Protein AF-0000000084539167 (afdb_homodimer)

Nearest PDB structures (foldseek):
  8fee-assembly1_I  TM=9.634E-01  e=6.773E-12  Mycolicibacterium smegmatis MC2 155
  7ch9-assembly1_H  TM=9.116E-01  e=1.340E-11  Pseudomonas aeruginosa PAO1
  8fef-assembly1_J  TM=8.649E-01  e=2.234E-11  Mycolicibacterium smegmatis MC2 155
  7d0a-assembly1_D  TM=8.977E-01  e=6.482E-10  Acinetobacter baumannii
  6zy9-assembly1_H  TM=8.582E-01  e=9.116E-10  Escherichia coli 2.3916

Sequence (522 aa):
MNPTKTRSSLGIWTQRFIASLFLGGQVLLHILQGKIHRRNTLEQMAIVGPESLFIALLTASFVGMVFTIQVAQEFITLGAGHLVGGILALSLSRELTPVLTSVIIAGRVCSAFAAELGTMRVTEQIDALYMMKTDPVDYLVIPRVLACSLMLPLLTIICLITGLAGGLLIATSFYNIPSVLFLDSIRDLMGLWDLISAEIKSVVFGWAIAVIGTSWGLTTTGGAKGVGQSTTTAVVTSLLAIFILDFFLSWLLFKVAFSPVMNPTKTRSSLGIWTQRFIASLFLGGQVLLHILQGKIHRRNTLEQMAIVGPESLFIALLTASFVGMVFTIQVAQEFITLGAGHLVGGILALSLSRELTPVLTSVIIAGRVCSAFAAELGTMRVTEQIDALYMMKTDPVDYLVIPRVLACSLMLPLLTIICLITGLAGGLLIATSFYNIPSVLFLDSIRDLMGLWDLISAEIKSVVFGWAIAVIGTSWGLTTTGGAKGVGQSTTTAVVTSLLAIFILDFFLSWLLFKVAFSPV

Foldseek 3Di:
DDPDPPPPPVNVLVVLVVLLVVLLVVLVVCVVVVLADPVLLVVLLCCQAVVLQVVLLVVLLVVLQVVLVVLCVVCVVVVNNLLSLQVSLLCLLQANLLLVLLLSSLLRVLLVLQLVLQQCQAVCVCVVCVVVVHDCSSNRQNSQLSSLLPRQLVSSVVSSVSSSVSSLCNCCVPVVDDSVSSVVSNVVRDDPLSNVLSSVLSNVLSNLSSSLSNSLNNPFDDPPVRSVVSSVSSSVVSSVVSVVSSVVSSCVSPVVVPPDD/DPPPDPCPPVNVLVVLVVLLVVLLVVLVVCVVVVLADPVLLVVLLCCQAVVLQVVLLVVLLVVLQVVLVVLCVVCVVVVNNLLSLQVSLLCLLQANLLLVLLLSSLLRVLLVLLLVLQQCQAVCVCVVCVVVVHDCSSNRQNSQLSSLLPRQLVSSVVSSVSSSVSSLVNCCPPVVDDSVSSVVSNVVRPDPLSNVLSSVLSNVLSNLSSSLSNSLNNPFDDPPVRSVVSSVSSSVVSSVVSVVSSVVSSCVSPVVVPPDD

Organism: NCBI:txid376219

Secondary structure (DSSP, 8-state):
--------HHHHHHHHHHHHHHHHHHHHHHHHTT---HHHHHHHHHHHTHHHHHHHHHHHHHHHHHHHHHHHHHHHHTT-GGGHHHHHHHHIIIIIHHHHHHHHHIIIIIHHHHHHHHHHHHTTHHHHHHHTT--HIIIIIHHHHHHHHHHHHHHHHHHHHHHHHHHHHHHHHHH---HHHHHHHHHHH--HHHHHHHHHHHHHHHHHHHHHHHHHHHT--SHHHHHHHHHHHHHHHHHHHHHHHHHHHHIIIIITTT---/--------HHHHHHHHHHHHHHHHHHHHHHHHTT---HHHHHHHHHHHTHHHHHHHHHHHHHHHHHHHHHHHHHHHHTT-GGGHHHHHHHHIIIIIHHHHHHHHHIIIIIHHHHHHHHHHHHTTHHHHHHHTT--HIIIIIHHHHHHHHHHHHHHHHHHHHHHHHHHHHHHHHHH---HHHHHHHHHHH--HHHHHHHHHHHHHHHHHHHHHHHHHHHT--SHHHHHHHHHHHHHHHHHHHHHHHHHHHHIIIIITTT---

pLDDT: mean 90.64, std 12.87, range [26.23, 98.62]

Structure (mmCIF, N/CA/C/O backbone):
data_AF-0000000084539167-model_v1
#
loop_
_entity.id
_entity.type
_entity.pdbx_description
1 polymer 'ABC-type toluene transport system, permease component, YrbE-like'
#
loop_
_atom_site.group_PDB
_atom_site.id
_atom_site.type_symbol
_atom_site.label_atom_id
_atom_site.label_alt_id
_atom_site.label_comp_id
_atom_site.label_asym_id
_atom_site.label_entity_id
_atom_site.label_seq_id
_atom_site.pdbx_PDB_ins_code
_atom_site.Cartn_x
_atom_site.Cartn_y
_atom_site.Cartn_z
_atom_site.occupancy
_atom_site.B_iso_or_equiv
_atom_site.auth_seq_id
_atom_site.auth_comp_id
_atom_site.auth_asym_id
_atom_site.auth_atom_id
_atom_site.pdbx_PDB_model_num
ATOM 1 N N . MET A 1 1 ? -9.266 40.469 -17.297 1 26.23 1 MET A N 1
ATOM 2 C CA . MET A 1 1 ? -9.5 39.125 -16.719 1 26.23 1 MET A CA 1
ATOM 3 C C . MET A 1 1 ? -8.227 38.281 -16.75 1 26.23 1 MET A C 1
ATOM 5 O O . MET A 1 1 ? -7.707 37.969 -17.812 1 26.23 1 MET A O 1
ATOM 9 N N . ASN A 1 2 ? -7.195 38.375 -15.812 1 28.12 2 ASN A N 1
ATOM 10 C CA . ASN A 1 2 ? -5.762 38.094 -15.828 1 28.12 2 ASN A CA 1
ATOM 11 C C . ASN A 1 2 ? -5.484 36.594 -16.016 1 28.12 2 ASN A C 1
ATOM 13 O O . ASN A 1 2 ? -6.047 35.75 -15.32 1 28.12 2 ASN A O 1
ATOM 17 N N . PRO A 1 3 ? -5.246 36.094 -17.125 1 37.44 3 PRO A N 1
ATOM 18 C CA . PRO A 1 3 ? -4.961 34.75 -17.641 1 37.44 3 PRO A CA 1
ATOM 19 C C . PRO A 1 3 ? -3.994 33.969 -16.734 1 37.44 3 PRO A C 1
ATOM 21 O O . PRO A 1 3 ? -3.346 33.031 -17.188 1 37.44 3 PRO A O 1
ATOM 24 N N . THR A 1 4 ? -3.564 34.406 -15.57 1 35.91 4 THR A N 1
ATOM 25 C CA . THR A 1 4 ? -2.639 33.844 -14.602 1 35.91 4 THR A CA 1
ATOM 26 C C . THR A 1 4 ? -2.844 32.344 -14.5 1 35.91 4 THR A C 1
ATOM 28 O O . THR A 1 4 ? -3.932 31.828 -14.773 1 35.91 4 THR A O 1
ATOM 31 N N . LYS A 1 5 ? -1.732 31.453 -14.055 1 38.09 5 LYS A N 1
ATOM 32 C CA . LYS A 1 5 ? -1.15 30.125 -14.055 1 38.09 5 LYS A CA 1
ATOM 33 C C . LYS A 1 5 ? -2.012 29.141 -13.258 1 38.09 5 LYS A C 1
ATOM 35 O O . LYS A 1 5 ? -1.995 29.156 -12.023 1 38.09 5 LYS A O 1
ATOM 40 N N . THR A 1 6 ? -3.057 28.969 -13.375 1 41.19 6 THR A N 1
ATOM 41 C CA . THR A 1 6 ? -3.633 27.766 -12.805 1 41.19 6 THR A CA 1
ATOM 42 C C . THR A 1 6 ? -2.664 26.594 -12.938 1 41.19 6 THR A C 1
ATOM 44 O O . THR A 1 6 ? -2.566 25.969 -14 1 41.19 6 THR A O 1
ATOM 47 N N . ARG A 1 7 ? -1.348 26.828 -12.648 1 47.16 7 ARG A N 1
ATOM 48 C CA . ARG A 1 7 ? -0.382 25.734 -12.641 1 47.16 7 ARG A CA 1
ATOM 49 C C . ARG A 1 7 ? -1.049 24.422 -12.258 1 47.16 7 ARG A C 1
ATOM 51 O O . ARG A 1 7 ? -1.624 24.297 -11.18 1 47.16 7 ARG A O 1
ATOM 58 N N . SER A 1 8 ? -1.462 23.516 -13.273 1 63.78 8 SER A N 1
ATOM 59 C CA . SER A 1 8 ? -2.111 22.219 -13.211 1 63.78 8 SER A CA 1
ATOM 60 C C . SER A 1 8 ? -1.525 21.359 -12.094 1 63.78 8 SER A C 1
ATOM 62 O O . SER A 1 8 ? -0.362 21.531 -11.719 1 63.78 8 SER A O 1
ATOM 64 N N . SER A 1 9 ? -2.393 20.953 -11.18 1 77.94 9 SER A N 1
ATOM 65 C CA . SER A 1 9 ? -2.047 20 -10.133 1 77.94 9 SER A CA 1
ATOM 66 C C . SER A 1 9 ? -0.941 19.047 -10.586 1 77.94 9 SER A C 1
ATOM 68 O O . SER A 1 9 ? -0.022 18.75 -9.82 1 77.94 9 SER A O 1
ATOM 70 N N . LEU A 1 10 ? -0.861 18.906 -11.867 1 78.56 10 LEU A N 1
ATOM 71 C CA . LEU A 1 10 ? 0.137 18 -12.43 1 78.56 10 LEU A CA 1
ATOM 72 C C . LEU A 1 10 ? 1.486 18.703 -12.562 1 78.56 10 LEU A C 1
ATOM 74 O O . LEU A 1 10 ? 2.533 18.078 -12.375 1 78.56 10 LEU A O 1
ATOM 78 N N . GLY A 1 11 ? 1.384 19.922 -12.867 1 79.94 11 GLY A N 1
ATOM 79 C CA . GLY A 1 11 ? 2.615 20.688 -12.984 1 79.94 11 GLY A CA 1
ATOM 80 C C . GLY A 1 11 ? 3.354 20.844 -11.672 1 79.94 11 GLY A C 1
ATOM 81 O O . GLY A 1 11 ? 4.57 20.641 -11.609 1 79.94 11 GLY A O 1
ATOM 82 N N . ILE A 1 12 ? 2.625 21.141 -10.664 1 86 12 ILE A N 1
ATOM 83 C CA . ILE A 1 12 ? 3.219 21.297 -9.344 1 86 12 ILE A CA 1
ATOM 84 C C . ILE A 1 12 ? 3.789 19.969 -8.867 1 86 12 ILE A C 1
ATOM 86 O O . ILE A 1 12 ? 4.898 19.906 -8.328 1 86 12 ILE A O 1
ATOM 90 N N . TRP A 1 13 ? 3.076 18.953 -9.133 1 87.38 13 TRP A N 1
ATOM 91 C CA . TRP A 1 13 ? 3.531 17.609 -8.742 1 87.38 13 TRP A CA 1
ATOM 92 C C . TRP A 1 13 ? 4.816 17.25 -9.469 1 87.38 13 TRP A C 1
ATOM 94 O O . TRP A 1 13 ? 5.746 16.703 -8.867 1 87.38 13 TRP A O 1
ATOM 104 N N . THR A 1 14 ? 4.879 17.562 -10.75 1 87.88 14 THR A N 1
ATOM 105 C CA . THR A 1 14 ? 6.059 17.25 -11.547 1 87.88 14 THR A CA 1
ATOM 106 C C . THR A 1 14 ? 7.277 18 -11.031 1 87.88 14 THR A C 1
ATOM 108 O O . THR A 1 14 ? 8.383 17.453 -10.984 1 87.88 14 THR A O 1
ATOM 111 N N . GLN A 1 15 ? 7.059 19.172 -10.656 1 87.06 15 GLN A N 1
ATOM 112 C CA . GLN A 1 15 ? 8.148 20 -10.125 1 87.06 15 GLN A CA 1
ATOM 113 C C . GLN A 1 15 ? 8.664 19.422 -8.805 1 87.06 15 GLN A C 1
ATOM 115 O O . GLN A 1 15 ? 9.875 19.359 -8.586 1 87.06 15 GLN A O 1
ATOM 120 N N . ARG A 1 16 ? 7.77 19.047 -8.023 1 87.81 16 ARG A N 1
ATOM 121 C CA . ARG A 1 16 ? 8.164 18.484 -6.734 1 87.81 16 ARG A CA 1
ATOM 122 C C . ARG A 1 16 ? 8.844 17.125 -6.91 1 87.81 16 ARG A C 1
ATOM 124 O O . ARG A 1 16 ? 9.75 16.781 -6.148 1 87.81 16 ARG A O 1
ATOM 131 N N . PHE A 1 17 ? 8.391 16.516 -7.895 1 90.19 17 PHE A N 1
ATOM 132 C CA . PHE A 1 17 ? 8.992 15.211 -8.188 1 90.19 17 PHE A CA 1
ATOM 133 C C . PHE A 1 17 ? 10.422 15.383 -8.68 1 90.19 17 PHE A C 1
ATOM 135 O O . PHE A 1 17 ? 11.32 14.648 -8.266 1 90.19 17 PHE A O 1
ATOM 142 N N . ILE A 1 18 ? 10.625 16.344 -9.523 1 87.25 18 ILE A N 1
ATOM 143 C CA . ILE A 1 18 ? 11.961 16.641 -10.023 1 87.25 18 ILE A CA 1
ATOM 144 C C . ILE A 1 18 ? 12.859 17.078 -8.867 1 87.25 18 ILE A C 1
ATOM 146 O O . ILE A 1 18 ? 14.023 16.672 -8.797 1 87.25 18 ILE A O 1
ATOM 150 N N . ALA A 1 19 ? 12.281 17.812 -7.969 1 88.44 19 ALA A N 1
ATOM 151 C CA . ALA A 1 19 ? 13.023 18.234 -6.781 1 88.44 19 ALA A CA 1
ATOM 152 C C . ALA A 1 19 ? 13.445 17.031 -5.941 1 88.44 19 ALA A C 1
ATOM 154 O O . ALA A 1 19 ? 14.539 17.031 -5.371 1 88.44 19 ALA A O 1
ATOM 155 N N . SER A 1 20 ? 12.617 16.109 -5.926 1 91.12 20 SER A N 1
ATOM 156 C CA . SER A 1 20 ? 12.945 14.906 -5.164 1 91.12 20 SER A CA 1
ATOM 157 C C . SER A 1 20 ? 14.086 14.133 -5.812 1 91.12 20 SER A C 1
ATOM 159 O O . SER A 1 20 ? 14.922 13.547 -5.121 1 91.12 20 SER A O 1
ATOM 161 N N . LEU A 1 21 ? 14.086 14.109 -7.082 1 90.94 21 LEU A N 1
ATOM 162 C CA . LEU A 1 21 ? 15.172 13.453 -7.801 1 90.94 21 LEU A CA 1
ATOM 163 C C . LEU A 1 21 ? 16.5 14.164 -7.555 1 90.94 21 LEU A C 1
ATOM 165 O O . LEU A 1 21 ? 17.531 13.516 -7.344 1 90.94 21 LEU A O 1
ATOM 169 N N . PHE A 1 22 ? 16.453 15.461 -7.559 1 90.69 22 PHE A N 1
ATOM 170 C CA . PHE A 1 22 ? 17.641 16.25 -7.285 1 90.69 22 PHE A CA 1
ATOM 171 C C . PHE A 1 22 ? 18.125 16.016 -5.859 1 90.69 22 PHE A C 1
ATOM 173 O O . PHE A 1 22 ? 19.328 15.898 -5.617 1 90.69 22 PHE A O 1
ATOM 180 N N . LEU A 1 23 ? 17.234 16.016 -4.984 1 90.81 23 LEU A N 1
ATOM 181 C CA . LEU A 1 23 ? 17.578 15.758 -3.592 1 90.81 23 LEU A CA 1
ATOM 182 C C . LEU A 1 23 ? 18.219 14.383 -3.43 1 90.81 23 LEU A C 1
ATOM 184 O O . LEU A 1 23 ? 19.188 14.234 -2.695 1 90.81 23 LEU A O 1
ATOM 188 N N . GLY A 1 24 ? 17.656 13.445 -4.086 1 92.38 24 GLY A N 1
ATOM 189 C CA . GLY A 1 24 ? 18.234 12.117 -4.059 1 92.38 24 GLY A CA 1
ATOM 190 C C . GLY A 1 24 ? 19.656 12.07 -4.559 1 92.38 24 GLY A C 1
ATOM 191 O O . GLY A 1 24 ? 20.516 11.398 -3.975 1 92.38 24 GLY A O 1
ATOM 192 N N . GLY A 1 25 ? 19.891 12.797 -5.594 1 90.69 25 GLY A N 1
ATOM 193 C CA . GLY A 1 25 ? 21.25 12.898 -6.113 1 90.69 25 GLY A CA 1
ATOM 194 C C . GLY A 1 25 ? 22.203 13.594 -5.152 1 90.69 25 GLY A C 1
ATOM 195 O O . GLY A 1 25 ? 23.344 13.156 -4.977 1 90.69 25 GLY A O 1
ATOM 196 N N . GLN A 1 26 ? 21.734 14.578 -4.574 1 89.56 26 GLN A N 1
ATOM 197 C CA . GLN A 1 26 ? 22.547 15.312 -3.604 1 89.56 26 GLN A CA 1
ATOM 198 C C . GLN A 1 26 ? 22.891 14.43 -2.4 1 89.56 26 GLN A C 1
ATOM 200 O O . GLN A 1 26 ? 24 14.484 -1.887 1 89.56 26 GLN A O 1
ATOM 205 N N . VAL A 1 27 ? 21.906 13.758 -1.999 1 91.38 27 VAL A N 1
ATOM 206 C CA . VAL A 1 27 ? 22.109 12.883 -0.848 1 91.38 27 VAL A CA 1
ATOM 207 C C . VAL A 1 27 ? 23.172 11.844 -1.162 1 91.38 27 VAL A C 1
ATOM 209 O O . VAL A 1 27 ? 24.047 11.57 -0.333 1 91.38 27 VAL A O 1
ATOM 212 N N . LEU A 1 28 ? 23.078 11.359 -2.344 1 90.38 28 LEU A N 1
ATOM 213 C CA . LEU A 1 28 ? 24.062 10.375 -2.764 1 90.38 28 LEU A CA 1
ATOM 214 C C . LEU A 1 28 ? 25.469 10.969 -2.752 1 90.38 28 LEU A C 1
ATOM 216 O O . LEU A 1 28 ? 26.422 10.328 -2.279 1 90.38 28 LEU A O 1
ATOM 220 N N . LEU A 1 29 ? 25.625 12.125 -3.15 1 89 29 LEU A N 1
ATOM 221 C CA . LEU A 1 29 ? 26.922 12.797 -3.201 1 89 29 LEU A CA 1
ATOM 222 C C . LEU A 1 29 ? 27.438 13.086 -1.795 1 89 29 LEU A C 1
ATOM 224 O O . LEU A 1 29 ? 28.609 12.891 -1.509 1 89 29 LEU A O 1
ATOM 228 N N . HIS A 1 30 ? 26.562 13.5 -0.978 1 89.81 30 HIS A N 1
ATOM 229 C CA . HIS A 1 30 ? 26.953 13.836 0.385 1 89.81 30 HIS A CA 1
ATOM 230 C C . HIS A 1 30 ? 27.344 12.586 1.166 1 89.81 30 HIS A C 1
ATOM 232 O O . HIS A 1 30 ? 28.266 12.625 1.981 1 89.81 30 HIS A O 1
ATOM 238 N N . ILE A 1 31 ? 26.688 11.547 0.91 1 88.56 31 ILE A N 1
ATOM 239 C CA . ILE A 1 31 ? 27.016 10.281 1.572 1 88.56 31 ILE A CA 1
ATOM 240 C C . ILE A 1 31 ? 28.406 9.812 1.139 1 88.56 31 ILE A C 1
ATOM 242 O O . ILE A 1 31 ? 29.188 9.359 1.965 1 88.56 31 ILE A O 1
ATOM 246 N N . LEU A 1 32 ? 28.641 9.984 -0.113 1 87 32 LEU A N 1
ATOM 247 C CA . LEU A 1 32 ? 29.938 9.586 -0.649 1 87 32 LEU A CA 1
ATOM 248 C C . LEU A 1 32 ? 31.062 10.461 -0.077 1 87 32 LEU A C 1
ATOM 250 O O . LEU A 1 32 ? 32.219 10.023 -0.001 1 87 32 LEU A O 1
ATOM 254 N N . GLN A 1 33 ? 30.719 11.602 0.422 1 87.56 33 GLN A N 1
ATOM 255 C CA . GLN A 1 33 ? 31.688 12.516 1.011 1 87.56 33 GLN A CA 1
ATOM 256 C C . GLN A 1 33 ? 31.844 12.266 2.508 1 87.56 33 GLN A C 1
ATOM 258 O O . GLN A 1 33 ? 32.656 12.898 3.168 1 87.56 33 GLN A O 1
ATOM 263 N N . GLY A 1 34 ? 31.047 11.406 3.029 1 82.56 34 GLY A N 1
ATOM 264 C CA . GLY A 1 34 ? 31.203 10.984 4.41 1 82.56 34 GLY A CA 1
ATOM 265 C C . GLY A 1 34 ? 30.453 11.859 5.391 1 82.56 34 GLY A C 1
ATOM 266 O O . GLY A 1 34 ? 30.703 11.82 6.594 1 82.56 34 GLY A O 1
ATOM 267 N N . LYS A 1 35 ? 29.625 12.641 4.93 1 81.94 35 LYS A N 1
ATOM 268 C CA . LYS A 1 35 ? 28.859 13.523 5.809 1 81.94 35 LYS A CA 1
ATOM 269 C C . LYS A 1 35 ? 27.672 12.781 6.422 1 81.94 35 LYS A C 1
ATOM 271 O O . LYS A 1 35 ? 26.547 12.898 5.941 1 81.94 35 LYS A O 1
ATOM 276 N N . ILE A 1 36 ? 28.016 11.992 7.387 1 83.31 36 ILE A N 1
ATOM 277 C CA . ILE A 1 36 ? 26.969 11.188 8.008 1 83.31 36 ILE A CA 1
ATOM 278 C C . ILE A 1 36 ? 26.938 11.461 9.508 1 83.31 36 ILE A C 1
ATOM 280 O O . ILE A 1 36 ? 27.969 11.406 10.18 1 83.31 36 ILE A O 1
ATOM 284 N N . HIS A 1 37 ? 25.781 11.859 9.891 1 87.62 37 HIS A N 1
ATOM 285 C CA . HIS A 1 37 ? 25.562 12.016 11.328 1 87.62 37 HIS A CA 1
ATOM 286 C C . HIS A 1 37 ? 25.109 10.703 11.961 1 87.62 37 HIS A C 1
ATOM 288 O O . HIS A 1 37 ? 23.922 10.375 11.922 1 87.62 37 HIS A O 1
ATOM 294 N N . ARG A 1 38 ? 25.938 10.07 12.625 1 87.56 38 ARG A N 1
ATOM 295 C CA . ARG A 1 38 ? 25.719 8.711 13.109 1 87.56 38 ARG A CA 1
ATOM 296 C C . ARG A 1 38 ? 24.609 8.672 14.156 1 87.56 38 ARG A C 1
ATOM 298 O O . ARG A 1 38 ? 23.766 7.777 14.133 1 87.56 38 ARG A O 1
ATOM 305 N N . ARG A 1 39 ? 24.641 9.625 14.984 1 89.12 39 ARG A N 1
ATOM 306 C CA . ARG A 1 39 ? 23.641 9.641 16.062 1 89.12 39 ARG A CA 1
ATOM 307 C C . ARG A 1 39 ? 22.234 9.797 15.5 1 89.12 39 ARG A C 1
ATOM 309 O O . ARG A 1 39 ? 21.328 9.047 15.867 1 89.12 39 ARG A O 1
ATOM 316 N N . ASN A 1 40 ? 22.109 10.695 14.602 1 91.06 40 ASN A N 1
ATOM 317 C CA . ASN A 1 40 ? 20.812 10.93 13.977 1 91.06 40 ASN A CA 1
ATOM 318 C C . ASN A 1 40 ? 20.375 9.727 13.141 1 91.06 40 ASN A C 1
ATOM 320 O O . ASN A 1 40 ? 19.188 9.398 13.094 1 91.06 40 ASN A O 1
ATOM 324 N N . THR A 1 41 ? 21.328 9.125 12.586 1 92.69 41 THR A N 1
ATOM 325 C CA . THR A 1 41 ? 21.031 7.961 11.766 1 92.69 41 THR A CA 1
ATOM 326 C C . THR A 1 41 ? 20.516 6.809 12.625 1 92.69 41 THR A C 1
ATOM 328 O O . THR A 1 41 ? 19.547 6.145 12.266 1 92.69 41 THR A O 1
ATOM 331 N N . LEU A 1 42 ? 21.047 6.629 13.734 1 91.88 42 LEU A N 1
ATOM 332 C CA . LEU A 1 42 ? 20.641 5.562 14.633 1 91.88 42 LEU A CA 1
ATOM 333 C C . LEU A 1 42 ? 19.234 5.816 15.18 1 91.88 42 LEU A C 1
ATOM 335 O O . LEU A 1 42 ? 18.438 4.883 15.344 1 91.88 42 LEU A O 1
ATOM 339 N N . GLU A 1 43 ? 18.984 7.031 15.422 1 92.12 43 GLU A N 1
ATOM 340 C CA . GLU A 1 43 ? 17.641 7.395 15.898 1 92.12 43 GLU A CA 1
ATOM 341 C C . GLU A 1 43 ? 16.594 7.133 14.836 1 92.12 43 GLU A C 1
ATOM 343 O O . GLU A 1 43 ? 15.516 6.613 15.133 1 92.12 43 GLU A O 1
ATOM 348 N N . GLN A 1 44 ? 16.953 7.457 13.664 1 93.06 44 GLN A N 1
ATOM 349 C CA . GLN A 1 44 ? 16.016 7.23 12.562 1 93.06 44 GLN A CA 1
ATOM 350 C C . GLN A 1 44 ? 15.859 5.742 12.266 1 93.06 44 GLN A C 1
ATOM 352 O O . GLN A 1 44 ? 14.773 5.289 11.883 1 93.06 44 GLN A O 1
ATOM 357 N N . MET A 1 45 ? 16.922 5.027 12.469 1 94.12 45 MET A N 1
ATOM 358 C CA . MET A 1 45 ? 16.844 3.582 12.266 1 94.12 45 MET A CA 1
ATOM 359 C C . MET A 1 45 ? 15.875 2.949 13.258 1 94.12 45 MET A C 1
ATOM 361 O O . MET A 1 45 ? 15.156 2.01 12.914 1 94.12 45 MET A O 1
ATOM 365 N N . ALA A 1 46 ? 15.828 3.469 14.391 1 91.25 46 ALA A N 1
ATOM 366 C CA . ALA A 1 46 ? 14.914 2.963 15.406 1 91.25 46 ALA A CA 1
ATOM 367 C C . ALA A 1 46 ? 13.461 3.258 15.031 1 91.25 46 ALA A C 1
ATOM 369 O O . ALA A 1 46 ? 12.562 2.465 15.328 1 91.25 46 ALA A O 1
ATOM 370 N N . ILE A 1 47 ? 13.289 4.316 14.422 1 88.81 47 ILE A N 1
ATOM 371 C CA . ILE A 1 47 ? 11.953 4.727 14 1 88.81 47 ILE A CA 1
ATOM 372 C C . ILE A 1 47 ? 11.5 3.887 12.805 1 88.81 47 ILE A C 1
ATOM 374 O O . ILE A 1 47 ? 10.367 3.398 12.773 1 88.81 47 ILE A O 1
ATOM 378 N N . VAL A 1 48 ? 12.367 3.613 11.961 1 92.62 48 VAL A N 1
ATOM 379 C CA . VAL A 1 48 ? 12.031 2.914 10.727 1 92.62 48 VAL A CA 1
ATOM 380 C C . VAL A 1 48 ? 11.945 1.412 10.984 1 92.62 48 VAL A C 1
ATOM 382 O O . VAL A 1 48 ? 11.055 0.736 10.477 1 92.62 48 VAL A O 1
ATOM 385 N N . GLY A 1 49 ? 12.82 0.933 11.766 1 93.81 49 GLY A N 1
ATOM 386 C CA . GLY A 1 49 ? 12.938 -0.506 11.945 1 93.81 49 GLY A CA 1
ATOM 387 C C . GLY A 1 49 ? 12.078 -1.033 13.078 1 93.81 49 GLY A C 1
ATOM 388 O O . GLY A 1 49 ? 10.961 -1.511 12.852 1 93.81 49 GLY A O 1
ATOM 389 N N . PRO A 1 50 ? 12.469 -0.804 14.281 1 92.31 50 PRO A N 1
ATOM 390 C CA . PRO A 1 50 ? 11.781 -1.394 15.438 1 92.31 50 PRO A CA 1
ATOM 391 C C . PRO A 1 50 ? 10.352 -0.888 15.586 1 92.31 50 PRO A C 1
ATOM 393 O O . PRO A 1 50 ? 9.453 -1.663 15.922 1 92.31 50 PRO A O 1
ATOM 396 N N . GLU A 1 51 ? 10.188 0.315 15.352 1 92 51 GLU A N 1
ATOM 397 C CA . GLU A 1 51 ? 8.859 0.885 15.555 1 92 51 GLU A CA 1
ATOM 398 C C . GLU A 1 51 ? 7.891 0.421 14.469 1 92 51 GLU A C 1
ATOM 400 O O . GLU A 1 51 ? 6.672 0.52 14.633 1 92 51 GLU A O 1
ATOM 405 N N . SER A 1 52 ? 8.414 -0.037 13.383 1 94.56 52 SER A N 1
ATOM 406 C CA . SER A 1 52 ? 7.562 -0.509 12.297 1 94.56 52 SER A CA 1
ATOM 407 C C . SER A 1 52 ? 7.445 -2.029 12.305 1 94.56 52 SER A C 1
ATOM 409 O O . SER A 1 52 ? 6.715 -2.607 11.492 1 94.56 52 SER A O 1
ATOM 411 N N . LEU A 1 53 ? 8.109 -2.648 13.188 1 95.62 53 LEU A N 1
ATOM 412 C CA . LEU A 1 53 ? 8.242 -4.102 13.172 1 95.62 53 LEU A CA 1
ATOM 413 C C . LEU A 1 53 ? 6.895 -4.773 13.406 1 95.62 53 LEU A C 1
ATOM 415 O O . LEU A 1 53 ? 6.531 -5.711 12.695 1 95.62 53 LEU A O 1
ATOM 419 N N . PHE A 1 54 ? 6.23 -4.32 14.352 1 93.69 54 PHE A N 1
ATOM 420 C CA . PHE A 1 54 ? 4.977 -4.965 14.719 1 93.69 54 PHE A CA 1
ATOM 421 C C . PHE A 1 54 ? 3.992 -4.945 13.555 1 93.69 54 PHE A C 1
ATOM 423 O O . PHE A 1 54 ? 3.434 -5.98 13.188 1 93.69 54 PHE A O 1
ATOM 430 N N . ILE A 1 55 ? 3.791 -3.789 12.93 1 92.94 55 ILE A N 1
ATOM 431 C CA . ILE A 1 55 ? 2.822 -3.652 11.852 1 92.94 55 ILE A CA 1
ATOM 432 C C . ILE A 1 55 ? 3.295 -4.441 10.633 1 92.94 55 ILE A C 1
ATOM 434 O O . ILE A 1 55 ? 2.486 -5.035 9.914 1 92.94 55 ILE A O 1
ATOM 438 N N . ALA A 1 56 ? 4.57 -4.457 10.445 1 95.94 56 ALA A N 1
ATOM 439 C CA . ALA A 1 56 ? 5.145 -5.195 9.32 1 95.94 56 ALA A CA 1
ATOM 440 C C . ALA A 1 56 ? 4.934 -6.699 9.492 1 95.94 56 ALA A C 1
ATOM 442 O O . ALA A 1 56 ? 4.57 -7.395 8.547 1 95.94 56 ALA A O 1
ATOM 443 N N . LEU A 1 57 ? 5.113 -7.188 10.688 1 97.25 57 LEU A N 1
ATOM 444 C CA . LEU A 1 57 ? 4.969 -8.609 10.961 1 97.25 57 LEU A CA 1
ATOM 445 C C . LEU A 1 57 ? 3.512 -9.047 10.844 1 97.25 57 LEU A C 1
ATOM 447 O O . LEU A 1 57 ? 3.215 -10.109 10.305 1 97.25 57 LEU A O 1
ATOM 451 N N . LEU A 1 58 ? 2.713 -8.25 11.359 1 95.94 58 LEU A N 1
ATOM 452 C CA . LEU A 1 58 ? 1.29 -8.562 11.305 1 95.94 58 LEU A CA 1
ATOM 453 C C . LEU A 1 58 ? 0.808 -8.617 9.859 1 95.94 58 LEU A C 1
ATOM 455 O O . LEU A 1 58 ? 0.1 -9.547 9.469 1 95.94 58 LEU A O 1
ATOM 459 N N . THR A 1 59 ? 1.202 -7.672 9.109 1 96.31 59 THR A N 1
ATOM 460 C CA . THR A 1 59 ? 0.821 -7.617 7.703 1 96.31 59 THR A CA 1
ATOM 461 C C . THR A 1 59 ? 1.398 -8.805 6.938 1 96.31 59 THR A C 1
ATOM 463 O O . THR A 1 59 ? 0.697 -9.438 6.148 1 96.31 59 THR A O 1
ATOM 466 N N . ALA A 1 60 ? 2.646 -9.062 7.215 1 97.81 60 ALA A N 1
ATOM 467 C CA . ALA A 1 60 ? 3.318 -10.156 6.52 1 97.81 60 ALA A CA 1
ATOM 468 C C . ALA A 1 60 ? 2.65 -11.492 6.828 1 97.81 60 ALA A C 1
ATOM 470 O O . ALA A 1 60 ? 2.533 -12.352 5.953 1 97.81 60 ALA A O 1
ATOM 471 N N . SER A 1 61 ? 2.26 -11.695 8.031 1 97.81 61 SER A N 1
ATOM 472 C CA . SER A 1 61 ? 1.605 -12.938 8.422 1 97.81 61 SER A CA 1
ATOM 473 C C . SER A 1 61 ? 0.291 -13.125 7.672 1 97.81 61 SER A C 1
ATOM 475 O O . SER A 1 61 ? 0.036 -14.203 7.121 1 97.81 61 SER A O 1
ATOM 477 N N . PHE A 1 62 ? -0.477 -12.125 7.578 1 96.88 62 PHE A N 1
ATOM 478 C CA . PHE A 1 62 ? -1.777 -12.234 6.926 1 96.88 62 PHE A CA 1
ATOM 479 C C . PHE A 1 62 ? -1.618 -12.344 5.414 1 96.88 62 PHE A C 1
ATOM 481 O O . PHE A 1 62 ? -2.4 -13.031 4.75 1 96.88 62 PHE A O 1
ATOM 488 N N . VAL A 1 63 ? -0.642 -11.656 4.906 1 96.06 63 VAL A N 1
ATOM 489 C CA . VAL A 1 63 ? -0.38 -11.734 3.473 1 96.06 63 VAL A CA 1
ATOM 490 C C . VAL A 1 63 ? 0.066 -13.148 3.109 1 96.06 63 VAL A C 1
ATOM 492 O O . VAL A 1 63 ? -0.392 -13.719 2.111 1 96.06 63 VAL A O 1
ATOM 495 N N . GLY A 1 64 ? 0.965 -13.703 3.959 1 96.81 64 GLY A N 1
ATOM 496 C CA . GLY A 1 64 ? 1.381 -15.078 3.742 1 96.81 64 GLY A CA 1
ATOM 497 C C . GLY A 1 64 ? 0.233 -16.062 3.811 1 96.81 64 GLY A C 1
ATOM 498 O O . GLY A 1 64 ? 0.132 -16.969 2.975 1 96.81 64 GLY A O 1
ATOM 499 N N . MET A 1 65 ? -0.608 -15.883 4.746 1 96.56 65 MET A N 1
ATOM 500 C CA . MET A 1 65 ? -1.745 -16.781 4.926 1 96.56 65 MET A CA 1
ATOM 501 C C . MET A 1 65 ? -2.709 -16.688 3.746 1 96.56 65 MET A C 1
ATOM 503 O O . MET A 1 65 ? -3.133 -17.703 3.201 1 96.56 65 MET A O 1
ATOM 507 N N . VAL A 1 66 ? -2.98 -15.477 3.389 1 94.88 66 VAL A N 1
ATOM 508 C CA . VAL A 1 66 ? -3.977 -15.273 2.34 1 94.88 66 VAL A CA 1
ATOM 509 C C . VAL A 1 66 ? -3.438 -15.789 1.008 1 94.88 66 VAL A C 1
ATOM 511 O O . VAL A 1 66 ? -4.176 -16.406 0.23 1 94.88 66 VAL A O 1
ATOM 514 N N . PHE A 1 67 ? -2.191 -15.594 0.698 1 95.06 67 PHE A N 1
ATOM 515 C CA . PHE A 1 67 ? -1.635 -16.062 -0.569 1 95.06 67 PHE A CA 1
ATOM 516 C C . PHE A 1 67 ? -1.487 -17.578 -0.578 1 95.06 67 PHE A C 1
ATOM 518 O O . PHE A 1 67 ? -1.486 -18.203 -1.642 1 95.06 67 PHE A O 1
ATOM 525 N N . THR A 1 68 ? -1.335 -18.109 0.615 1 95.75 68 THR A N 1
ATOM 526 C CA . THR A 1 68 ? -1.299 -19.562 0.679 1 95.75 68 THR A CA 1
ATOM 527 C C . THR A 1 68 ? -2.66 -20.156 0.323 1 95.75 68 THR A C 1
ATOM 529 O O . THR A 1 68 ? -2.74 -21.172 -0.356 1 95.75 68 THR A O 1
ATOM 532 N N . ILE A 1 69 ? -3.68 -19.562 0.751 1 92.31 69 ILE A N 1
ATOM 533 C CA . ILE A 1 69 ? -5.023 -20.016 0.401 1 92.31 69 ILE A CA 1
ATOM 534 C C . ILE A 1 69 ? -5.18 -20.031 -1.117 1 92.31 69 ILE A C 1
ATOM 536 O O . ILE A 1 69 ? -5.664 -21.016 -1.685 1 92.31 69 ILE A O 1
ATOM 540 N N . GLN A 1 70 ? -4.656 -19.031 -1.746 1 90.19 70 GLN A N 1
ATOM 541 C CA . GLN A 1 70 ? -4.773 -18.906 -3.195 1 90.19 70 GLN A CA 1
ATOM 542 C C . GLN A 1 70 ? -3.887 -19.922 -3.906 1 90.19 70 GLN A C 1
ATOM 544 O O . GLN A 1 70 ? -4.336 -20.625 -4.816 1 90.19 70 GLN A O 1
ATOM 549 N N . VAL A 1 71 ? -2.703 -20.031 -3.502 1 91.12 71 VAL A N 1
ATOM 550 C CA . VAL A 1 71 ? -1.737 -20.906 -4.156 1 91.12 71 VAL A CA 1
ATOM 551 C C . VAL A 1 71 ? -2.133 -22.375 -3.945 1 91.12 71 VAL A C 1
ATOM 553 O O . VAL A 1 71 ? -2.064 -23.188 -4.871 1 91.12 71 VAL A O 1
ATOM 556 N N . ALA A 1 72 ? -2.584 -22.672 -2.738 1 92.12 72 ALA A N 1
ATOM 557 C CA . ALA A 1 72 ? -2.971 -24.047 -2.43 1 92.12 72 ALA A CA 1
ATOM 558 C C . ALA A 1 72 ? -4.176 -24.484 -3.262 1 92.12 72 ALA A C 1
ATOM 560 O O . ALA A 1 72 ? -4.176 -25.562 -3.846 1 92.12 72 ALA A O 1
ATOM 561 N N . GLN A 1 73 ? -5.129 -23.656 -3.352 1 87.75 73 GLN A N 1
ATOM 562 C CA . GLN A 1 73 ? -6.324 -24 -4.113 1 87.75 73 GLN A CA 1
ATOM 563 C C . GLN A 1 73 ? -5.996 -24.203 -5.59 1 87.75 73 GLN A C 1
ATOM 565 O O . GLN A 1 73 ? -6.48 -25.156 -6.207 1 87.75 73 GLN A O 1
ATOM 570 N N . GLU A 1 74 ? -5.156 -23.438 -6.102 1 83.44 74 GLU A N 1
ATOM 571 C CA . GLU A 1 74 ? -4.809 -23.516 -7.52 1 83.44 74 GLU A CA 1
ATOM 572 C C . GLU A 1 74 ? -3.934 -24.734 -7.805 1 83.44 74 GLU A C 1
ATOM 574 O O . GLU A 1 74 ? -4.176 -25.469 -8.766 1 83.44 74 GLU A O 1
ATOM 579 N N . PHE A 1 75 ? -3.045 -25.031 -6.988 1 89.94 75 PHE A N 1
ATOM 580 C CA . PHE A 1 75 ? -2.057 -26.062 -7.285 1 89.94 75 PHE A CA 1
ATOM 581 C C . PHE A 1 75 ? -2.568 -27.438 -6.875 1 89.94 75 PHE A C 1
ATOM 583 O O . PHE A 1 75 ? -2.182 -28.453 -7.465 1 89.94 75 PHE A O 1
ATOM 590 N N . ILE A 1 76 ? -3.453 -27.469 -5.922 1 89.06 76 ILE A N 1
ATOM 591 C CA . ILE A 1 76 ? -4.09 -28.734 -5.602 1 89.06 76 ILE A CA 1
ATOM 592 C C . ILE A 1 76 ? -5.016 -29.156 -6.746 1 89.06 76 ILE A C 1
ATOM 594 O O . ILE A 1 76 ? -5.031 -30.312 -7.148 1 89.06 76 ILE A O 1
ATOM 598 N N . THR A 1 77 ? -5.711 -28.203 -7.23 1 85.5 77 THR A N 1
ATOM 599 C CA . THR A 1 77 ? -6.605 -28.469 -8.352 1 85.5 77 THR A CA 1
ATOM 600 C C . THR A 1 77 ? -5.816 -28.938 -9.57 1 85.5 77 THR A C 1
ATOM 602 O O . THR A 1 77 ? -6.316 -29.734 -10.375 1 85.5 77 THR A O 1
ATOM 605 N N . LEU A 1 78 ? -4.57 -28.531 -9.695 1 86 78 LEU A N 1
ATOM 606 C CA . LEU A 1 78 ? -3.715 -28.906 -10.812 1 86 78 LEU A CA 1
ATOM 607 C C . LEU A 1 78 ? -2.953 -30.188 -10.508 1 86 78 LEU A C 1
ATOM 609 O O . LEU A 1 78 ? -2.164 -30.656 -11.336 1 86 78 LEU A O 1
ATOM 613 N N . GLY A 1 79 ? -3.154 -30.75 -9.32 1 89 79 GLY A N 1
ATOM 614 C CA . GLY A 1 79 ? -2.463 -31.953 -8.914 1 89 79 GLY A CA 1
ATOM 615 C C . GLY A 1 79 ? -1.02 -31.719 -8.516 1 89 79 GLY A C 1
ATOM 616 O O . GLY A 1 79 ? -0.203 -32.656 -8.523 1 89 79 GLY A O 1
ATOM 617 N N . ALA A 1 80 ? -0.715 -30.484 -8.211 1 91.44 80 ALA A N 1
ATOM 618 C CA . ALA A 1 80 ? 0.655 -3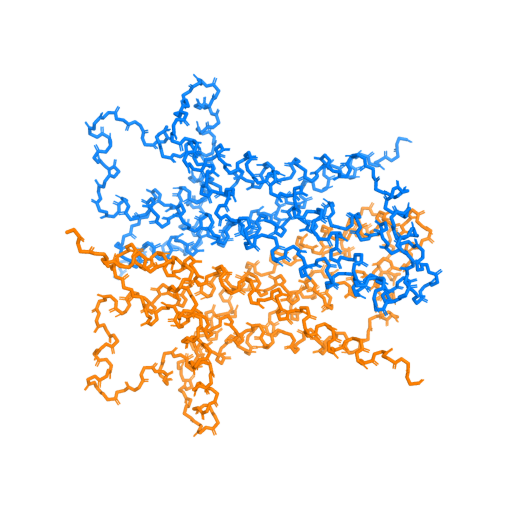0.094 -7.879 1 91.44 80 ALA A CA 1
ATOM 619 C C . ALA A 1 80 ? 0.744 -29.562 -6.457 1 91.44 80 ALA A C 1
ATOM 621 O O . ALA A 1 80 ? 1.432 -28.562 -6.203 1 91.44 80 ALA A O 1
ATOM 622 N N . GLY A 1 81 ? 0.031 -30.125 -5.543 1 92.06 81 GLY A N 1
ATOM 623 C CA . GLY A 1 81 ? 0.005 -29.703 -4.156 1 92.06 81 GLY A CA 1
ATOM 624 C C . GLY A 1 81 ? 1.373 -29.703 -3.5 1 92.06 81 GLY A C 1
ATOM 625 O O . GLY A 1 81 ? 1.632 -28.938 -2.576 1 92.06 81 GLY A O 1
ATOM 626 N N . HIS A 1 82 ? 2.248 -30.531 -4.117 1 93.06 82 HIS A N 1
ATOM 627 C CA . HIS A 1 82 ? 3.58 -30.672 -3.543 1 93.06 82 HIS A CA 1
ATOM 628 C C . HIS A 1 82 ? 4.441 -29.453 -3.826 1 93.06 82 HIS A C 1
ATOM 630 O O . HIS A 1 82 ? 5.5 -29.281 -3.217 1 93.06 82 HIS A O 1
ATOM 636 N N . LEU A 1 83 ? 4.023 -28.562 -4.664 1 94.44 83 LEU A N 1
ATOM 637 C CA . LEU A 1 83 ? 4.805 -27.391 -5.055 1 94.44 83 LEU A CA 1
ATOM 638 C C . LEU A 1 83 ? 4.324 -26.141 -4.32 1 94.44 83 LEU A C 1
ATOM 640 O O . LEU A 1 83 ? 4.906 -25.062 -4.473 1 94.44 83 LEU A O 1
ATOM 644 N N . VAL A 1 84 ? 3.334 -26.266 -3.484 1 95.25 84 VAL A N 1
ATOM 645 C CA . VAL A 1 84 ? 2.645 -25.141 -2.877 1 95.25 84 VAL A CA 1
ATOM 646 C C . VAL A 1 84 ? 3.639 -24.297 -2.082 1 95.25 84 VAL A C 1
ATOM 648 O O . VAL A 1 84 ? 3.695 -23.078 -2.242 1 95.25 84 VAL A O 1
ATOM 651 N N . GLY A 1 85 ? 4.465 -24.938 -1.265 1 96.62 85 GLY A N 1
ATOM 652 C CA . GLY A 1 85 ? 5.43 -24.219 -0.456 1 96.62 85 GLY A CA 1
ATOM 653 C C . GLY A 1 85 ? 6.449 -23.453 -1.282 1 96.62 85 GLY A C 1
ATOM 654 O O . GLY A 1 85 ? 6.738 -22.297 -1.007 1 96.62 85 GLY A O 1
ATOM 655 N N . GLY A 1 86 ? 6.957 -24.109 -2.305 1 95.88 86 GLY A N 1
ATOM 656 C CA . GLY A 1 86 ? 7.957 -23.5 -3.166 1 95.88 86 GLY A CA 1
ATOM 657 C C . GLY A 1 86 ? 7.426 -22.312 -3.963 1 95.88 86 GLY A C 1
ATOM 658 O O . GLY A 1 86 ? 8.086 -21.281 -4.066 1 95.88 86 GLY A O 1
ATOM 659 N N . ILE A 1 87 ? 6.258 -22.516 -4.473 1 93.81 87 ILE A N 1
ATOM 660 C CA . ILE A 1 87 ? 5.66 -21.453 -5.285 1 93.81 87 ILE A CA 1
ATOM 661 C C . ILE A 1 87 ? 5.34 -20.25 -4.41 1 93.81 87 ILE A C 1
ATOM 663 O O . ILE A 1 87 ? 5.516 -19.109 -4.836 1 93.81 87 ILE A O 1
ATOM 667 N N . LEU A 1 88 ? 4.863 -20.5 -3.227 1 95.94 88 LEU A N 1
ATOM 668 C CA . LEU A 1 88 ? 4.617 -19.406 -2.279 1 95.94 88 LEU A CA 1
ATOM 669 C C . LEU A 1 88 ? 5.906 -18.672 -1.964 1 95.94 88 LEU A C 1
ATOM 671 O O . LEU A 1 88 ? 5.93 -17.438 -1.969 1 95.94 88 LEU A O 1
ATOM 675 N N . ALA A 1 89 ? 6.926 -19.391 -1.709 1 97.31 89 ALA A N 1
ATOM 676 C CA . ALA A 1 89 ? 8.211 -18.797 -1.359 1 97.31 89 ALA A CA 1
ATOM 677 C C . ALA A 1 89 ? 8.742 -17.938 -2.5 1 97.31 89 ALA A C 1
ATOM 679 O O . ALA A 1 89 ? 9.273 -16.844 -2.268 1 97.31 89 ALA A O 1
ATOM 680 N N . LEU A 1 90 ? 8.578 -18.375 -3.672 1 94.44 90 LEU A N 1
ATOM 681 C CA . LEU A 1 90 ? 9.023 -17.625 -4.84 1 94.44 90 LEU A CA 1
ATOM 682 C C . LEU A 1 90 ? 8.211 -16.344 -4.996 1 94.44 90 LEU A C 1
ATOM 684 O O . LEU A 1 90 ? 8.781 -15.266 -5.219 1 94.44 90 LEU A O 1
ATOM 688 N N . SER A 1 91 ? 6.93 -16.484 -4.871 1 94.06 91 SER A N 1
ATOM 689 C CA . SER A 1 91 ? 6.051 -15.328 -5.027 1 94.06 91 SER A CA 1
ATOM 690 C C . SER A 1 91 ? 6.336 -14.273 -3.965 1 94.06 91 SER A C 1
ATOM 692 O O . SER A 1 91 ? 6.391 -13.086 -4.266 1 94.06 91 SER A O 1
ATOM 694 N N . LEU A 1 92 ? 6.516 -14.719 -2.738 1 96.5 92 LEU A N 1
ATOM 695 C CA . LEU A 1 92 ? 6.773 -13.805 -1.634 1 96.5 92 LEU A CA 1
ATOM 696 C C . LEU A 1 92 ? 8.141 -13.141 -1.782 1 96.5 92 LEU A C 1
ATOM 698 O O . LEU A 1 92 ? 8.258 -11.922 -1.681 1 96.5 92 LEU A O 1
ATOM 702 N N . SER A 1 93 ? 9.117 -13.898 -2.061 1 95.94 93 SER A N 1
ATOM 703 C CA . SER A 1 93 ? 10.477 -13.375 -2.055 1 95.94 93 SER A CA 1
ATOM 704 C C . SER A 1 93 ? 10.727 -12.469 -3.254 1 95.94 93 SER A C 1
ATOM 706 O O . SER A 1 93 ? 11.352 -11.414 -3.121 1 95.94 93 SER A O 1
ATOM 708 N N . ARG A 1 94 ? 10.188 -12.812 -4.387 1 93.06 94 ARG A N 1
ATOM 709 C CA . ARG A 1 94 ? 10.523 -12.094 -5.609 1 93.06 94 ARG A CA 1
ATOM 710 C C . ARG A 1 94 ? 9.703 -10.812 -5.738 1 93.06 94 ARG A C 1
ATOM 712 O O . ARG A 1 94 ? 10.156 -9.828 -6.324 1 93.06 94 ARG A O 1
ATOM 719 N N . GLU A 1 95 ? 8.523 -10.836 -5.156 1 93 95 GLU A N 1
ATOM 720 C CA . GLU A 1 95 ? 7.672 -9.703 -5.484 1 93 95 GLU A CA 1
ATOM 721 C C . GLU A 1 95 ? 6.906 -9.211 -4.258 1 93 95 GLU A C 1
ATOM 723 O O . GLU A 1 95 ? 7.047 -8.055 -3.857 1 93 95 GLU A O 1
ATOM 728 N N . LEU A 1 96 ? 6.207 -10.07 -3.586 1 95.56 96 LEU A N 1
ATOM 729 C CA . LEU A 1 96 ? 5.176 -9.641 -2.646 1 95.56 96 LEU A CA 1
ATOM 730 C C . LEU A 1 96 ? 5.801 -9.055 -1.386 1 95.56 96 LEU A C 1
ATOM 732 O O . LEU A 1 96 ? 5.418 -7.965 -0.948 1 95.56 96 LEU A O 1
ATOM 736 N N . THR A 1 97 ? 6.75 -9.742 -0.851 1 97.62 97 THR A N 1
ATOM 737 C CA . THR A 1 97 ? 7.27 -9.312 0.444 1 97.62 97 THR A CA 1
ATOM 738 C C . THR A 1 97 ? 7.992 -7.973 0.323 1 97.62 97 THR A C 1
ATOM 740 O O . THR A 1 97 ? 7.719 -7.043 1.087 1 97.62 97 THR A O 1
ATOM 743 N N . PRO A 1 98 ? 8.93 -7.836 -0.661 1 97.56 98 PRO A N 1
ATOM 744 C CA . PRO A 1 98 ? 9.594 -6.531 -0.752 1 97.56 98 PRO A CA 1
ATOM 745 C C . PRO A 1 98 ? 8.625 -5.391 -1.046 1 97.56 98 PRO A C 1
ATOM 747 O O . PRO A 1 98 ? 8.773 -4.293 -0.507 1 97.56 98 PRO A O 1
ATOM 750 N N . VAL A 1 99 ? 7.668 -5.648 -1.83 1 97.31 99 VAL A N 1
ATOM 751 C CA . VAL A 1 99 ? 6.719 -4.609 -2.223 1 97.31 99 VAL A CA 1
ATOM 752 C C . VAL A 1 99 ? 5.805 -4.277 -1.047 1 97.31 99 VAL A C 1
ATOM 754 O O . VAL A 1 99 ? 5.625 -3.105 -0.704 1 97.31 99 VAL A O 1
ATOM 757 N N . LEU A 1 100 ? 5.293 -5.281 -0.411 1 96.44 100 LEU A N 1
ATOM 758 C CA . LEU A 1 100 ? 4.336 -5.039 0.663 1 96.44 100 LEU A CA 1
ATOM 759 C C . LEU A 1 100 ? 5.02 -4.395 1.864 1 96.44 100 LEU A C 1
ATOM 761 O O . LEU A 1 100 ? 4.434 -3.537 2.529 1 96.44 100 LEU A O 1
ATOM 765 N N . THR A 1 101 ? 6.176 -4.84 2.172 1 97.75 101 THR A N 1
ATOM 766 C CA . THR A 1 101 ? 6.926 -4.211 3.254 1 97.75 101 THR A CA 1
ATOM 767 C C . THR A 1 101 ? 7.184 -2.736 2.949 1 97.75 101 THR A C 1
ATOM 769 O O . THR A 1 101 ? 7.051 -1.883 3.828 1 97.75 101 THR A O 1
ATOM 772 N N . SER A 1 102 ? 7.52 -2.477 1.743 1 98.19 102 SER A N 1
ATOM 773 C CA . SER A 1 102 ? 7.777 -1.102 1.329 1 98.19 102 SER A CA 1
ATOM 774 C C . SER A 1 102 ? 6.504 -0.261 1.379 1 98.19 102 SER A C 1
ATOM 776 O O . SER A 1 102 ? 6.551 0.927 1.704 1 98.19 102 SER A O 1
ATOM 778 N N . VAL A 1 103 ? 5.441 -0.87 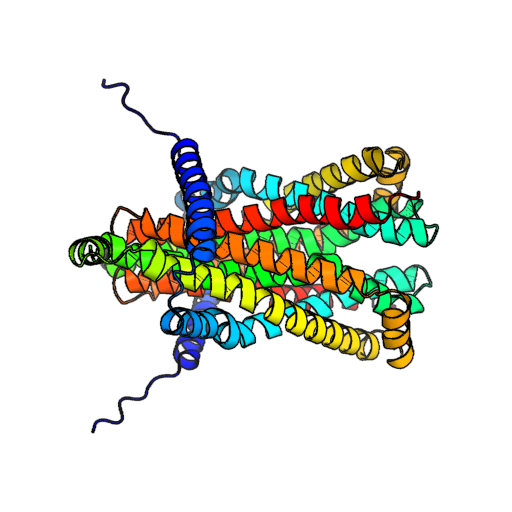1.053 1 96.94 103 VAL A N 1
ATOM 779 C CA . VAL A 1 103 ? 4.156 -0.175 1.077 1 96.94 103 VAL A CA 1
ATOM 780 C C . VAL A 1 103 ? 3.809 0.219 2.512 1 96.94 103 VAL A C 1
ATOM 782 O O . VAL A 1 103 ? 3.354 1.337 2.762 1 96.94 103 VAL A O 1
ATOM 785 N N . ILE A 1 104 ? 4.027 -0.646 3.379 1 96.56 104 ILE A N 1
ATOM 786 C CA . ILE A 1 104 ? 3.773 -0.369 4.789 1 96.56 104 ILE A CA 1
ATOM 787 C C . ILE A 1 104 ? 4.691 0.752 5.27 1 96.56 104 ILE A C 1
ATOM 789 O O . ILE A 1 104 ? 4.25 1.672 5.961 1 96.56 104 ILE A O 1
ATOM 793 N N . ILE A 1 105 ? 5.906 0.692 4.859 1 97.25 105 ILE A N 1
ATOM 794 C CA . ILE A 1 105 ? 6.887 1.691 5.266 1 97.25 105 ILE A CA 1
ATOM 795 C C . ILE A 1 105 ? 6.57 3.027 4.598 1 97.25 105 ILE A C 1
ATOM 797 O O . ILE A 1 105 ? 6.773 4.09 5.191 1 97.25 105 ILE A O 1
ATOM 801 N N . ALA A 1 106 ? 6.117 2.977 3.391 1 97.44 106 ALA A N 1
ATOM 802 C CA . ALA A 1 106 ? 5.68 4.199 2.727 1 97.44 106 ALA A CA 1
ATOM 803 C C . ALA A 1 106 ? 4.527 4.852 3.482 1 97.44 106 ALA A C 1
ATOM 805 O O . ALA A 1 106 ? 4.492 6.074 3.641 1 97.44 106 ALA A O 1
ATOM 806 N N . GLY A 1 107 ? 3.637 4.043 3.967 1 94.94 107 GLY A N 1
ATOM 807 C CA . GLY A 1 107 ? 2.5 4.559 4.715 1 94.94 107 GLY A CA 1
ATOM 808 C C . GLY A 1 107 ? 2.879 5.105 6.078 1 94.94 107 GLY A C 1
ATOM 809 O O . GLY A 1 107 ? 2.301 6.09 6.539 1 94.94 107 GLY A O 1
ATOM 810 N N . ARG A 1 108 ? 3.828 4.551 6.602 1 94.69 108 ARG A N 1
ATOM 811 C CA . ARG A 1 108 ? 4.152 4.918 7.977 1 94.69 108 ARG A CA 1
ATOM 812 C C . ARG A 1 108 ? 5.312 5.906 8.016 1 94.69 108 ARG A C 1
ATOM 814 O O . ARG A 1 108 ? 5.18 7.004 8.562 1 94.69 108 ARG A O 1
ATOM 821 N N . VAL A 1 109 ? 6.371 5.555 7.383 1 96.75 109 VAL A N 1
ATOM 822 C CA . VAL A 1 109 ? 7.633 6.27 7.555 1 96.75 109 VAL A CA 1
ATOM 823 C C . VAL A 1 109 ? 7.699 7.441 6.582 1 96.75 109 VAL A C 1
ATOM 825 O O . VAL A 1 109 ? 8.078 8.555 6.965 1 96.75 109 VAL A O 1
ATOM 828 N N . CYS A 1 110 ? 7.324 7.16 5.344 1 97.06 110 CYS A N 1
ATOM 829 C CA . CYS A 1 110 ? 7.32 8.25 4.375 1 97.06 110 CYS A CA 1
ATOM 830 C C . CYS A 1 110 ? 6.402 9.383 4.832 1 97.06 110 CYS A C 1
ATOM 832 O O . CYS A 1 110 ? 6.773 10.555 4.762 1 97.06 110 CYS A O 1
ATOM 834 N N . SER A 1 111 ? 5.281 8.969 5.301 1 95.25 111 SER A N 1
ATOM 835 C CA . SER A 1 111 ? 4.309 9.938 5.793 1 95.25 111 SER A CA 1
ATOM 836 C C . SER A 1 111 ? 4.848 10.695 7.008 1 95.25 111 SER A C 1
ATOM 838 O O . SER A 1 111 ? 4.656 11.906 7.125 1 95.25 111 SER A O 1
ATOM 840 N N . ALA A 1 112 ? 5.488 10.031 7.852 1 94.62 112 ALA A N 1
ATOM 841 C CA . ALA A 1 112 ? 6.051 10.641 9.055 1 94.62 112 ALA A CA 1
ATOM 842 C C . ALA A 1 112 ? 7.156 11.633 8.711 1 94.62 112 ALA A C 1
ATOM 844 O O . ALA A 1 112 ? 7.238 12.703 9.305 1 94.62 112 ALA A O 1
ATOM 845 N N . PHE A 1 113 ? 8 11.242 7.789 1 97 113 PHE A N 1
ATOM 846 C CA . PHE A 1 113 ? 9.07 12.133 7.348 1 97 113 PHE A CA 1
ATOM 847 C C . PHE A 1 113 ? 8.492 13.414 6.758 1 97 113 PHE A C 1
ATOM 849 O O . PHE A 1 113 ? 8.938 14.508 7.098 1 97 113 PHE A O 1
ATOM 856 N N . ALA A 1 114 ? 7.5 13.25 5.945 1 96.69 114 ALA A N 1
ATOM 857 C CA . ALA A 1 114 ? 6.875 14.398 5.305 1 96.69 114 ALA A CA 1
ATOM 858 C C . ALA A 1 114 ? 6.18 15.289 6.328 1 96.69 114 ALA A C 1
ATOM 860 O O . ALA A 1 114 ? 6.273 16.516 6.262 1 96.69 114 ALA A O 1
ATOM 861 N N . ALA A 1 115 ? 5.531 14.688 7.266 1 94.69 115 ALA A N 1
ATOM 862 C CA . ALA A 1 115 ? 4.801 15.438 8.289 1 94.69 115 ALA A CA 1
ATOM 863 C C . ALA A 1 115 ? 5.762 16.203 9.195 1 94.69 115 ALA A C 1
ATOM 865 O O . ALA A 1 115 ? 5.527 17.375 9.508 1 94.69 115 ALA A O 1
ATOM 866 N N . GLU A 1 116 ? 6.77 15.57 9.625 1 95 116 GLU A N 1
ATOM 867 C CA . GLU A 1 116 ? 7.734 16.188 10.539 1 95 116 GLU A CA 1
ATOM 868 C C . GLU A 1 116 ? 8.477 17.328 9.859 1 95 116 GLU A C 1
ATOM 870 O O . GLU A 1 116 ? 8.57 18.438 10.406 1 95 116 GLU A O 1
ATOM 875 N N . LEU A 1 117 ? 9.039 17.062 8.719 1 96.12 117 LEU A N 1
ATOM 876 C CA . LEU A 1 117 ? 9.797 18.078 8.016 1 96.12 117 LEU A CA 1
ATOM 877 C C . LEU A 1 117 ? 8.875 19.188 7.512 1 96.12 117 LEU A C 1
ATOM 879 O O . LEU A 1 117 ? 9.266 20.359 7.465 1 96.12 117 LEU A O 1
ATOM 883 N N . GLY A 1 118 ? 7.676 18.781 7.129 1 95.12 118 GLY A N 1
ATOM 884 C CA . GLY A 1 118 ? 6.695 19.781 6.762 1 95.12 118 GLY A CA 1
ATOM 885 C C . GLY A 1 118 ? 6.34 20.719 7.902 1 95.12 118 GLY A C 1
ATOM 886 O O . GLY A 1 118 ? 6.238 21.938 7.707 1 95.12 118 GLY A O 1
ATOM 887 N N . THR A 1 119 ? 6.129 20.172 9.078 1 93.56 119 THR A N 1
ATOM 888 C CA . THR A 1 119 ? 5.855 20.984 10.258 1 93.56 119 THR A CA 1
ATOM 889 C C . THR A 1 119 ? 7.027 21.906 10.562 1 93.56 119 THR A C 1
ATOM 891 O O . THR A 1 119 ? 6.828 23.094 10.867 1 93.56 119 THR A O 1
ATOM 894 N N . MET A 1 120 ? 8.242 21.391 10.445 1 94 120 MET A N 1
ATOM 895 C CA . MET A 1 120 ? 9.438 22.203 10.688 1 94 120 MET A CA 1
ATOM 896 C C . MET A 1 120 ? 9.547 23.328 9.664 1 94 120 MET A C 1
ATOM 898 O O . MET A 1 120 ? 10.023 24.422 9.984 1 94 120 MET A O 1
ATOM 902 N N . ARG A 1 121 ? 9.094 23.016 8.508 1 94.12 121 ARG A N 1
ATOM 903 C CA . ARG A 1 121 ? 9.164 24.016 7.441 1 94.12 121 ARG A CA 1
ATOM 904 C C . ARG A 1 121 ? 8.164 25.141 7.68 1 94.12 121 ARG A C 1
ATOM 906 O O . ARG A 1 121 ? 8.5 26.312 7.566 1 94.12 121 ARG A O 1
ATOM 913 N N . VAL A 1 122 ? 6.938 24.797 8.078 1 91.31 122 VAL A N 1
ATOM 914 C CA . VAL A 1 122 ? 5.879 25.797 8.203 1 91.31 122 VAL A CA 1
ATOM 915 C C . VAL A 1 122 ? 6.07 26.594 9.492 1 91.31 122 VAL A C 1
ATOM 917 O O . VAL A 1 122 ? 5.566 27.703 9.625 1 91.31 122 VAL A O 1
ATOM 920 N N . THR A 1 123 ? 6.816 26.047 10.461 1 90.81 123 THR A N 1
ATOM 921 C CA . THR A 1 123 ? 7.113 26.766 11.695 1 90.81 123 THR A CA 1
ATOM 922 C C . THR A 1 123 ? 8.461 27.469 11.602 1 90.81 123 THR A C 1
ATOM 924 O O . THR A 1 123 ? 8.984 27.969 12.602 1 90.81 123 THR A O 1
ATOM 927 N N . GLU A 1 124 ? 9.195 27.375 10.492 1 90 124 GLU A N 1
ATOM 928 C CA . GLU A 1 124 ? 10.414 28.109 10.164 1 90 124 GLU A CA 1
ATOM 929 C C . GLU A 1 124 ? 11.617 27.531 10.914 1 90 124 GLU A C 1
ATOM 931 O O . GLU A 1 124 ? 12.617 28.234 11.102 1 90 124 GLU A O 1
ATOM 936 N N . GLN A 1 125 ? 11.492 26.359 11.266 1 88.25 125 GLN A N 1
ATOM 937 C CA . GLN A 1 125 ? 12.594 25.688 11.953 1 88.25 125 GLN A CA 1
ATOM 938 C C . GLN A 1 125 ? 13.711 25.328 10.984 1 88.25 125 GLN A C 1
ATOM 940 O O . GLN A 1 125 ? 14.883 25.297 11.359 1 88.25 125 GLN A O 1
ATOM 945 N N . ILE A 1 126 ? 13.359 25.078 9.781 1 88.81 126 ILE A N 1
ATOM 946 C CA . ILE A 1 126 ? 14.352 24.734 8.773 1 88.81 126 ILE A CA 1
ATOM 947 C C . ILE A 1 126 ? 15.195 25.953 8.445 1 88.81 126 ILE A C 1
ATOM 949 O O . ILE A 1 126 ? 16.406 25.859 8.273 1 88.81 126 ILE A O 1
ATOM 953 N N . ASP A 1 127 ? 14.586 27.078 8.383 1 86.88 127 ASP A N 1
ATOM 954 C CA . ASP A 1 127 ? 15.297 28.344 8.156 1 86.88 127 ASP A CA 1
ATOM 955 C C . ASP A 1 127 ? 16.25 28.641 9.305 1 86.88 127 ASP A C 1
ATOM 957 O O . ASP A 1 127 ? 17.328 29.203 9.094 1 86.88 127 ASP A O 1
ATOM 961 N N . ALA A 1 128 ? 15.859 28.203 10.453 1 85.94 128 ALA A N 1
ATOM 962 C CA . ALA A 1 128 ? 16.719 28.391 11.625 1 85.94 128 ALA A CA 1
ATOM 963 C C . ALA A 1 128 ? 17.984 27.547 11.531 1 85.94 128 ALA A C 1
ATOM 965 O O . ALA A 1 128 ? 19.047 27.969 11.977 1 85.94 128 ALA A O 1
ATOM 966 N N . LEU A 1 129 ? 17.891 26.391 10.859 1 84.38 129 LEU A N 1
ATOM 967 C CA . LEU A 1 129 ? 19.062 25.547 10.648 1 84.38 129 LEU A CA 1
ATOM 968 C C . LEU A 1 129 ? 20.047 26.203 9.695 1 84.38 129 LEU A C 1
ATOM 970 O O . LEU A 1 129 ? 21.25 26.172 9.922 1 84.38 129 LEU A O 1
ATOM 974 N N . TYR A 1 130 ? 19.531 26.828 8.773 1 82.25 130 TYR A N 1
ATOM 975 C CA . TYR A 1 130 ? 20.391 27.547 7.836 1 82.25 130 TYR A CA 1
ATOM 976 C C . TYR A 1 130 ? 21.109 28.703 8.523 1 82.25 130 TYR A C 1
ATOM 978 O O . TYR A 1 130 ? 22.281 28.953 8.266 1 82.25 130 TYR A O 1
ATOM 986 N N . MET A 1 131 ? 20.422 29.25 9.391 1 85.94 131 MET A N 1
ATOM 987 C CA . MET A 1 131 ? 21 30.375 10.109 1 85.94 131 MET A CA 1
ATOM 988 C C . MET A 1 131 ? 22.109 29.922 11.047 1 85.94 131 MET A C 1
ATOM 990 O O . MET A 1 131 ? 23.078 30.656 11.281 1 85.94 131 MET A O 1
ATOM 994 N N . MET A 1 132 ? 21.984 28.703 11.445 1 86.25 132 MET A N 1
ATOM 995 C CA . MET A 1 132 ? 23 28.125 12.336 1 86.25 132 MET A CA 1
ATOM 996 C C . MET A 1 132 ? 24.109 27.469 11.539 1 86.25 132 MET A C 1
ATOM 998 O O . MET A 1 132 ? 24.938 26.75 12.102 1 86.25 132 MET A O 1
ATOM 1002 N N . LYS A 1 133 ? 24.047 27.594 10.211 1 84 133 LYS A N 1
ATOM 1003 C CA . LYS A 1 133 ? 25.047 27.078 9.289 1 84 133 LYS A CA 1
ATOM 1004 C C . LYS A 1 133 ? 25.094 25.562 9.312 1 84 133 LYS A C 1
ATOM 1006 O O . LYS A 1 133 ? 26.172 24.969 9.242 1 84 133 LYS A O 1
ATOM 1011 N N . THR A 1 134 ? 24 25.078 9.656 1 82.69 134 THR A N 1
ATOM 1012 C CA . THR A 1 134 ? 23.844 23.641 9.57 1 82.69 134 THR A CA 1
ATOM 1013 C C . THR A 1 134 ? 23.078 23.25 8.305 1 82.69 134 THR A C 1
ATOM 1015 O O . THR A 1 134 ? 22 23.797 8.039 1 82.69 134 THR A O 1
ATOM 1018 N N . ASP A 1 135 ? 23.609 22.406 7.508 1 87.06 135 ASP A N 1
ATOM 1019 C CA . ASP A 1 135 ? 22.953 21.969 6.277 1 87.06 135 ASP A CA 1
ATOM 1020 C C . ASP A 1 135 ? 21.797 21.031 6.578 1 87.06 135 ASP A C 1
ATOM 1022 O O . ASP A 1 135 ? 22 19.906 7.039 1 87.06 135 ASP A O 1
ATOM 1026 N N . PRO A 1 136 ? 20.656 21.469 6.23 1 88.25 136 PRO A N 1
ATOM 1027 C CA . PRO A 1 136 ? 19.484 20.656 6.543 1 88.25 136 PRO A CA 1
ATOM 1028 C C . PRO A 1 136 ? 19.484 19.312 5.824 1 88.25 136 PRO A C 1
ATOM 1030 O O . PRO A 1 136 ? 18.922 18.328 6.324 1 88.25 136 PRO A O 1
ATOM 1033 N N . VAL A 1 137 ? 20.062 19.25 4.742 1 89.06 137 VAL A N 1
ATOM 1034 C CA . VAL A 1 137 ? 20.125 18 3.992 1 89.06 137 VAL A CA 1
ATOM 1035 C C . VAL A 1 137 ? 20.984 16.984 4.75 1 89.06 137 VAL A C 1
ATOM 1037 O O . VAL A 1 137 ? 20.609 15.82 4.883 1 89.06 137 VAL A O 1
ATOM 1040 N N . ASP A 1 138 ? 22.047 17.422 5.34 1 89.44 138 ASP A N 1
ATOM 1041 C CA . ASP A 1 138 ? 22.969 16.547 6.062 1 89.44 138 ASP A CA 1
ATOM 1042 C C . ASP A 1 138 ? 22.359 16.094 7.391 1 89.44 138 ASP A C 1
ATOM 1044 O O . ASP A 1 138 ? 22.516 14.938 7.793 1 89.44 138 ASP A O 1
ATOM 1048 N N . TYR A 1 139 ? 21.641 17.016 7.902 1 90 139 TYR A N 1
ATOM 1049 C CA . TYR A 1 139 ? 21.156 16.766 9.266 1 90 139 TYR A CA 1
ATOM 1050 C C . TYR A 1 139 ? 19.828 16.047 9.258 1 90 139 TYR A C 1
ATOM 1052 O O . TYR A 1 139 ? 19.531 15.242 10.148 1 90 139 TYR A O 1
ATOM 1060 N N . LEU A 1 140 ? 19.031 16.328 8.273 1 92.81 140 LEU A N 1
ATOM 1061 C CA . LEU A 1 140 ? 17.656 15.844 8.328 1 92.81 140 LEU A CA 1
ATOM 1062 C C . LEU A 1 140 ? 17.422 14.766 7.273 1 92.81 140 LEU A C 1
ATOM 1064 O O . LEU A 1 140 ? 16.734 13.773 7.539 1 92.81 140 LEU A O 1
ATOM 1068 N N . VAL A 1 141 ? 18 14.867 6.129 1 95.25 141 VAL A N 1
ATOM 1069 C CA . VAL A 1 141 ? 17.641 14.031 4.996 1 95.25 141 VAL A CA 1
ATOM 1070 C C . VAL A 1 141 ? 18.516 12.781 4.965 1 95.25 141 VAL A C 1
ATOM 1072 O O . VAL A 1 141 ? 18.016 11.656 4.906 1 95.25 141 VAL A O 1
ATOM 1075 N N . ILE A 1 142 ? 19.812 12.922 5.109 1 95.31 142 ILE A N 1
ATOM 1076 C CA . ILE A 1 142 ? 20.766 11.836 4.934 1 95.31 142 ILE A CA 1
ATOM 1077 C C . ILE A 1 142 ? 20.516 10.758 5.988 1 95.31 142 ILE A C 1
ATOM 1079 O O . ILE A 1 142 ? 20.453 9.57 5.664 1 95.31 142 ILE A O 1
ATOM 1083 N N . PRO A 1 143 ? 20.344 11.148 7.223 1 95.5 143 PRO A N 1
ATOM 1084 C CA . PRO A 1 143 ? 20.078 10.109 8.219 1 95.5 143 PRO A CA 1
ATOM 1085 C C . PRO A 1 143 ? 18.812 9.305 7.922 1 95.5 143 PRO A C 1
ATOM 1087 O O . PRO A 1 143 ? 18.781 8.094 8.141 1 95.5 143 PRO A O 1
ATOM 1090 N N . ARG A 1 144 ? 17.828 9.945 7.445 1 96.81 144 ARG A N 1
ATOM 1091 C CA . ARG A 1 144 ? 16.562 9.289 7.129 1 96.81 144 ARG A CA 1
ATOM 1092 C C . ARG A 1 144 ? 16.703 8.359 5.93 1 96.81 144 ARG A C 1
ATOM 1094 O O . ARG A 1 144 ? 16.156 7.254 5.926 1 96.81 144 ARG A O 1
ATOM 1101 N N . VAL A 1 145 ? 17.469 8.773 4.957 1 97.12 145 VAL A N 1
ATOM 1102 C CA . VAL A 1 145 ? 17.672 7.977 3.754 1 97.12 145 VAL A CA 1
ATOM 1103 C C . VAL A 1 145 ? 18.484 6.73 4.09 1 97.12 145 VAL A C 1
ATOM 1105 O O . VAL A 1 145 ? 18.156 5.625 3.658 1 97.12 145 VAL A O 1
ATOM 1108 N N . LEU A 1 146 ? 19.453 6.867 4.891 1 96.5 146 LEU A N 1
ATOM 1109 C CA . LEU A 1 146 ? 20.281 5.738 5.297 1 96.5 146 LEU A CA 1
ATOM 1110 C C . LEU A 1 146 ? 19.5 4.77 6.172 1 96.5 146 LEU A C 1
ATOM 1112 O O . LEU A 1 146 ? 19.609 3.551 6.016 1 96.5 146 LEU A O 1
ATOM 1116 N N . ALA A 1 147 ? 18.766 5.352 7.027 1 97.19 147 ALA A N 1
ATOM 1117 C CA . ALA A 1 147 ? 17.953 4.52 7.922 1 97.19 147 ALA A CA 1
ATOM 1118 C C . ALA A 1 147 ? 16.969 3.662 7.133 1 97.19 147 ALA A C 1
ATOM 1120 O O . ALA A 1 147 ? 16.844 2.461 7.383 1 97.19 147 ALA A O 1
ATOM 1121 N N . CYS A 1 148 ? 16.328 4.238 6.188 1 97.5 148 CYS A N 1
ATOM 1122 C CA . CYS A 1 148 ? 15.336 3.518 5.402 1 97.5 148 CYS A CA 1
ATOM 1123 C C . CYS A 1 148 ? 16 2.482 4.504 1 97.5 148 CYS A C 1
ATOM 1125 O O . CYS A 1 148 ? 15.5 1.367 4.355 1 97.5 148 CYS A O 1
ATOM 1127 N N . SER A 1 149 ? 17.125 2.854 3.891 1 97.19 149 SER A N 1
ATOM 1128 C CA . SER A 1 149 ? 17.828 1.965 2.969 1 97.19 149 SER A CA 1
ATOM 1129 C C . SER A 1 149 ? 18.406 0.757 3.699 1 97.19 149 SER A C 1
ATOM 1131 O O . SER A 1 149 ? 18.531 -0.323 3.117 1 97.19 149 SER A O 1
ATOM 1133 N N . LEU A 1 150 ? 18.656 0.901 4.934 1 96.94 150 LEU A N 1
ATOM 1134 C CA . LEU A 1 150 ? 19.281 -0.179 5.695 1 96.94 150 LEU A CA 1
ATOM 1135 C C . LEU A 1 150 ? 18.219 -1.013 6.41 1 96.94 150 LEU A C 1
ATOM 1137 O O . LEU A 1 150 ? 18.328 -2.238 6.484 1 96.94 150 LEU A O 1
ATOM 1141 N N . MET A 1 151 ? 17.25 -0.384 6.879 1 98.06 151 MET A N 1
ATOM 1142 C CA . MET A 1 151 ? 16.281 -1.078 7.723 1 98.06 151 MET A CA 1
ATOM 1143 C C . MET A 1 151 ? 15.242 -1.806 6.875 1 98.06 151 MET A C 1
ATOM 1145 O O . MET A 1 151 ? 14.703 -2.834 7.289 1 98.06 151 MET A O 1
ATOM 1149 N N . LEU A 1 152 ? 14.953 -1.298 5.711 1 98.25 152 LEU A N 1
ATOM 1150 C CA . LEU A 1 152 ? 13.906 -1.918 4.898 1 98.25 152 LEU A CA 1
ATOM 1151 C C . LEU A 1 152 ? 14.32 -3.322 4.469 1 98.25 152 LEU A C 1
ATOM 1153 O O . LEU A 1 152 ? 13.5 -4.242 4.469 1 98.25 152 LEU A O 1
ATOM 1157 N N . PRO A 1 153 ? 15.602 -3.525 4.059 1 98.12 153 PRO A N 1
ATOM 1158 C CA . PRO A 1 153 ? 16.031 -4.891 3.742 1 98.12 153 PRO A CA 1
ATOM 1159 C C . PRO A 1 153 ? 15.93 -5.832 4.941 1 98.12 153 PRO A C 1
ATOM 1161 O O . PRO A 1 153 ? 15.547 -6.996 4.789 1 98.12 153 PRO A O 1
ATOM 1164 N N . LEU A 1 154 ? 16.25 -5.348 6.047 1 98.06 154 LEU A N 1
ATOM 1165 C CA . LEU A 1 154 ? 16.141 -6.156 7.258 1 98.06 154 LEU A CA 1
ATOM 1166 C C . LEU A 1 154 ? 14.688 -6.516 7.543 1 98.06 154 LEU A C 1
ATOM 1168 O O . LEU A 1 154 ? 14.383 -7.668 7.863 1 98.06 154 LEU A O 1
ATOM 1172 N N . LEU A 1 155 ? 13.859 -5.566 7.449 1 98.19 155 LEU A N 1
ATOM 1173 C CA . LEU A 1 155 ? 12.43 -5.809 7.652 1 98.19 155 LEU A CA 1
ATOM 1174 C C . LEU A 1 155 ? 11.898 -6.785 6.609 1 98.19 155 LEU A C 1
ATOM 1176 O O . LEU A 1 155 ? 11.031 -7.609 6.914 1 98.19 155 LEU A O 1
ATOM 1180 N N . THR A 1 156 ? 12.398 -6.668 5.43 1 98.44 156 THR A N 1
ATOM 1181 C CA . THR A 1 156 ? 11.93 -7.516 4.34 1 98.44 156 THR A CA 1
ATOM 1182 C C . THR A 1 156 ? 12.258 -8.984 4.621 1 98.44 156 THR A C 1
ATOM 1184 O O . THR A 1 156 ? 11.43 -9.859 4.387 1 98.44 156 THR A O 1
ATOM 1187 N N . ILE A 1 157 ? 13.422 -9.211 5.125 1 98.06 157 ILE A N 1
ATOM 1188 C CA . ILE A 1 157 ? 13.828 -10.578 5.449 1 98.06 157 ILE A CA 1
ATOM 1189 C C . ILE A 1 157 ? 12.938 -11.133 6.559 1 98.06 157 ILE A C 1
ATOM 1191 O O . ILE A 1 157 ? 12.453 -12.258 6.469 1 98.06 157 ILE A O 1
ATOM 1195 N N . ILE A 1 158 ? 12.727 -10.375 7.508 1 98.31 158 ILE A N 1
ATOM 1196 C CA . ILE A 1 158 ? 11.906 -10.797 8.641 1 98.31 158 ILE A CA 1
ATOM 1197 C C . ILE A 1 158 ? 10.469 -11.023 8.188 1 98.31 158 ILE A C 1
ATOM 1199 O O . ILE A 1 158 ? 9.828 -11.992 8.602 1 98.31 158 ILE A O 1
ATOM 1203 N N . CYS A 1 159 ? 10 -10.18 7.34 1 98.44 159 CYS A N 1
ATOM 1204 C CA . CYS A 1 159 ? 8.641 -10.312 6.824 1 98.44 159 CYS A CA 1
ATOM 1205 C C . CYS A 1 159 ? 8.508 -11.539 5.934 1 98.44 159 CYS A C 1
ATOM 1207 O O . CYS A 1 159 ? 7.457 -12.18 5.906 1 98.44 159 CYS A O 1
ATOM 1209 N N . LEU A 1 160 ? 9.586 -11.844 5.211 1 98.38 160 LEU A N 1
ATOM 1210 C CA . LEU A 1 160 ? 9.562 -13.047 4.383 1 98.38 160 LEU A CA 1
ATOM 1211 C C . LEU A 1 160 ? 9.43 -14.297 5.246 1 98.38 160 LEU A C 1
ATOM 1213 O O . LEU A 1 160 ? 8.602 -15.172 4.957 1 98.38 160 LEU A O 1
ATOM 1217 N N . ILE A 1 161 ? 10.188 -14.32 6.242 1 98.25 161 ILE A N 1
ATOM 1218 C CA . ILE A 1 161 ? 10.164 -15.469 7.145 1 98.25 161 ILE A CA 1
ATOM 1219 C C . ILE A 1 161 ? 8.797 -15.57 7.812 1 98.25 161 ILE A C 1
ATOM 1221 O O . ILE A 1 161 ? 8.219 -16.656 7.898 1 98.25 161 ILE A O 1
ATOM 1225 N N . THR A 1 162 ? 8.297 -14.516 8.234 1 98.5 162 THR A N 1
ATOM 1226 C CA . THR A 1 162 ? 6.996 -14.484 8.898 1 98.5 162 THR A CA 1
ATOM 1227 C C . THR A 1 162 ? 5.887 -14.875 7.926 1 98.5 162 THR A C 1
ATOM 1229 O O . THR A 1 162 ? 4.953 -15.594 8.305 1 98.5 162 THR A O 1
ATOM 1232 N N . GLY A 1 163 ? 5.961 -14.336 6.746 1 98.25 163 GLY A N 1
ATOM 1233 C CA . GLY A 1 163 ? 4.984 -14.703 5.73 1 98.25 163 GLY A CA 1
ATOM 1234 C C . GLY A 1 163 ? 4.984 -16.188 5.418 1 98.25 163 GLY A C 1
ATOM 1235 O O . GLY A 1 163 ? 3.92 -16.797 5.289 1 98.25 163 GLY A O 1
ATOM 1236 N N . LEU A 1 164 ? 6.148 -16.75 5.309 1 98.25 164 LEU A N 1
ATOM 1237 C CA . LEU A 1 164 ? 6.266 -18.188 5.039 1 98.25 164 LEU A CA 1
ATOM 1238 C C . LEU A 1 164 ? 5.742 -19 6.215 1 98.25 164 LEU A C 1
ATOM 1240 O O . LEU A 1 164 ? 5.133 -20.062 6.016 1 98.25 164 LEU A O 1
ATOM 1244 N N . ALA A 1 165 ? 6.02 -18.516 7.383 1 98.25 165 ALA A N 1
ATOM 1245 C CA . ALA A 1 165 ? 5.492 -19.172 8.57 1 98.25 165 ALA A CA 1
ATOM 1246 C C . ALA A 1 165 ? 3.967 -19.172 8.57 1 98.25 165 ALA A C 1
ATOM 1248 O O . ALA A 1 165 ? 3.336 -20.172 8.93 1 98.25 165 ALA A O 1
ATOM 1249 N N . GLY A 1 166 ? 3.426 -18.062 8.242 1 97.56 166 GLY A N 1
ATOM 1250 C CA . GLY A 1 166 ? 1.98 -18 8.094 1 97.56 166 GLY A CA 1
ATOM 1251 C C . GLY A 1 166 ? 1.448 -18.938 7.023 1 97.56 166 GLY A C 1
ATOM 1252 O O . GLY A 1 166 ? 0.394 -19.547 7.199 1 97.56 166 GLY A O 1
ATOM 1253 N N . GLY A 1 167 ? 2.168 -19 5.949 1 97.5 167 GLY A N 1
ATOM 1254 C CA . GLY A 1 167 ? 1.786 -19.938 4.895 1 97.5 167 GLY A CA 1
ATOM 1255 C C . GLY A 1 167 ? 1.841 -21.391 5.324 1 97.5 167 GLY A C 1
ATOM 1256 O O . GLY A 1 167 ? 0.949 -22.172 4.992 1 97.5 167 GLY A O 1
ATOM 1257 N N . LEU A 1 168 ? 2.85 -21.703 6.055 1 97.62 168 LEU A N 1
ATOM 1258 C CA . LEU A 1 168 ? 2.996 -23.062 6.57 1 97.62 168 LEU A CA 1
ATOM 1259 C C . LEU A 1 168 ? 1.831 -23.422 7.484 1 97.62 168 LEU A C 1
ATOM 1261 O O . LEU A 1 168 ? 1.309 -24.531 7.418 1 97.62 168 LEU A O 1
ATOM 1265 N N . LEU A 1 169 ? 1.482 -22.516 8.266 1 97.12 169 LEU A N 1
ATOM 1266 C CA . LEU A 1 169 ? 0.374 -22.734 9.195 1 97.12 169 LEU A CA 1
ATOM 1267 C C . LEU A 1 169 ? -0.912 -23.047 8.438 1 97.12 169 LEU A C 1
ATOM 1269 O O . LEU A 1 169 ? -1.617 -24 8.773 1 97.12 169 LEU A O 1
ATOM 1273 N N . ILE A 1 170 ? -1.213 -22.312 7.441 1 96.12 170 ILE A N 1
ATOM 1274 C CA . ILE A 1 170 ? -2.436 -22.5 6.668 1 96.12 170 ILE A CA 1
ATOM 1275 C C . ILE A 1 170 ? -2.342 -23.781 5.844 1 96.12 170 ILE A C 1
ATOM 1277 O O . ILE A 1 170 ? -3.312 -24.531 5.746 1 96.12 170 ILE A O 1
ATOM 1281 N N . ALA A 1 171 ? -1.187 -24.031 5.266 1 96.5 171 ALA A N 1
ATOM 1282 C CA . ALA A 1 171 ? -0.997 -25.203 4.426 1 96.5 171 ALA A CA 1
ATOM 1283 C C . ALA A 1 171 ? -1.215 -26.484 5.223 1 96.5 171 ALA A C 1
ATOM 1285 O O . ALA A 1 171 ? -1.845 -27.438 4.738 1 96.5 171 ALA A O 1
ATOM 1286 N N . THR A 1 172 ? -0.75 -26.5 6.438 1 95.88 172 THR A N 1
ATOM 1287 C CA . THR A 1 172 ? -0.846 -27.703 7.262 1 95.88 172 THR A CA 1
ATOM 1288 C C . THR A 1 172 ? -2.221 -27.812 7.914 1 95.88 172 THR A C 1
ATOM 1290 O O . THR A 1 172 ? -2.811 -28.891 7.969 1 95.88 172 THR A O 1
ATOM 1293 N N . SER A 1 173 ? -2.74 -26.703 8.328 1 94 173 SER A N 1
ATOM 1294 C CA . SER A 1 173 ? -3.965 -26.719 9.125 1 94 173 SER A CA 1
ATOM 1295 C C . SER A 1 173 ? -5.199 -26.812 8.234 1 94 173 SER A C 1
ATOM 1297 O O . SER A 1 173 ? -6.176 -27.484 8.578 1 94 173 SER A O 1
ATOM 1299 N N . PHE A 1 174 ? -5.105 -26.234 7.066 1 91.5 174 PHE A N 1
ATOM 1300 C CA . PHE A 1 174 ? -6.324 -26.141 6.27 1 91.5 174 PHE A CA 1
ATOM 1301 C C . PHE A 1 174 ? -6.258 -27.047 5.055 1 91.5 174 PHE A C 1
ATOM 1303 O O . PHE A 1 174 ? -7.293 -27.5 4.555 1 91.5 174 PHE A O 1
ATOM 1310 N N . TYR A 1 175 ? -5.09 -27.406 4.625 1 92.88 175 TYR A N 1
ATOM 1311 C CA . TYR A 1 175 ? -5.004 -28.141 3.369 1 92.88 175 TYR A CA 1
ATOM 1312 C C . TYR A 1 175 ? -4.285 -29.469 3.566 1 92.88 175 TYR A C 1
ATOM 1314 O O . TYR A 1 175 ? -4.012 -30.188 2.6 1 92.88 175 TYR A O 1
ATOM 1322 N N . ASN A 1 176 ? -3.883 -29.766 4.801 1 93.75 176 ASN A N 1
ATOM 1323 C CA . ASN A 1 176 ? -3.281 -31.031 5.18 1 93.75 176 ASN A CA 1
ATOM 1324 C C . ASN A 1 176 ? -2.018 -31.312 4.371 1 93.75 176 ASN A C 1
ATOM 1326 O O . ASN A 1 176 ? -1.779 -32.469 3.967 1 93.75 176 ASN A O 1
ATOM 1330 N N . ILE A 1 177 ? -1.321 -30.344 4.051 1 95.5 177 ILE A N 1
ATOM 1331 C CA . ILE A 1 177 ? -0.008 -30.484 3.432 1 95.5 177 ILE A CA 1
ATOM 1332 C C . ILE A 1 177 ? 1.052 -30.703 4.512 1 95.5 177 ILE A C 1
ATOM 1334 O O . ILE A 1 177 ? 1.217 -29.859 5.398 1 95.5 177 ILE A O 1
ATOM 1338 N N . PRO A 1 178 ? 1.681 -31.797 4.477 1 97 178 PRO A N 1
ATOM 1339 C CA . PRO A 1 178 ? 2.711 -32.031 5.492 1 97 178 PRO A CA 1
ATOM 1340 C C . PRO A 1 178 ? 3.775 -30.938 5.516 1 97 178 PRO A C 1
ATOM 1342 O O . PRO A 1 178 ? 4.176 -30.438 4.461 1 97 178 PRO A O 1
ATOM 1345 N N . SER A 1 179 ? 4.242 -30.594 6.676 1 96.94 179 SER A N 1
ATOM 1346 C CA . SER A 1 179 ? 5.227 -29.531 6.852 1 96.94 179 SER A CA 1
ATOM 1347 C C . SER A 1 179 ? 6.52 -29.844 6.105 1 96.94 179 SER A C 1
ATOM 1349 O O . SER A 1 179 ? 7.156 -28.938 5.555 1 96.94 179 SER A O 1
ATOM 1351 N N . VAL A 1 180 ? 6.891 -31.094 6.082 1 97 180 VAL A N 1
ATOM 1352 C CA . VAL A 1 180 ? 8.125 -31.516 5.43 1 97 180 VAL A CA 1
ATOM 1353 C C . VAL A 1 180 ? 8.039 -31.266 3.928 1 97 180 VAL A C 1
ATOM 1355 O O . VAL A 1 180 ? 8.984 -30.781 3.314 1 97 180 VAL A O 1
ATOM 1358 N N . LEU A 1 181 ? 6.898 -31.578 3.379 1 96.56 181 LEU A N 1
ATOM 1359 C CA . LEU A 1 181 ? 6.684 -31.359 1.952 1 96.56 181 LEU A CA 1
ATOM 1360 C C . LEU A 1 181 ? 6.699 -29.875 1.614 1 96.56 181 LEU A C 1
ATOM 1362 O O . LEU A 1 181 ? 7.25 -29.469 0.585 1 96.56 181 LEU A O 1
ATOM 1366 N N . PHE A 1 182 ? 6.094 -29.172 2.475 1 97.75 182 PHE A N 1
ATOM 1367 C CA . PHE A 1 182 ? 6.047 -27.719 2.316 1 97.75 182 PHE A CA 1
ATOM 1368 C C . PHE A 1 182 ? 7.453 -27.125 2.346 1 97.75 182 PHE A C 1
ATOM 1370 O O . PHE A 1 182 ? 7.832 -26.359 1.452 1 97.75 182 PHE A O 1
ATOM 1377 N N . LEU A 1 183 ? 8.234 -27.5 3.275 1 97.44 183 LEU A N 1
ATOM 1378 C CA . LEU A 1 183 ? 9.578 -26.953 3.463 1 97.44 183 LEU A CA 1
ATOM 1379 C C . LEU A 1 183 ? 10.531 -27.484 2.395 1 97.44 183 LEU A C 1
ATOM 1381 O O . LEU A 1 183 ? 11.414 -26.75 1.935 1 97.44 183 LEU A O 1
ATOM 1385 N N . ASP A 1 184 ? 10.344 -28.703 1.929 1 97.31 184 ASP A N 1
ATOM 1386 C CA . ASP A 1 184 ? 11.172 -29.266 0.869 1 97.31 184 ASP A CA 1
ATOM 1387 C C . ASP A 1 184 ? 10.938 -28.547 -0.458 1 97.31 184 ASP A C 1
ATOM 1389 O O . ASP A 1 184 ? 11.883 -28.328 -1.22 1 97.31 184 ASP A O 1
ATOM 1393 N N . SER A 1 185 ? 9.711 -28.234 -0.676 1 96.56 185 SER A N 1
ATOM 1394 C CA . SER A 1 185 ? 9.398 -27.516 -1.905 1 96.56 185 SER A CA 1
ATOM 1395 C C . SER A 1 185 ? 10.039 -26.125 -1.916 1 96.56 185 SER A C 1
ATOM 1397 O O . SER A 1 185 ? 10.43 -25.625 -2.973 1 96.56 185 SER A O 1
ATOM 1399 N N . ILE A 1 186 ? 10.117 -25.516 -0.79 1 97.12 186 ILE A N 1
ATOM 1400 C CA . ILE A 1 186 ? 10.773 -24.219 -0.682 1 97.12 186 ILE A CA 1
ATOM 1401 C C . ILE A 1 186 ? 12.258 -24.359 -1.009 1 97.12 186 ILE A C 1
ATOM 1403 O O . ILE A 1 186 ? 12.812 -23.578 -1.782 1 97.12 186 ILE A O 1
ATOM 1407 N N . ARG A 1 187 ? 12.844 -25.359 -0.416 1 95.88 187 ARG A N 1
ATOM 1408 C CA . ARG A 1 187 ? 14.273 -25.594 -0.63 1 95.88 187 ARG A CA 1
ATOM 1409 C C . ARG A 1 187 ? 14.555 -25.906 -2.096 1 95.88 187 ARG A C 1
ATOM 1411 O O . ARG A 1 187 ? 15.594 -25.516 -2.629 1 95.88 187 ARG A O 1
ATOM 1418 N N . ASP A 1 188 ? 13.68 -26.547 -2.754 1 94.44 188 ASP A N 1
ATOM 1419 C CA . ASP A 1 188 ? 13.883 -27 -4.129 1 94.44 188 ASP A CA 1
ATOM 1420 C C . ASP A 1 188 ? 13.68 -25.844 -5.117 1 94.44 188 ASP A C 1
ATOM 1422 O O . ASP A 1 188 ? 14.375 -25.766 -6.133 1 94.44 188 ASP A O 1
ATOM 1426 N N . LEU A 1 189 ? 12.828 -25 -4.82 1 92.81 189 LEU A N 1
ATOM 1427 C CA . LEU A 1 189 ? 12.414 -24.031 -5.828 1 92.81 189 LEU A CA 1
ATOM 1428 C C . LEU A 1 189 ? 13.062 -22.672 -5.566 1 92.81 189 LEU A C 1
ATOM 1430 O O . LEU A 1 189 ? 13.359 -21.938 -6.508 1 92.81 189 LEU A O 1
ATOM 1434 N N . MET A 1 190 ? 13.227 -22.344 -4.312 1 93.19 190 MET A N 1
ATOM 1435 C CA . MET A 1 190 ? 13.742 -21.016 -3.984 1 93.19 190 MET A CA 1
ATOM 1436 C C . MET A 1 190 ? 15.266 -21.016 -3.969 1 93.19 190 MET A C 1
ATOM 1438 O O . MET A 1 190 ? 15.883 -21.812 -3.268 1 93.19 190 MET A O 1
ATOM 1442 N N . GLY A 1 191 ? 15.875 -20.156 -4.766 1 91.69 191 GLY A N 1
ATOM 1443 C CA . GLY A 1 191 ? 17.328 -20.016 -4.801 1 91.69 191 GLY A CA 1
ATOM 1444 C C . GLY A 1 191 ? 17.828 -18.781 -4.07 1 91.69 191 GLY A C 1
ATOM 1445 O O . GLY A 1 191 ? 17.031 -17.922 -3.682 1 91.69 191 GLY A O 1
ATOM 1446 N N . LEU A 1 192 ? 19.094 -18.656 -3.904 1 92.56 192 LEU A N 1
ATOM 1447 C CA . LEU A 1 192 ? 19.734 -17.531 -3.23 1 92.56 192 LEU A CA 1
ATOM 1448 C C . LEU A 1 192 ? 19.484 -16.234 -3.994 1 92.56 192 LEU A C 1
ATOM 1450 O O . LEU A 1 192 ? 19.391 -15.164 -3.391 1 92.56 192 LEU A O 1
ATOM 1454 N N . TRP A 1 193 ? 19.359 -16.359 -5.23 1 92.81 193 TRP A N 1
ATOM 1455 C CA . TRP A 1 193 ? 19.156 -15.172 -6.059 1 92.81 193 TRP A CA 1
ATOM 1456 C C . TRP A 1 193 ? 17.812 -14.531 -5.781 1 92.81 193 TRP A C 1
ATOM 1458 O O . TRP A 1 193 ? 17.656 -13.305 -5.871 1 92.81 193 TRP A O 1
ATOM 1468 N N . ASP A 1 194 ? 16.844 -15.359 -5.449 1 93.62 194 ASP A N 1
ATOM 1469 C CA . ASP A 1 194 ? 15.523 -14.828 -5.109 1 93.62 194 ASP A CA 1
ATOM 1470 C C . ASP A 1 194 ? 15.586 -13.953 -3.863 1 93.62 194 ASP A C 1
ATOM 1472 O O . ASP A 1 194 ? 14.922 -12.914 -3.793 1 93.62 194 ASP A O 1
ATOM 1476 N N . LEU A 1 195 ? 16.422 -14.305 -2.973 1 94.62 195 LEU A N 1
ATOM 1477 C CA . LEU A 1 195 ? 16.594 -13.539 -1.741 1 94.62 195 LEU A CA 1
ATOM 1478 C C . LEU A 1 195 ? 17.391 -12.266 -1.996 1 94.62 195 LEU A C 1
ATOM 1480 O O . LEU A 1 195 ? 17.031 -11.195 -1.496 1 94.62 195 LEU A O 1
ATOM 1484 N N . ILE A 1 196 ? 18.422 -12.367 -2.76 1 95.88 196 ILE A N 1
ATOM 1485 C CA . ILE A 1 196 ? 19.281 -11.234 -3.049 1 95.88 196 ILE A CA 1
ATOM 1486 C C . ILE A 1 196 ? 18.516 -10.188 -3.846 1 95.88 196 ILE A C 1
ATOM 1488 O O . ILE A 1 196 ? 18.641 -8.984 -3.602 1 95.88 196 ILE A O 1
ATOM 1492 N N . SER A 1 197 ? 17.734 -10.664 -4.785 1 95.12 197 SER A N 1
ATOM 1493 C CA . SER A 1 197 ? 16.938 -9.742 -5.582 1 95.12 197 SER A CA 1
ATOM 1494 C C . SER A 1 197 ? 15.938 -8.984 -4.715 1 95.12 197 SER A C 1
ATOM 1496 O O . SER A 1 197 ? 15.703 -7.793 -4.934 1 95.12 197 SER A O 1
ATOM 1498 N N . ALA A 1 198 ? 15.383 -9.68 -3.734 1 96.5 198 ALA A N 1
ATOM 1499 C CA . ALA A 1 198 ? 14.453 -9.039 -2.811 1 96.5 198 ALA A CA 1
ATOM 1500 C C . ALA A 1 198 ? 15.141 -7.941 -2.004 1 96.5 198 ALA A C 1
ATOM 1502 O O . ALA A 1 198 ? 14.562 -6.883 -1.76 1 96.5 198 ALA A O 1
ATOM 1503 N N . GLU A 1 199 ? 16.328 -8.211 -1.638 1 97.56 199 GLU A N 1
ATOM 1504 C CA . GLU A 1 199 ? 17.094 -7.254 -0.842 1 97.56 199 GLU A CA 1
ATOM 1505 C C . GLU A 1 199 ? 17.5 -6.039 -1.675 1 97.56 199 GLU A C 1
ATOM 1507 O O . GLU A 1 199 ? 17.469 -4.906 -1.185 1 97.56 199 GLU A O 1
ATOM 1512 N N . ILE A 1 200 ? 17.859 -6.27 -2.854 1 97.69 200 ILE A N 1
ATOM 1513 C CA . ILE A 1 200 ? 18.203 -5.172 -3.744 1 97.69 200 ILE A CA 1
ATOM 1514 C C . ILE A 1 200 ? 17 -4.262 -3.945 1 97.69 200 ILE A C 1
ATOM 1516 O O . ILE A 1 200 ? 17.109 -3.037 -3.857 1 97.69 200 ILE A O 1
ATOM 1520 N N . LYS A 1 201 ? 15.891 -4.887 -4.219 1 97.94 201 LYS A N 1
ATOM 1521 C CA . LYS A 1 201 ? 14.664 -4.113 -4.379 1 97.94 201 LYS A CA 1
ATOM 1522 C C . LYS A 1 201 ? 14.367 -3.285 -3.133 1 97.94 201 LYS A C 1
ATOM 1524 O O . LYS A 1 201 ? 14.016 -2.109 -3.23 1 97.94 201 LYS A O 1
ATOM 1529 N N . SER A 1 202 ? 14.547 -3.922 -2.012 1 98.38 202 SER A N 1
ATOM 1530 C CA . SER A 1 202 ? 14.203 -3.262 -0.757 1 98.38 202 SER A CA 1
ATOM 1531 C C . SER A 1 202 ? 15.109 -2.062 -0.498 1 98.38 202 SER A C 1
ATOM 1533 O O . SER A 1 202 ? 14.664 -1.052 0.053 1 98.38 202 SER A O 1
ATOM 1535 N N . VAL A 1 203 ? 16.359 -2.137 -0.822 1 98.25 203 VAL A N 1
ATOM 1536 C CA . VAL A 1 203 ? 17.281 -1.021 -0.655 1 98.25 203 VAL A CA 1
ATOM 1537 C C . VAL A 1 203 ? 16.844 0.148 -1.535 1 98.25 203 VAL A C 1
ATOM 1539 O O . VAL A 1 203 ? 16.797 1.293 -1.078 1 98.25 203 VAL A O 1
ATOM 1542 N N . VAL A 1 204 ? 16.547 -0.17 -2.744 1 98.25 204 VAL A N 1
ATOM 1543 C CA . VAL A 1 204 ? 16.141 0.856 -3.705 1 98.25 204 VAL A CA 1
ATOM 1544 C C . VAL A 1 204 ? 14.828 1.49 -3.27 1 98.25 204 VAL A C 1
ATOM 1546 O O . VAL A 1 204 ? 14.672 2.713 -3.324 1 98.25 204 VAL A O 1
ATOM 1549 N N . PHE A 1 205 ? 13.867 0.647 -2.848 1 98.62 205 PHE A N 1
ATOM 1550 C CA . PHE A 1 205 ? 12.586 1.154 -2.377 1 98.62 205 PHE A CA 1
ATOM 1551 C C . PHE A 1 205 ? 12.773 2.039 -1.149 1 98.62 205 PHE A C 1
ATOM 1553 O O . PHE A 1 205 ? 12.148 3.096 -1.039 1 98.62 205 PHE A O 1
ATOM 1560 N N . GLY A 1 206 ? 13.648 1.569 -0.247 1 98.38 206 GLY A N 1
ATOM 1561 C CA . GLY A 1 206 ? 13.922 2.367 0.937 1 98.38 206 GLY A CA 1
ATOM 1562 C C . GLY A 1 206 ? 14.5 3.734 0.616 1 98.38 206 GLY A C 1
ATOM 1563 O O . GLY A 1 206 ? 14.102 4.734 1.216 1 98.38 206 GLY A O 1
ATOM 1564 N N . TRP A 1 207 ? 15.375 3.754 -0.304 1 98.06 207 TRP A N 1
ATOM 1565 C CA . TRP A 1 207 ? 15.969 5.008 -0.768 1 98.06 207 TRP A CA 1
ATOM 1566 C C . TRP A 1 207 ? 14.898 5.93 -1.348 1 98.06 207 TRP A C 1
ATOM 1568 O O . TRP A 1 207 ? 14.836 7.113 -1.004 1 98.06 207 TRP A O 1
ATOM 1578 N N . ALA A 1 208 ? 14.078 5.402 -2.156 1 98.06 208 ALA A N 1
ATOM 1579 C CA . ALA A 1 208 ? 13.039 6.184 -2.82 1 98.06 208 ALA A CA 1
ATOM 1580 C C . ALA A 1 208 ? 12.039 6.738 -1.811 1 98.06 208 ALA A C 1
ATOM 1582 O O . ALA A 1 208 ? 11.664 7.91 -1.878 1 98.06 208 ALA A O 1
ATOM 1583 N N . ILE A 1 209 ? 11.633 5.926 -0.886 1 98.31 209 ILE A N 1
ATOM 1584 C CA . ILE A 1 209 ? 10.641 6.297 0.124 1 98.31 209 ILE A CA 1
ATOM 1585 C C . ILE A 1 209 ? 11.164 7.469 0.949 1 98.31 209 ILE A C 1
ATOM 1587 O O . ILE A 1 209 ? 10.453 8.461 1.151 1 98.31 209 ILE A O 1
ATOM 1591 N N . ALA A 1 210 ? 12.406 7.387 1.363 1 98.12 210 ALA A N 1
ATOM 1592 C CA . ALA A 1 210 ? 12.992 8.422 2.219 1 98.12 210 ALA A CA 1
ATOM 1593 C C . ALA A 1 210 ? 13.188 9.727 1.449 1 98.12 210 ALA A C 1
ATOM 1595 O O . ALA A 1 210 ? 12.875 10.805 1.958 1 98.12 210 ALA A O 1
ATOM 1596 N N . VAL A 1 211 ? 13.648 9.609 0.247 1 97.88 211 VAL A N 1
ATOM 1597 C CA . VAL A 1 211 ? 13.922 10.797 -0.562 1 97.88 211 VAL A CA 1
ATOM 1598 C C . VAL A 1 211 ? 12.609 11.516 -0.872 1 97.88 211 VAL A C 1
ATOM 1600 O O . VAL A 1 211 ? 12.523 12.742 -0.764 1 97.88 211 VAL A O 1
ATOM 1603 N N . ILE A 1 212 ? 11.617 10.797 -1.201 1 97.88 212 ILE A N 1
ATOM 1604 C CA . ILE A 1 212 ? 10.32 11.383 -1.534 1 97.88 212 ILE A CA 1
ATOM 1605 C C . ILE A 1 212 ? 9.703 12.008 -0.286 1 97.88 212 ILE A C 1
ATOM 1607 O O . ILE A 1 212 ? 9.258 13.164 -0.316 1 97.88 212 ILE A O 1
ATOM 1611 N N . GLY A 1 213 ? 9.727 11.273 0.773 1 97.62 213 GLY A N 1
ATOM 1612 C CA . GLY A 1 213 ? 9.164 11.789 2.01 1 97.62 213 GLY A CA 1
ATOM 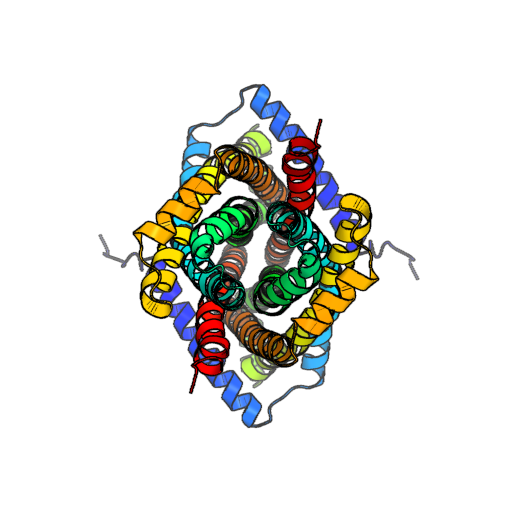1613 C C . GLY A 1 213 ? 9.82 13.07 2.486 1 97.62 213 GLY A C 1
ATOM 1614 O O . GLY A 1 213 ? 9.141 14.023 2.861 1 97.62 213 GLY A O 1
ATOM 1615 N N . TH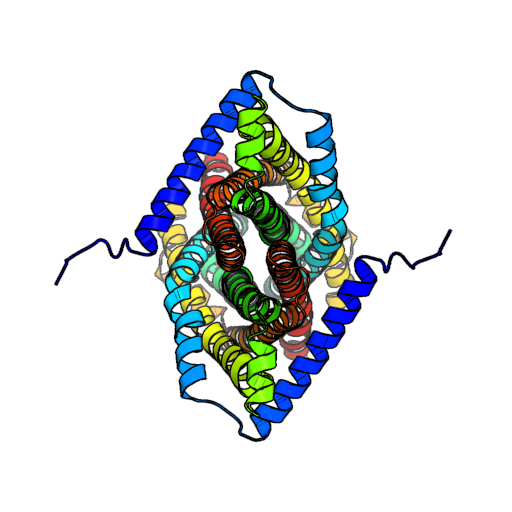R A 1 214 ? 11.109 13.133 2.459 1 97.31 214 THR A N 1
ATOM 1616 C CA . THR A 1 214 ? 11.836 14.305 2.938 1 97.31 214 THR A CA 1
ATOM 1617 C C . THR A 1 214 ? 11.688 15.469 1.963 1 97.31 214 THR A C 1
ATOM 1619 O O . THR A 1 214 ? 11.578 16.625 2.379 1 97.31 214 THR A O 1
ATOM 1622 N N . SER A 1 215 ? 11.68 15.148 0.682 1 97 215 SER A N 1
ATOM 1623 C CA . SER A 1 215 ? 11.547 16.203 -0.322 1 97 215 SER A CA 1
ATOM 1624 C C . SER A 1 215 ? 10.195 16.906 -0.218 1 97 215 SER A C 1
ATOM 1626 O O . SER A 1 215 ? 10.125 18.125 -0.25 1 97 215 SER A O 1
ATOM 1628 N N . TRP A 1 216 ? 9.164 16.172 -0.067 1 96.69 216 TRP A N 1
ATOM 1629 C CA . TRP A 1 216 ? 7.844 16.766 0.061 1 96.69 216 TRP A CA 1
ATOM 1630 C C . TRP A 1 216 ? 7.719 17.531 1.37 1 96.69 216 TRP A C 1
ATOM 1632 O O . TRP A 1 216 ? 7.035 18.562 1.431 1 96.69 216 TRP A O 1
ATOM 1642 N N . GLY A 1 217 ? 8.359 16.984 2.346 1 95.62 217 GLY A N 1
ATOM 1643 C CA . GLY A 1 217 ? 8.367 17.703 3.607 1 95.62 217 GLY A CA 1
ATOM 1644 C C . GLY A 1 217 ? 9.086 19.031 3.531 1 95.62 217 GLY A C 1
ATOM 1645 O O . GLY A 1 217 ? 8.547 20.062 3.945 1 95.62 217 GLY A O 1
ATOM 1646 N N . LEU A 1 218 ? 10.203 19.078 2.932 1 94.31 218 LEU A N 1
ATOM 1647 C CA . LEU A 1 218 ? 11.055 20.266 2.879 1 94.31 218 LEU A CA 1
ATOM 1648 C C . LEU A 1 218 ? 10.445 21.328 1.981 1 94.31 218 LEU A C 1
ATOM 1650 O O . LEU A 1 218 ? 10.82 22.5 2.059 1 94.31 218 LEU A O 1
ATOM 1654 N N . THR A 1 219 ? 9.508 20.938 1.166 1 93.38 219 THR A N 1
ATOM 1655 C CA . THR A 1 219 ? 8.938 21.906 0.226 1 93.38 219 THR A CA 1
ATOM 1656 C C . THR A 1 219 ? 7.492 22.234 0.604 1 93.38 219 THR A C 1
ATOM 1658 O O . THR A 1 219 ? 6.738 22.75 -0.214 1 93.38 219 THR A O 1
ATOM 1661 N N . THR A 1 220 ? 7.117 21.875 1.776 1 93.69 220 THR A N 1
ATOM 1662 C CA . THR A 1 220 ? 5.754 22.094 2.24 1 93.69 220 THR A CA 1
ATOM 1663 C C . THR A 1 220 ? 5.48 23.578 2.451 1 93.69 220 THR A C 1
ATOM 1665 O O . THR A 1 220 ? 6.348 24.312 2.936 1 93.69 220 THR A O 1
ATOM 1668 N N . THR A 1 221 ? 4.246 23.984 1.982 1 91 221 THR A N 1
ATOM 1669 C CA . THR A 1 221 ? 3.771 25.344 2.242 1 91 221 THR A CA 1
ATOM 1670 C C . THR A 1 221 ? 2.309 25.328 2.674 1 91 221 THR A C 1
ATOM 1672 O O . THR A 1 221 ? 1.605 24.328 2.479 1 91 221 THR A O 1
ATOM 1675 N N . GLY A 1 222 ? 1.815 26.312 3.451 1 90.12 222 GLY A N 1
ATOM 1676 C CA . GLY A 1 222 ? 0.383 26.453 3.662 1 90.12 222 GLY A CA 1
ATOM 1677 C C . GLY A 1 222 ? -0.067 25.984 5.035 1 90.12 222 GLY A C 1
ATOM 1678 O O . GLY A 1 222 ? -1.202 25.531 5.199 1 90.12 222 GLY A O 1
ATOM 1679 N N . GLY A 1 223 ? 0.743 25.984 5.996 1 89.06 223 GLY A N 1
ATOM 1680 C CA . GLY A 1 223 ? 0.37 25.688 7.371 1 89.06 223 GLY A CA 1
ATOM 1681 C C . GLY A 1 223 ? -0.061 24.25 7.57 1 89.06 223 GLY A C 1
ATOM 1682 O O . GLY A 1 223 ? 0.521 23.328 6.984 1 89.06 223 GLY A O 1
ATOM 1683 N N . ALA A 1 224 ? -1.154 24.078 8.406 1 87.5 224 ALA A N 1
ATOM 1684 C CA . ALA A 1 224 ? -1.621 22.75 8.75 1 87.5 224 ALA A CA 1
ATOM 1685 C C . ALA A 1 224 ? -2.191 22.031 7.531 1 87.5 224 ALA A C 1
ATOM 1687 O O . ALA A 1 224 ? -1.94 20.844 7.328 1 87.5 224 ALA A O 1
ATOM 1688 N N . LYS A 1 225 ? -2.916 22.719 6.781 1 91.06 225 LYS A N 1
ATOM 1689 C CA . LYS A 1 225 ? -3.467 22.156 5.551 1 91.06 225 LYS A CA 1
ATOM 1690 C C . LYS A 1 225 ? -2.357 21.734 4.598 1 91.06 225 LYS A C 1
ATOM 1692 O O . LYS A 1 225 ? -2.439 20.672 3.982 1 91.06 225 LYS A O 1
ATOM 1697 N N . GLY A 1 226 ? -1.359 22.484 4.488 1 92.44 226 GLY A N 1
ATOM 1698 C CA . GLY A 1 226 ? -0.217 22.172 3.648 1 92.44 226 GLY A CA 1
ATOM 1699 C C . GLY A 1 226 ? 0.528 20.922 4.098 1 92.44 226 GLY A C 1
ATOM 1700 O O . GLY A 1 226 ? 0.952 20.109 3.268 1 92.44 226 GLY A O 1
ATOM 1701 N N . VAL A 1 227 ? 0.693 20.812 5.418 1 93.5 227 VAL A N 1
ATOM 1702 C CA . VAL A 1 227 ? 1.372 19.641 5.973 1 93.5 227 VAL A CA 1
ATOM 1703 C C . VAL A 1 227 ? 0.578 18.391 5.645 1 93.5 227 VAL A C 1
ATOM 1705 O O . VAL A 1 227 ? 1.147 17.375 5.215 1 93.5 227 VAL A O 1
ATOM 1708 N N . GLY A 1 228 ? -0.698 18.438 5.773 1 92.06 228 GLY A N 1
ATOM 1709 C CA . GLY A 1 228 ? -1.553 17.312 5.434 1 92.06 228 GLY A CA 1
ATOM 1710 C C . GLY A 1 228 ? -1.485 16.938 3.967 1 92.06 228 GLY A C 1
ATOM 1711 O O . GLY A 1 228 ? -1.389 15.758 3.627 1 92.06 228 GLY A O 1
ATOM 1712 N N . GLN A 1 229 ? -1.477 17.875 3.164 1 93.06 229 GLN A N 1
ATOM 1713 C CA . GLN A 1 229 ? -1.43 17.641 1.725 1 93.06 229 GLN A CA 1
ATOM 1714 C C . GLN A 1 229 ? -0.078 17.062 1.306 1 93.06 229 GLN A C 1
ATOM 1716 O O . GLN A 1 229 ? -0.011 16.172 0.458 1 93.06 229 GLN A O 1
ATOM 1721 N N . SER A 1 230 ? 0.958 17.609 1.839 1 94.31 230 SER A N 1
ATOM 1722 C CA . SER A 1 230 ? 2.295 17.125 1.521 1 94.31 230 SER A CA 1
ATOM 1723 C C . SER A 1 230 ? 2.469 15.672 1.956 1 94.31 230 SER A C 1
ATOM 1725 O O . SER A 1 230 ? 3.102 14.875 1.256 1 94.31 230 SER A O 1
ATOM 1727 N N . THR A 1 231 ? 1.933 15.352 3.135 1 94.81 231 THR A N 1
ATOM 1728 C CA . THR A 1 231 ? 1.998 13.984 3.629 1 94.81 231 THR A CA 1
ATOM 1729 C C . THR A 1 231 ? 1.26 13.031 2.689 1 94.81 231 THR A C 1
ATOM 1731 O O . THR A 1 231 ? 1.776 11.969 2.342 1 94.81 231 THR A O 1
ATOM 1734 N N . THR A 1 232 ? 0.114 13.414 2.209 1 93.81 232 THR A N 1
ATOM 1735 C CA . THR A 1 232 ? -0.697 12.609 1.304 1 93.81 232 THR A CA 1
ATOM 1736 C C . THR A 1 232 ? 0.016 12.414 -0.032 1 93.81 232 THR A C 1
ATOM 1738 O O . THR A 1 232 ? 0.131 11.289 -0.521 1 93.81 232 THR A O 1
ATOM 1741 N N . THR A 1 233 ? 0.51 13.469 -0.534 1 95.12 233 THR A N 1
ATOM 1742 C CA . THR A 1 233 ? 1.137 13.414 -1.851 1 95.12 233 THR A CA 1
ATOM 1743 C C . THR A 1 233 ? 2.445 12.625 -1.794 1 95.12 233 THR A C 1
ATOM 1745 O O . THR A 1 233 ? 2.803 11.938 -2.75 1 95.12 233 THR A O 1
ATOM 1748 N N . ALA A 1 234 ? 3.117 12.789 -0.674 1 96.5 234 ALA A N 1
ATOM 1749 C CA . ALA A 1 234 ? 4.352 12.023 -0.505 1 96.5 234 ALA A CA 1
ATOM 1750 C C . ALA A 1 234 ? 4.074 10.523 -0.525 1 96.5 234 ALA A C 1
ATOM 1752 O O . ALA A 1 234 ? 4.789 9.766 -1.179 1 96.5 234 ALA A O 1
ATOM 1753 N N . VAL A 1 235 ? 3.061 10.102 0.166 1 96.5 235 VAL A N 1
ATOM 1754 C CA . VAL A 1 235 ? 2.715 8.688 0.246 1 96.5 235 VAL A CA 1
ATOM 1755 C C . VAL A 1 235 ? 2.305 8.18 -1.133 1 96.5 235 VAL A C 1
ATOM 1757 O O . VAL A 1 235 ? 2.799 7.145 -1.59 1 96.5 235 VAL A O 1
ATOM 1760 N N . VAL A 1 236 ? 1.478 8.906 -1.812 1 95.75 236 VAL A N 1
ATOM 1761 C CA . VAL A 1 236 ? 0.987 8.508 -3.127 1 95.75 236 VAL A CA 1
ATOM 1762 C C . VAL A 1 236 ? 2.156 8.398 -4.102 1 95.75 236 VAL A C 1
ATOM 1764 O O . VAL A 1 236 ? 2.246 7.43 -4.863 1 95.75 236 VAL A O 1
ATOM 1767 N N . THR A 1 237 ? 3.012 9.305 -4.035 1 96.38 237 THR A N 1
ATOM 1768 C CA . THR A 1 237 ? 4.168 9.328 -4.922 1 96.38 237 THR A CA 1
ATOM 1769 C C . THR A 1 237 ? 5.105 8.164 -4.609 1 96.38 237 THR A C 1
ATOM 1771 O O . THR A 1 237 ? 5.66 7.543 -5.52 1 96.38 237 THR A O 1
ATOM 1774 N N . SER A 1 238 ? 5.273 7.914 -3.346 1 97.62 238 SER A N 1
ATOM 1775 C CA . SER A 1 238 ? 6.133 6.805 -2.949 1 97.62 238 SER A CA 1
ATOM 1776 C C . SER A 1 238 ? 5.547 5.469 -3.395 1 97.62 238 SER A C 1
ATOM 1778 O O . SER A 1 238 ? 6.281 4.578 -3.832 1 97.62 238 SER A O 1
ATOM 1780 N N . LEU A 1 239 ? 4.242 5.281 -3.27 1 96.56 239 LEU A N 1
ATOM 1781 C CA . LEU A 1 239 ? 3.594 4.055 -3.721 1 96.56 239 LEU A CA 1
ATOM 1782 C C . LEU A 1 239 ? 3.773 3.863 -5.223 1 96.56 239 LEU A C 1
ATOM 1784 O O . LEU A 1 239 ? 4.121 2.77 -5.676 1 96.56 239 LEU A O 1
ATOM 1788 N N . LEU A 1 240 ? 3.604 4.918 -5.898 1 95.94 240 LEU A N 1
ATOM 1789 C CA . LEU A 1 240 ? 3.785 4.863 -7.344 1 95.94 240 LEU A CA 1
ATOM 1790 C C . LEU A 1 240 ? 5.223 4.5 -7.699 1 95.94 240 LEU A C 1
ATOM 1792 O O . LEU A 1 240 ? 5.461 3.666 -8.578 1 95.94 240 LEU A O 1
ATOM 1796 N N . ALA A 1 241 ? 6.109 5.141 -7.043 1 97.25 241 ALA A N 1
ATOM 1797 C CA . ALA A 1 241 ? 7.523 4.887 -7.297 1 97.25 241 ALA A CA 1
ATOM 1798 C C . ALA A 1 241 ? 7.879 3.43 -7.012 1 97.25 241 ALA A C 1
ATOM 1800 O O . ALA A 1 241 ? 8.641 2.812 -7.758 1 97.25 241 ALA A O 1
ATOM 1801 N N . ILE A 1 242 ? 7.328 2.891 -5.969 1 97.69 242 ILE A N 1
ATOM 1802 C CA . ILE A 1 242 ? 7.609 1.513 -5.578 1 97.69 242 ILE A CA 1
ATOM 1803 C C . ILE A 1 242 ? 7.164 0.562 -6.688 1 97.69 242 ILE A C 1
ATOM 1805 O O . ILE A 1 242 ? 7.922 -0.32 -7.098 1 97.69 242 ILE A O 1
ATOM 1809 N N . PHE A 1 243 ? 6.016 0.74 -7.234 1 96.75 243 PHE A N 1
ATOM 1810 C CA . PHE A 1 243 ? 5.48 -0.18 -8.234 1 96.75 243 PHE A CA 1
ATOM 1811 C C . PHE A 1 243 ? 6.203 -0.008 -9.562 1 96.75 243 PHE A C 1
ATOM 1813 O O . PHE A 1 243 ? 6.445 -0.986 -10.273 1 96.75 243 PHE A O 1
ATOM 1820 N N . ILE A 1 244 ? 6.535 1.205 -9.867 1 96.69 244 ILE A N 1
ATOM 1821 C CA . ILE A 1 244 ? 7.27 1.452 -11.109 1 96.69 244 ILE A CA 1
ATOM 1822 C C . ILE A 1 244 ? 8.672 0.855 -11 1 96.69 244 ILE A C 1
ATOM 1824 O O . ILE A 1 244 ? 9.117 0.144 -11.906 1 96.69 244 ILE A O 1
ATOM 1828 N N . LEU A 1 245 ? 9.352 1.119 -9.938 1 97.75 245 LEU A N 1
ATOM 1829 C CA . LEU A 1 245 ? 10.695 0.602 -9.719 1 97.75 245 LEU A CA 1
ATOM 1830 C C . LEU A 1 245 ? 10.688 -0.92 -9.641 1 97.75 245 LEU A C 1
ATOM 1832 O O . LEU A 1 245 ? 11.633 -1.577 -10.07 1 97.75 245 LEU A O 1
ATOM 1836 N N . ASP A 1 246 ? 9.641 -1.429 -9.047 1 97.06 246 ASP A N 1
ATOM 1837 C CA . ASP A 1 246 ? 9.531 -2.881 -8.945 1 97.06 246 ASP A CA 1
ATOM 1838 C C . ASP A 1 246 ? 9.516 -3.531 -10.328 1 97.06 246 ASP A C 1
ATOM 1840 O O . ASP A 1 246 ? 10.164 -4.562 -10.539 1 97.06 246 ASP A O 1
ATOM 1844 N N . PHE A 1 247 ? 8.789 -2.971 -11.18 1 96.31 247 PHE A N 1
ATOM 1845 C CA . PHE A 1 247 ? 8.719 -3.52 -12.531 1 96.31 247 PHE A CA 1
ATOM 1846 C C . PHE A 1 247 ? 10.094 -3.508 -13.195 1 96.31 247 PHE A C 1
ATOM 1848 O O . PHE A 1 247 ? 10.539 -4.527 -13.719 1 96.31 247 PHE A O 1
ATOM 1855 N N . PHE A 1 248 ? 10.773 -2.412 -13.133 1 96 248 PHE A N 1
ATOM 1856 C CA . PHE A 1 248 ? 12.055 -2.283 -13.812 1 96 248 PHE A CA 1
ATOM 1857 C C . PHE A 1 248 ? 13.109 -3.16 -13.148 1 96 248 PHE A C 1
ATOM 1859 O O . PHE A 1 248 ? 13.945 -3.758 -13.828 1 96 248 PHE A O 1
ATOM 1866 N N . LEU A 1 249 ? 13.07 -3.223 -11.867 1 96.38 249 LEU A N 1
ATOM 1867 C CA . LEU A 1 249 ? 14.023 -4.07 -11.172 1 96.38 249 LEU A CA 1
ATOM 1868 C C . LEU A 1 249 ? 13.742 -5.547 -11.438 1 96.38 249 LEU A C 1
ATOM 1870 O O . LEU A 1 249 ? 14.672 -6.34 -11.586 1 96.38 249 LEU A O 1
ATOM 1874 N N . SER A 1 250 ? 12.438 -5.883 -11.453 1 93.69 250 SER A N 1
ATOM 1875 C CA . SER A 1 250 ? 12.086 -7.262 -11.773 1 93.69 250 SER A CA 1
ATOM 1876 C C . SER A 1 250 ? 12.516 -7.625 -13.195 1 93.69 250 SER A C 1
ATOM 1878 O O . SER A 1 250 ? 13.039 -8.719 -13.43 1 93.69 250 SER A O 1
ATOM 1880 N N . TRP A 1 251 ? 12.336 -6.734 -14.062 1 90.88 251 TRP A N 1
ATOM 1881 C CA . TRP A 1 251 ? 12.742 -6.938 -15.445 1 90.88 251 TRP A CA 1
ATOM 1882 C C . TRP A 1 251 ? 14.258 -7.094 -15.547 1 90.88 251 TRP A C 1
ATOM 1884 O O . TRP A 1 251 ? 14.75 -7.984 -16.25 1 90.88 251 TRP A O 1
ATOM 1894 N N . LEU A 1 252 ? 14.992 -6.309 -14.82 1 91.12 252 LEU A N 1
ATOM 1895 C CA . LEU A 1 252 ? 16.453 -6.309 -14.867 1 91.12 252 LEU A CA 1
ATOM 1896 C C . LEU A 1 252 ? 17.016 -7.535 -14.164 1 91.12 252 LEU A C 1
ATOM 1898 O O . LEU A 1 252 ? 17.969 -8.148 -14.641 1 91.12 252 LEU A O 1
ATOM 1902 N N . LEU A 1 253 ? 16.406 -7.875 -13.078 1 88.62 253 LEU A N 1
ATOM 1903 C CA . LEU A 1 253 ? 16.984 -8.914 -12.219 1 88.62 253 LEU A CA 1
ATOM 1904 C C . LEU A 1 253 ? 16.547 -10.297 -12.688 1 88.62 253 LEU A C 1
ATOM 1906 O O . LEU A 1 253 ? 17.281 -11.281 -12.484 1 88.62 253 LEU A O 1
ATOM 1910 N N . PHE A 1 254 ? 15.453 -10.5 -13.312 1 80.38 254 PHE A N 1
ATOM 1911 C CA . PHE A 1 254 ? 14.977 -11.836 -13.672 1 80.38 254 PHE A CA 1
ATOM 1912 C C . PHE A 1 254 ? 14.992 -12.023 -15.18 1 80.38 254 PHE A C 1
ATOM 1914 O O . PHE A 1 254 ? 15.055 -13.156 -15.672 1 80.38 254 PHE A O 1
ATOM 1921 N N . LYS A 1 255 ? 14.688 -11.25 -15.906 1 65.94 255 LYS A N 1
ATOM 1922 C CA . LYS A 1 255 ? 14.812 -11.469 -17.344 1 65.94 255 LYS A CA 1
ATOM 1923 C C . LYS A 1 255 ? 16.281 -11.516 -17.766 1 65.94 255 LYS A C 1
ATOM 1925 O O . LYS A 1 255 ? 16.672 -12.391 -18.531 1 65.94 255 LYS A O 1
ATOM 1930 N N . VAL A 1 256 ? 16.938 -10.508 -17.375 1 51.81 256 VAL A N 1
ATOM 1931 C CA . VAL A 1 256 ? 18.312 -10.531 -17.828 1 51.81 256 VAL A CA 1
ATOM 1932 C C . VAL A 1 256 ? 19.047 -11.727 -17.219 1 51.81 256 VAL A C 1
ATOM 1934 O O . VAL A 1 256 ? 19.875 -12.352 -17.875 1 51.81 256 VAL A O 1
ATOM 1937 N N . ALA A 1 257 ? 18.594 -12.109 -16.125 1 45.91 257 ALA A N 1
ATOM 1938 C CA . ALA A 1 257 ? 19.297 -13.234 -15.508 1 45.91 257 ALA A CA 1
ATOM 1939 C C . ALA A 1 257 ? 18.906 -14.555 -16.172 1 45.91 257 ALA A C 1
ATOM 1941 O O . ALA A 1 257 ? 19.719 -15.484 -16.219 1 45.91 257 ALA A O 1
ATOM 1942 N N . PHE A 1 258 ? 17.656 -14.711 -16.562 1 49.03 258 PHE A N 1
ATOM 1943 C CA . PHE A 1 258 ? 17.281 -15.992 -17.141 1 49.03 258 PHE A CA 1
ATOM 1944 C C . PHE A 1 258 ? 17.328 -15.938 -18.656 1 49.03 258 PHE A C 1
ATOM 1946 O O . PHE A 1 258 ? 16.625 -16.688 -19.328 1 49.03 258 PHE A O 1
ATOM 1953 N N . SER A 1 259 ? 17.75 -14.867 -19.25 1 42 259 SER A N 1
ATOM 1954 C CA . SER A 1 259 ? 18.016 -15.047 -20.672 1 42 259 SER A CA 1
ATOM 1955 C C . SER A 1 259 ? 18.891 -16.281 -20.922 1 42 259 SER A C 1
ATOM 1957 O O . SER A 1 259 ? 19.953 -16.422 -20.328 1 42 259 SER A O 1
ATOM 1959 N N . PRO A 1 260 ? 18.219 -17.328 -21.406 1 35.91 260 PRO A N 1
ATOM 1960 C CA . PRO A 1 260 ? 19.078 -18.406 -21.891 1 35.91 260 PRO A CA 1
ATOM 1961 C C . PRO A 1 260 ? 20.281 -17.875 -22.672 1 35.91 260 PRO A C 1
ATOM 1963 O O . PRO A 1 260 ? 20.125 -17 -23.531 1 35.91 260 PRO A O 1
ATOM 1966 N N . VAL A 1 261 ? 21.422 -17.969 -22.094 1 29.22 261 VAL A N 1
ATOM 1967 C CA . VAL A 1 261 ? 22.516 -18 -23.062 1 29.22 261 VAL A CA 1
ATOM 1968 C C . VAL A 1 261 ? 22.312 -19.172 -24.031 1 29.22 261 VAL A C 1
ATOM 1970 O O . VAL A 1 261 ? 21.906 -20.266 -23.609 1 29.22 261 VAL A O 1
ATOM 1973 N N . MET B 1 1 ? 6.281 13.961 42.344 1 26.58 1 MET B N 1
ATOM 1974 C CA . MET B 1 1 ? 6.641 13.547 41 1 26.58 1 MET B CA 1
ATOM 1975 C C . MET B 1 1 ? 5.473 12.844 40.312 1 26.58 1 MET B C 1
ATOM 1977 O O . MET B 1 1 ? 5.031 11.781 40.781 1 26.58 1 MET B O 1
ATOM 1981 N N . ASN B 1 2 ? 4.379 13.484 39.781 1 28.55 2 ASN B N 1
ATOM 1982 C CA . ASN B 1 2 ? 3.002 13.148 39.438 1 28.55 2 ASN B CA 1
ATOM 1983 C C . ASN B 1 2 ? 2.939 12.031 38.406 1 28.55 2 ASN B C 1
ATOM 1985 O O . ASN B 1 2 ? 3.611 12.102 37.375 1 28.55 2 ASN B O 1
ATOM 1989 N N . PRO B 1 3 ? 2.811 10.812 38.781 1 36.56 3 PRO B N 1
ATOM 1990 C CA . PRO B 1 3 ? 2.748 9.578 37.969 1 36.56 3 PRO B CA 1
ATOM 1991 C C . PRO B 1 3 ? 1.897 9.727 36.719 1 36.56 3 PRO B C 1
ATOM 1993 O O . PRO B 1 3 ? 0.698 9.438 36.75 1 36.56 3 PRO B O 1
ATOM 1996 N N . THR B 1 4 ? 1.59 10.914 36.156 1 36.59 4 THR B N 1
ATOM 1997 C CA . THR B 1 4 ? 0.854 11.141 34.938 1 36.59 4 THR B CA 1
ATOM 1998 C C . THR B 1 4 ? 1.194 10.078 33.875 1 36.59 4 THR B C 1
ATOM 2000 O O . THR B 1 4 ? 2.363 9.891 33.531 1 36.59 4 THR B O 1
ATOM 2003 N N . LYS B 1 5 ? 0.458 9.008 33.719 1 39.53 5 LYS B N 1
ATOM 2004 C CA . LYS B 1 5 ? 0.34 7.73 33.031 1 39.53 5 LYS B CA 1
ATOM 2005 C C . LYS B 1 5 ? 0.741 7.867 31.562 1 39.53 5 LYS B C 1
ATOM 2007 O O . LYS B 1 5 ? 0.098 8.594 30.797 1 39.53 5 LYS B O 1
ATOM 2012 N N . THR B 1 6 ? 1.879 7.855 31.172 1 42.53 6 THR B N 1
ATOM 2013 C CA . THR B 1 6 ? 2.422 7.656 29.828 1 42.53 6 THR B CA 1
ATOM 2014 C C . THR B 1 6 ? 1.49 6.789 29 1 42.53 6 THR B C 1
ATOM 2016 O O . THR B 1 6 ? 1.44 5.57 29.172 1 42.53 6 THR B O 1
ATOM 2019 N N . ARG B 1 7 ? 0.163 7.109 29 1 48.06 7 ARG B N 1
ATOM 2020 C CA . ARG B 1 7 ? -0.734 6.371 28.109 1 48.06 7 ARG B CA 1
ATOM 2021 C C . ARG B 1 7 ? 0.005 5.875 26.875 1 48.06 7 ARG B C 1
ATOM 2023 O O . ARG B 1 7 ? 0.557 6.672 26.109 1 48.06 7 ARG B O 1
ATOM 2030 N N . SER B 1 8 ? 0.481 4.547 26.844 1 64.25 8 SER B N 1
ATOM 2031 C CA . SER B 1 8 ? 1.219 3.812 25.828 1 64.25 8 SER B CA 1
ATOM 2032 C C . SER B 1 8 ? 0.656 4.086 24.438 1 64.25 8 SER B C 1
ATOM 2034 O O . SER B 1 8 ? -0.528 4.395 24.297 1 64.25 8 SER B O 1
ATOM 2036 N N . SER B 1 9 ? 1.492 4.598 23.578 1 78.19 9 SER B N 1
ATOM 2037 C CA . SER B 1 9 ? 1.185 4.773 22.156 1 78.19 9 SER B CA 1
ATOM 2038 C C . SER B 1 9 ? 0.176 3.736 21.672 1 78.19 9 SER B C 1
ATOM 2040 O O . SER B 1 9 ? -0.742 4.059 20.922 1 78.19 9 SER B O 1
ATOM 2042 N N . LEU B 1 10 ? 0.155 2.656 22.375 1 78.62 10 LEU B N 1
ATOM 2043 C CA . LEU B 1 10 ? -0.744 1.571 22 1 78.62 10 LEU B CA 1
ATOM 2044 C C . LEU B 1 10 ? -2.141 1.799 22.562 1 78.62 10 LEU B C 1
ATOM 2046 O O . LEU B 1 10 ? -3.139 1.465 21.922 1 78.62 10 LEU B O 1
ATOM 2050 N N . GLY B 1 11 ? -2.129 2.342 23.703 1 80.06 11 GLY B N 1
ATOM 2051 C CA . GLY B 1 11 ? -3.412 2.633 24.328 1 80.06 11 GLY B CA 1
ATOM 2052 C C . GLY B 1 11 ? -4.211 3.686 23.578 1 80.06 11 GLY B C 1
ATOM 2053 O O . GLY B 1 11 ? -5.41 3.514 23.344 1 80.06 11 GLY B O 1
ATOM 2054 N N . ILE B 1 12 ? -3.551 4.715 23.219 1 86.12 12 ILE B N 1
ATOM 2055 C CA . ILE B 1 12 ? -4.203 5.789 22.469 1 86.12 12 ILE B CA 1
ATOM 2056 C C . ILE B 1 12 ? -4.684 5.266 21.125 1 86.12 12 ILE B C 1
ATOM 2058 O O . ILE B 1 12 ? -5.805 5.559 20.703 1 86.12 12 ILE B O 1
ATOM 2062 N N . TRP B 1 13 ? -3.887 4.484 20.516 1 87.38 13 TRP B N 1
ATOM 2063 C CA . TRP B 1 13 ? -4.246 3.91 19.234 1 87.38 13 TRP B CA 1
ATOM 2064 C C . TRP B 1 13 ? -5.469 3.008 19.359 1 87.38 13 TRP B C 1
ATOM 2066 O O . TRP B 1 13 ? -6.375 3.057 18.516 1 87.38 13 TRP B O 1
ATOM 2076 N N . THR B 1 14 ? -5.512 2.205 20.391 1 87.94 14 THR B N 1
ATOM 2077 C CA . THR B 1 14 ? -6.629 1.295 20.609 1 87.94 14 THR B CA 1
ATOM 2078 C C . THR B 1 14 ? -7.922 2.07 20.828 1 87.94 14 THR B C 1
ATOM 2080 O O . THR B 1 14 ? -8.977 1.678 20.328 1 87.94 14 THR B O 1
ATOM 2083 N N . GLN B 1 15 ? -7.812 3.119 21.516 1 87.25 15 GLN B N 1
ATOM 2084 C CA . GLN B 1 15 ? -8.984 3.953 21.766 1 87.25 15 GLN B CA 1
ATOM 2085 C C . GLN B 1 15 ? -9.5 4.574 20.469 1 87.25 15 GLN B C 1
ATOM 2087 O O . GLN B 1 15 ? -10.711 4.605 20.234 1 87.25 15 GLN B O 1
ATOM 2092 N N . ARG B 1 16 ? -8.609 5.012 19.719 1 87.81 16 ARG B N 1
ATOM 2093 C CA . ARG B 1 16 ? -9.016 5.629 18.453 1 87.81 16 ARG B CA 1
ATOM 2094 C C . ARG B 1 16 ? -9.57 4.586 17.484 1 87.81 16 ARG B C 1
ATOM 2096 O O . ARG B 1 16 ? -10.477 4.879 16.703 1 87.81 16 ARG B O 1
ATOM 2103 N N . PHE B 1 17 ? -9.023 3.469 17.641 1 90.19 17 PHE B N 1
ATOM 2104 C CA . PHE B 1 17 ? -9.508 2.383 16.797 1 90.19 17 PHE B CA 1
ATOM 2105 C C . PHE B 1 17 ? -10.93 1.986 17.188 1 90.19 17 PHE B C 1
ATOM 2107 O O . PHE B 1 17 ? -11.781 1.772 16.328 1 90.19 17 PHE B O 1
ATOM 2114 N N . ILE B 1 18 ? -11.18 1.917 18.469 1 87.38 18 ILE B N 1
ATOM 2115 C CA . ILE B 1 18 ? -12.516 1.608 18.953 1 87.38 18 ILE B CA 1
ATOM 2116 C C . ILE B 1 18 ? -13.492 2.703 18.531 1 87.38 18 ILE B C 1
ATOM 2118 O O . ILE B 1 18 ? -14.625 2.414 18.125 1 87.38 18 ILE B O 1
ATOM 2122 N N . ALA B 1 19 ? -13.016 3.908 18.562 1 88.25 19 ALA B N 1
ATOM 2123 C CA . ALA B 1 19 ? -13.828 5.031 18.109 1 88.25 19 ALA B CA 1
ATOM 2124 C C . ALA B 1 19 ? -14.188 4.887 16.625 1 88.25 19 ALA B C 1
ATOM 2126 O O . ALA B 1 19 ? -15.297 5.23 16.219 1 88.25 19 ALA B O 1
ATOM 2127 N N . SER B 1 20 ? -13.289 4.391 15.93 1 90.81 20 SER B N 1
ATOM 2128 C CA . SER B 1 20 ? -13.547 4.195 14.5 1 90.81 20 SER B CA 1
ATOM 2129 C C . SER B 1 20 ? -14.594 3.113 14.273 1 90.81 20 SER B C 1
ATOM 2131 O O . SER B 1 20 ? -15.414 3.219 13.352 1 90.81 20 SER B O 1
ATOM 2133 N N . LEU B 1 21 ? -14.539 2.121 15.062 1 90.81 21 LEU B N 1
ATOM 2134 C CA . LEU B 1 21 ? -15.539 1.062 14.961 1 90.81 21 LEU B CA 1
ATOM 2135 C C . LEU B 1 21 ? -16.922 1.589 15.305 1 90.81 21 LEU B C 1
ATOM 2137 O O . LEU B 1 21 ? -17.906 1.261 14.633 1 90.81 21 LEU B O 1
ATOM 2141 N N . PHE B 1 22 ? -16.984 2.408 16.312 1 90.69 22 PHE B N 1
ATOM 2142 C CA . PHE B 1 22 ? -18.25 3.014 16.703 1 90.69 22 PHE B CA 1
ATOM 2143 C C . PHE B 1 22 ? -18.766 3.936 15.609 1 90.69 22 PHE B C 1
ATOM 2145 O O . PHE B 1 22 ? -19.969 3.941 15.305 1 90.69 22 PHE B O 1
ATOM 2152 N N . LEU B 1 23 ? -17.906 4.68 15.086 1 90.62 23 LEU B N 1
ATOM 2153 C CA . LEU B 1 23 ? -18.297 5.574 14 1 90.62 23 LEU B CA 1
ATOM 2154 C C . LEU B 1 23 ? -18.828 4.785 12.812 1 90.62 23 LEU B C 1
ATOM 2156 O O . LEU B 1 23 ? -19.812 5.184 12.188 1 90.62 23 LEU B O 1
ATOM 2160 N N . GLY B 1 24 ? -18.156 3.73 12.523 1 92.31 24 GLY B N 1
ATOM 2161 C CA . GLY B 1 24 ? -18.625 2.867 11.445 1 92.31 24 GLY B CA 1
ATOM 2162 C C . GLY B 1 24 ? -20.031 2.342 11.68 1 92.31 24 GLY B C 1
ATOM 2163 O O . GLY B 1 24 ? -20.844 2.303 10.75 1 92.31 24 GLY B O 1
ATOM 2164 N N . GLY B 1 25 ? -20.281 1.977 12.875 1 90.62 25 GLY B N 1
ATOM 2165 C CA . GLY B 1 25 ? -21.625 1.535 13.234 1 90.62 25 GLY B CA 1
ATOM 2166 C C . GLY B 1 25 ? -22.656 2.637 13.125 1 90.62 25 GLY B C 1
ATOM 2167 O O . GLY B 1 25 ? -23.766 2.408 12.625 1 90.62 25 GLY B O 1
ATOM 2168 N N . GLN B 1 26 ? -22.297 3.74 13.547 1 89.56 26 GLN B N 1
ATOM 2169 C CA . GLN B 1 26 ? -23.203 4.887 13.469 1 89.56 26 GLN B CA 1
ATOM 2170 C C . GLN B 1 26 ? -23.516 5.238 12.016 1 89.56 26 GLN B C 1
ATOM 2172 O O . GLN B 1 26 ? -24.656 5.578 11.688 1 89.56 26 GLN B O 1
ATOM 2177 N N . VAL B 1 27 ? -22.516 5.211 11.273 1 91.31 27 VAL B N 1
ATOM 2178 C CA . VAL B 1 27 ? -22.672 5.539 9.859 1 91.31 27 VAL B CA 1
ATOM 2179 C C . VAL B 1 27 ? -23.641 4.555 9.211 1 91.31 27 VAL B C 1
ATOM 2181 O O . VAL B 1 27 ? -24.516 4.957 8.445 1 91.31 27 VAL B O 1
ATOM 2184 N N . LEU B 1 28 ? -23.469 3.352 9.594 1 90.19 28 LEU B N 1
ATOM 2185 C CA . LEU B 1 28 ? -24.344 2.324 9.055 1 90.19 28 LEU B CA 1
ATOM 2186 C C . LEU B 1 28 ? -25.797 2.594 9.453 1 90.19 28 LEU B C 1
ATOM 2188 O O . LEU B 1 28 ? -26.703 2.488 8.625 1 90.19 28 LEU B O 1
ATOM 2192 N N . LEU B 1 29 ? -26.031 2.99 10.594 1 88.94 29 LEU B N 1
ATOM 2193 C CA . LEU B 1 29 ? -27.375 3.27 11.094 1 88.94 29 LEU B CA 1
ATOM 2194 C C . LEU B 1 29 ? -27.969 4.5 10.414 1 88.94 29 LEU B C 1
ATOM 2196 O O . LEU B 1 29 ? -29.141 4.504 10.039 1 88.94 29 LEU B O 1
ATOM 2200 N N . HIS B 1 30 ? -27.156 5.469 10.25 1 89.62 30 HIS B N 1
ATOM 2201 C CA . HIS B 1 30 ? -27.641 6.699 9.633 1 89.62 30 HIS B CA 1
ATOM 2202 C C . HIS B 1 30 ? -27.953 6.488 8.156 1 89.62 30 HIS B C 1
ATOM 2204 O O . HIS B 1 30 ? -28.922 7.066 7.641 1 89.62 30 HIS B O 1
ATOM 2210 N N . ILE B 1 31 ? -27.203 5.695 7.535 1 88.31 31 ILE B N 1
ATOM 2211 C CA . ILE B 1 31 ? -27.453 5.395 6.129 1 88.31 31 ILE B CA 1
ATOM 2212 C C . ILE B 1 31 ? -28.781 4.648 5.984 1 88.31 31 ILE B C 1
ATOM 2214 O O . ILE B 1 31 ? -29.562 4.938 5.078 1 88.31 31 ILE B O 1
ATOM 2218 N N . LEU B 1 32 ? -28.984 3.775 6.91 1 86.69 32 LEU B N 1
ATOM 2219 C CA . LEU B 1 32 ? -30.219 3.008 6.891 1 86.69 32 LEU B CA 1
ATOM 2220 C C . LEU B 1 32 ? -31.422 3.906 7.16 1 86.69 32 LEU B C 1
ATOM 2222 O O . LEU B 1 32 ? -32.531 3.6 6.734 1 86.69 32 LEU B O 1
ATOM 2226 N N . GLN B 1 33 ? -31.203 5.035 7.738 1 87.38 33 GLN B N 1
ATOM 2227 C CA . GLN B 1 33 ? -32.281 5.984 8.039 1 87.38 33 GLN B CA 1
ATOM 2228 C C . GLN B 1 33 ? -32.469 6.977 6.895 1 87.38 33 GLN B C 1
ATOM 2230 O O . GLN B 1 33 ? -33.344 7.82 6.938 1 87.38 33 GLN B O 1
ATOM 2235 N N . GLY B 1 34 ? -31.609 6.91 5.934 1 82.5 34 GLY B N 1
ATOM 2236 C CA . GLY B 1 34 ? -31.781 7.707 4.73 1 82.5 34 GLY B CA 1
ATOM 2237 C C . GLY B 1 34 ? -31.141 9.078 4.824 1 82.5 34 GLY B C 1
ATOM 2238 O O . GLY B 1 34 ? -31.438 9.969 4.023 1 82.5 34 GLY B O 1
ATOM 2239 N N . LYS B 1 35 ? -30.375 9.273 5.758 1 81.94 35 LYS B N 1
ATOM 2240 C CA . LYS B 1 35 ? -29.719 10.57 5.918 1 81.94 35 LYS B CA 1
ATOM 2241 C C . LYS B 1 35 ? -28.5 10.688 5.004 1 81.94 35 LYS B C 1
ATOM 2243 O O . LYS B 1 35 ? -27.375 10.492 5.445 1 81.94 35 LYS B O 1
ATOM 2248 N N . ILE B 1 36 ? -28.812 10.898 3.771 1 83.31 36 ILE B N 1
ATOM 2249 C CA . ILE B 1 36 ? -27.734 10.961 2.799 1 83.31 36 ILE B CA 1
ATOM 2250 C C . ILE B 1 36 ? -27.781 12.297 2.061 1 83.31 36 ILE B C 1
ATOM 2252 O O . ILE B 1 36 ? -28.828 12.703 1.559 1 83.31 36 ILE B O 1
ATOM 2256 N N . HIS B 1 37 ? -26.656 12.945 2.172 1 87.44 37 HIS B N 1
ATOM 2257 C CA . HIS B 1 37 ? -26.516 14.172 1.395 1 87.44 37 HIS B CA 1
ATOM 2258 C C . HIS B 1 37 ? -25.984 13.883 -0.002 1 87.44 37 HIS B C 1
ATOM 2260 O O . HIS B 1 37 ? -24.766 13.734 -0.187 1 87.44 37 HIS B O 1
ATOM 2266 N N . ARG B 1 38 ? -26.766 13.938 -0.948 1 87.56 38 ARG B N 1
ATOM 2267 C CA . ARG B 1 38 ? -26.469 13.477 -2.299 1 87.56 38 ARG B CA 1
ATOM 2268 C C . ARG B 1 38 ? -25.391 14.359 -2.941 1 87.56 38 ARG B C 1
ATOM 2270 O O . ARG B 1 38 ? -24.484 13.852 -3.592 1 87.56 38 ARG B O 1
ATOM 2277 N N . ARG B 1 39 ? -25.531 15.594 -2.732 1 89 39 ARG B N 1
ATOM 2278 C CA . ARG B 1 39 ? -24.578 16.516 -3.355 1 89 39 ARG B CA 1
ATOM 2279 C C . ARG B 1 39 ? -23.172 16.297 -2.826 1 89 39 ARG B C 1
ATOM 2281 O O . ARG B 1 39 ? -22.219 16.188 -3.604 1 89 39 ARG B O 1
ATOM 2288 N N . ASN B 1 40 ? -23.094 16.172 -1.555 1 91 40 ASN B N 1
ATOM 2289 C CA . ASN B 1 40 ? -21.797 15.93 -0.929 1 91 40 ASN B CA 1
ATOM 2290 C C . ASN B 1 40 ? -21.234 14.562 -1.318 1 91 40 ASN B C 1
ATOM 2292 O O . ASN B 1 40 ? -20.016 14.422 -1.503 1 91 40 ASN B O 1
ATOM 2296 N N . THR B 1 41 ? -22.094 13.688 -1.477 1 92.69 41 THR B N 1
ATOM 2297 C CA . THR B 1 41 ? -21.672 12.344 -1.855 1 92.69 41 THR B CA 1
ATOM 2298 C C . THR B 1 41 ? -21.109 12.336 -3.27 1 92.69 41 THR B C 1
ATOM 2300 O O . THR B 1 41 ? -20.062 11.719 -3.52 1 92.69 41 THR B O 1
ATOM 2303 N N . LEU B 1 42 ? -21.656 13.039 -4.125 1 91.94 42 LEU B N 1
ATOM 2304 C CA . LEU B 1 42 ? -21.188 13.102 -5.508 1 91.94 42 LEU B CA 1
ATOM 2305 C C . LEU B 1 42 ? -19.828 13.797 -5.594 1 91.94 42 LEU B C 1
ATOM 2307 O O . LEU B 1 42 ? -18.969 13.406 -6.391 1 91.94 42 LEU B O 1
ATOM 2311 N N . GLU B 1 43 ? -19.688 14.758 -4.793 1 92.12 43 GLU B N 1
ATOM 2312 C CA . GLU B 1 43 ? -18.406 15.461 -4.758 1 92.12 43 GLU B CA 1
ATOM 2313 C C . GLU B 1 43 ? -17.297 14.555 -4.246 1 92.12 43 GLU B C 1
ATOM 2315 O O . GLU B 1 43 ? -16.188 14.547 -4.797 1 92.12 43 GLU B O 1
ATOM 2320 N N . GLN B 1 44 ? -17.641 13.82 -3.275 1 93.12 44 GLN B N 1
ATOM 2321 C CA . GLN B 1 44 ? -16.641 12.898 -2.723 1 93.12 44 GLN B CA 1
ATOM 2322 C C . GLN B 1 44 ? -16.359 11.758 -3.688 1 93.12 44 GLN B C 1
ATOM 2324 O O . GLN B 1 44 ? -15.234 11.258 -3.758 1 93.12 44 GLN B O 1
ATOM 2329 N N . MET B 1 45 ? -17.375 11.375 -4.414 1 94.25 45 MET B N 1
ATOM 2330 C CA . MET B 1 45 ? -17.172 10.32 -5.406 1 94.25 45 MET B CA 1
ATOM 2331 C C . MET B 1 45 ? -16.188 10.773 -6.48 1 94.25 45 MET B C 1
ATOM 2333 O O . MET B 1 45 ? -15.391 9.969 -6.969 1 94.25 45 MET B O 1
ATOM 2337 N N . ALA B 1 46 ? -16.234 11.984 -6.789 1 91.31 46 ALA B N 1
ATOM 2338 C CA . ALA B 1 46 ? -15.312 12.523 -7.785 1 91.31 46 ALA B CA 1
ATOM 2339 C C . ALA B 1 46 ? -13.875 12.531 -7.262 1 91.31 46 ALA B C 1
ATOM 2341 O O . ALA B 1 46 ? -12.93 12.328 -8.031 1 91.31 46 ALA B O 1
ATOM 2342 N N . ILE B 1 47 ? -13.758 12.727 -6.043 1 88.94 47 ILE B N 1
ATOM 2343 C CA . ILE B 1 47 ? -12.445 12.758 -5.406 1 88.94 47 ILE B CA 1
ATOM 2344 C C . ILE B 1 47 ? -11.891 11.344 -5.297 1 88.94 47 ILE B C 1
ATOM 2346 O O . ILE B 1 47 ? -10.727 11.094 -5.613 1 88.94 47 ILE B O 1
ATOM 2350 N N . VAL B 1 48 ? -12.703 10.445 -5.008 1 92.62 48 VAL B N 1
ATOM 2351 C CA . VAL B 1 48 ? -12.266 9.07 -4.766 1 92.62 48 VAL B CA 1
ATOM 2352 C C . VAL B 1 48 ? -12.078 8.352 -6.098 1 92.62 48 VAL B C 1
ATOM 2354 O O . VAL B 1 48 ? -11.117 7.594 -6.27 1 92.62 48 VAL B O 1
ATOM 2357 N N . GLY B 1 49 ? -12.938 8.586 -6.992 1 93.88 49 GLY B N 1
ATOM 2358 C CA . GLY B 1 49 ? -12.945 7.82 -8.234 1 93.88 49 GLY B CA 1
ATOM 2359 C C . GLY B 1 49 ? -12.094 8.445 -9.32 1 93.88 49 GLY B C 1
ATOM 2360 O O . GLY B 1 49 ? -10.93 8.062 -9.5 1 93.88 49 GLY B O 1
ATOM 2361 N N . PRO B 1 50 ? -12.555 9.492 -9.922 1 92.38 50 PRO B N 1
ATOM 2362 C CA . PRO B 1 50 ? -11.867 10.07 -11.078 1 92.38 50 PRO B CA 1
ATOM 2363 C C . PRO B 1 50 ? -10.492 10.625 -10.719 1 92.38 50 PRO B C 1
ATOM 2365 O O . PRO B 1 50 ? -9.539 10.477 -11.492 1 92.38 50 PRO B O 1
ATOM 2368 N N . GLU B 1 51 ? -10.422 11.219 -9.641 1 92.06 51 GLU B N 1
ATOM 2369 C CA . GLU B 1 51 ? -9.148 11.844 -9.273 1 92.06 51 GLU B CA 1
ATOM 2370 C C . GLU B 1 51 ? -8.102 10.797 -8.906 1 92.06 51 GLU B C 1
ATOM 2372 O O . GLU B 1 51 ? -6.906 11.086 -8.883 1 92.06 51 GLU B O 1
ATOM 2377 N N . SER B 1 52 ? -8.547 9.617 -8.602 1 94.56 52 SER B N 1
ATOM 2378 C CA . SER B 1 52 ? -7.617 8.547 -8.242 1 94.56 52 SER B CA 1
ATOM 2379 C C . SER B 1 52 ? -7.375 7.613 -9.422 1 94.56 52 SER B C 1
ATOM 2381 O O . SER B 1 52 ? -6.57 6.684 -9.328 1 94.56 52 SER B O 1
ATOM 2383 N N . LEU B 1 53 ? -8.016 7.852 -10.484 1 95.56 53 LEU B N 1
ATOM 2384 C CA . LEU B 1 53 ? -8.031 6.922 -11.602 1 95.56 53 LEU B CA 1
ATOM 2385 C C . LEU B 1 53 ? -6.641 6.793 -12.219 1 95.56 53 LEU B C 1
ATOM 2387 O O . LEU B 1 53 ? -6.172 5.684 -12.484 1 95.56 53 LEU B O 1
ATOM 2391 N N . PHE B 1 54 ? -6.047 7.863 -12.438 1 93.62 54 PHE B N 1
ATOM 2392 C CA . PHE B 1 54 ? -4.758 7.852 -13.117 1 93.62 54 PHE B CA 1
ATOM 2393 C C . PHE B 1 54 ? -3.738 7.039 -12.336 1 93.62 54 PHE B C 1
ATOM 2395 O O . PHE B 1 54 ? -3.084 6.152 -12.891 1 93.62 54 PHE B O 1
ATOM 2402 N N . ILE B 1 55 ? -3.609 7.281 -11.039 1 92.94 55 ILE B N 1
ATOM 2403 C CA . ILE B 1 55 ? -2.613 6.605 -10.211 1 92.94 55 ILE B CA 1
ATOM 2404 C C . ILE B 1 55 ? -2.975 5.129 -10.078 1 92.94 55 ILE B C 1
ATOM 2406 O O . ILE B 1 55 ? -2.094 4.266 -10.055 1 92.94 55 ILE B O 1
ATOM 2410 N N . ALA B 1 56 ? -4.234 4.879 -10.023 1 95.94 56 ALA B N 1
ATOM 2411 C CA . ALA B 1 56 ? -4.703 3.498 -9.914 1 95.94 56 ALA B CA 1
ATOM 2412 C C . ALA B 1 56 ? -4.379 2.709 -11.18 1 95.94 56 ALA B C 1
ATOM 2414 O O . ALA B 1 56 ? -3.922 1.565 -11.109 1 95.94 56 ALA B O 1
ATOM 2415 N N . LEU B 1 57 ? -4.566 3.322 -12.32 1 97.25 57 LEU B N 1
ATOM 2416 C CA . LEU B 1 57 ? -4.32 2.65 -13.586 1 97.25 57 LEU B CA 1
ATOM 2417 C C . LEU B 1 57 ? -2.826 2.412 -13.797 1 97.25 57 LEU B C 1
ATOM 2419 O O . LEU B 1 57 ? -2.424 1.35 -14.273 1 97.25 57 LEU B O 1
ATOM 2423 N N . LEU B 1 58 ? -2.117 3.379 -13.469 1 95.88 58 LEU B N 1
ATOM 2424 C CA . LEU B 1 58 ? -0.671 3.25 -13.625 1 95.88 58 LEU B CA 1
ATOM 2425 C C . LEU B 1 58 ? -0.128 2.133 -12.734 1 95.88 58 LEU B C 1
ATOM 2427 O O . LEU B 1 58 ? 0.67 1.31 -13.188 1 95.88 58 LEU B O 1
ATOM 2431 N N . THR B 1 59 ? -0.57 2.113 -11.555 1 96.31 59 THR B N 1
ATOM 2432 C CA . THR B 1 59 ? -0.139 1.089 -10.609 1 96.31 59 THR B CA 1
ATOM 2433 C C . THR B 1 59 ? -0.589 -0.295 -11.07 1 96.31 59 THR B C 1
ATOM 2435 O O . THR B 1 59 ? 0.19 -1.25 -11.031 1 96.31 59 THR B O 1
ATOM 2438 N N . ALA B 1 60 ? -1.823 -0.347 -11.492 1 97.81 60 ALA B N 1
ATOM 2439 C CA . ALA B 1 60 ? -2.375 -1.628 -11.93 1 97.81 60 ALA B CA 1
ATOM 2440 C C . ALA B 1 60 ? -1.613 -2.17 -13.133 1 97.81 60 ALA B C 1
ATOM 2442 O O . ALA B 1 60 ? -1.392 -3.379 -13.242 1 97.81 60 ALA B O 1
ATOM 2443 N N . SER B 1 61 ? -1.255 -1.328 -14.031 1 97.81 61 SER B N 1
ATOM 2444 C CA . SER B 1 61 ? -0.517 -1.75 -15.211 1 97.81 61 SER B CA 1
ATOM 2445 C C . SER B 1 61 ? 0.836 -2.346 -14.836 1 97.81 61 SER B C 1
ATOM 2447 O O . SER B 1 61 ? 1.198 -3.424 -15.312 1 97.81 61 SER B O 1
ATOM 2449 N N . PHE B 1 62 ? 1.522 -1.731 -13.969 1 96.81 62 PHE B N 1
ATOM 2450 C CA . PHE B 1 62 ? 2.852 -2.203 -13.602 1 96.81 62 PHE B CA 1
ATOM 2451 C C . PHE B 1 62 ? 2.76 -3.457 -12.742 1 96.81 62 PHE B C 1
ATOM 2453 O O . PHE B 1 62 ? 3.619 -4.336 -12.82 1 96.81 62 PHE B O 1
ATOM 2460 N N . VAL B 1 63 ? 1.751 -3.5 -11.922 1 96.12 63 VAL B N 1
ATOM 2461 C CA . VAL B 1 63 ? 1.554 -4.684 -11.094 1 96.12 63 VAL B CA 1
ATOM 2462 C C . VAL B 1 63 ? 1.239 -5.887 -11.977 1 96.12 63 VAL B C 1
ATOM 2464 O O . VAL B 1 63 ? 1.779 -6.977 -11.766 1 96.12 63 VAL B O 1
ATOM 2467 N N . GLY B 1 64 ? 0.349 -5.648 -12.977 1 96.81 64 GLY B N 1
ATOM 2468 C CA . GLY B 1 64 ? 0.055 -6.711 -13.922 1 96.81 64 GLY B CA 1
ATOM 2469 C C . GLY B 1 64 ? 1.277 -7.18 -14.688 1 96.81 64 GLY B C 1
ATOM 2470 O O . GLY B 1 64 ? 1.484 -8.383 -14.859 1 96.81 64 GLY B O 1
ATOM 2471 N N . MET B 1 65 ? 2.061 -6.27 -15.102 1 96.56 65 MET B N 1
ATOM 2472 C CA . MET B 1 65 ? 3.26 -6.598 -15.867 1 96.56 65 MET B CA 1
ATOM 2473 C C . MET B 1 65 ? 4.254 -7.375 -15.016 1 96.56 65 MET B C 1
ATOM 2475 O O . MET B 1 65 ? 4.781 -8.398 -15.445 1 96.56 65 MET B O 1
ATOM 2479 N N . VAL B 1 66 ? 4.445 -6.879 -13.844 1 94.94 66 VAL B N 1
ATOM 2480 C CA . VAL B 1 66 ? 5.461 -7.484 -12.984 1 94.94 66 VAL B CA 1
ATOM 2481 C C . VAL B 1 66 ? 5.02 -8.883 -12.57 1 94.94 66 VAL B C 1
ATOM 2483 O O . VAL B 1 66 ? 5.832 -9.812 -12.531 1 94.94 66 VAL B O 1
ATOM 2486 N N . PHE B 1 67 ? 3.771 -9.109 -12.266 1 95.12 67 PHE B N 1
ATOM 2487 C CA . PHE B 1 67 ? 3.305 -10.422 -11.852 1 95.12 67 PHE B CA 1
ATOM 2488 C C . PHE B 1 67 ? 3.281 -11.391 -13.031 1 95.12 67 PHE B C 1
ATOM 2490 O O . PHE B 1 67 ? 3.367 -12.602 -12.844 1 95.12 67 PHE B O 1
ATOM 2497 N N . THR B 1 68 ? 3.133 -10.805 -14.203 1 95.75 68 THR B N 1
ATOM 2498 C CA . THR B 1 68 ? 3.217 -11.672 -15.375 1 95.75 68 THR B CA 1
ATOM 2499 C C . THR B 1 68 ? 4.633 -12.203 -15.555 1 95.75 68 THR B C 1
ATOM 2501 O O . THR B 1 68 ? 4.824 -13.367 -15.922 1 95.75 68 THR B O 1
ATOM 2504 N N . ILE B 1 69 ? 5.59 -11.422 -15.328 1 92.38 69 ILE B N 1
ATOM 2505 C CA . ILE B 1 69 ? 6.977 -11.867 -15.398 1 92.38 69 ILE B CA 1
ATOM 2506 C C . ILE B 1 69 ? 7.191 -13.047 -14.453 1 92.38 69 ILE B C 1
ATOM 2508 O O . ILE B 1 69 ? 7.773 -14.062 -14.836 1 92.38 69 ILE B O 1
ATOM 2512 N N . GLN B 1 70 ? 6.605 -12.953 -13.297 1 90.12 70 GLN B N 1
ATOM 2513 C CA . GLN B 1 70 ? 6.77 -13.992 -12.289 1 90.12 70 GLN B CA 1
ATOM 2514 C C . GLN B 1 70 ? 5.992 -15.25 -12.672 1 90.12 70 GLN B C 1
ATOM 2516 O O . GLN B 1 70 ? 6.535 -16.359 -12.617 1 90.12 70 GLN B O 1
ATOM 2521 N N . VAL B 1 71 ? 4.809 -15.102 -13.055 1 91.06 71 VAL B N 1
ATOM 2522 C CA . VAL B 1 71 ? 3.943 -16.234 -13.359 1 91.06 71 VAL B CA 1
ATOM 2523 C C . VAL B 1 71 ? 4.449 -16.953 -14.609 1 91.06 71 VAL B C 1
ATOM 2525 O O . VAL B 1 71 ? 4.48 -18.188 -14.664 1 91.06 71 VAL B O 1
ATOM 2528 N N . ALA B 1 72 ? 4.879 -16.172 -15.586 1 92.12 72 ALA B N 1
ATOM 2529 C CA . ALA B 1 72 ? 5.363 -16.75 -16.828 1 92.12 72 ALA B CA 1
ATOM 2530 C C . ALA B 1 72 ? 6.629 -17.578 -16.609 1 92.12 72 ALA B C 1
ATOM 2532 O O . ALA B 1 72 ? 6.738 -18.703 -17.078 1 92.12 72 ALA B O 1
ATOM 2533 N N . GLN B 1 73 ? 7.516 -17.047 -15.875 1 87.69 73 GLN B N 1
ATOM 2534 C CA . GLN B 1 73 ? 8.766 -17.766 -15.617 1 87.69 73 GLN B CA 1
ATOM 2535 C C . GLN B 1 73 ? 8.508 -19.062 -14.867 1 87.69 73 GLN B C 1
ATOM 2537 O O . GLN B 1 73 ? 9.094 -20.109 -15.195 1 87.69 73 GLN B O 1
ATOM 2542 N N . GLU B 1 74 ? 7.637 -19.047 -13.969 1 83.44 74 GLU B N 1
ATOM 2543 C CA . GLU B 1 74 ? 7.352 -20.219 -13.148 1 83.44 74 GLU B CA 1
ATOM 2544 C C . GLU B 1 74 ? 6.59 -21.281 -13.953 1 83.44 74 GLU B C 1
ATOM 2546 O O . GLU B 1 74 ? 6.926 -22.453 -13.898 1 83.44 74 GLU B O 1
ATOM 2551 N N . PHE B 1 75 ? 5.699 -20.906 -14.734 1 89.94 75 PHE B N 1
ATOM 2552 C CA . PHE B 1 75 ? 4.812 -21.859 -15.383 1 89.94 75 PHE B CA 1
ATOM 2553 C C . PHE B 1 75 ? 5.418 -22.359 -16.688 1 89.94 75 PHE B C 1
ATOM 2555 O O . PHE B 1 75 ? 5.133 -23.484 -17.125 1 89.94 75 PHE B O 1
ATOM 2562 N N . ILE B 1 76 ? 6.262 -21.562 -17.281 1 89.06 76 ILE B N 1
ATOM 2563 C CA . ILE B 1 76 ? 6.988 -22.062 -18.453 1 89.06 76 ILE B CA 1
ATOM 2564 C C . ILE B 1 76 ? 7.984 -23.125 -18.016 1 89.06 76 ILE B C 1
ATOM 2566 O O . ILE B 1 76 ? 8.109 -24.172 -18.672 1 89.06 76 ILE B O 1
ATOM 2570 N N . THR B 1 77 ? 8.617 -22.859 -16.938 1 85.5 77 THR B N 1
ATOM 2571 C CA . THR B 1 77 ? 9.578 -23.828 -16.406 1 85.5 77 THR B CA 1
ATOM 2572 C C . THR B 1 77 ? 8.875 -25.141 -16.031 1 85.5 77 THR B C 1
ATOM 2574 O O . THR B 1 77 ? 9.461 -26.219 -16.125 1 85.5 77 THR B O 1
ATOM 2577 N N . LEU B 1 78 ? 7.602 -25.078 -15.688 1 86 78 LEU B N 1
ATOM 2578 C CA . LEU B 1 78 ? 6.824 -26.25 -15.312 1 86 78 LEU B CA 1
ATOM 2579 C C . LEU B 1 78 ? 6.156 -26.875 -16.531 1 86 78 LEU B C 1
ATOM 2581 O O . LEU B 1 78 ? 5.441 -27.875 -16.406 1 86 78 LEU B O 1
ATOM 2585 N N . GLY B 1 79 ? 6.359 -26.281 -17.703 1 89 79 GLY B N 1
ATOM 2586 C CA . GLY B 1 79 ? 5.754 -26.781 -18.922 1 89 79 GLY B CA 1
ATOM 2587 C C . GLY B 1 79 ? 4.285 -26.422 -19.047 1 89 79 GLY B C 1
ATOM 2588 O O . GLY B 1 79 ? 3.549 -27.078 -19.797 1 89 79 GLY B O 1
ATOM 2589 N N . ALA B 1 80 ? 3.869 -25.453 -18.297 1 91.38 80 ALA B N 1
ATOM 2590 C CA . ALA B 1 80 ? 2.461 -25.062 -18.25 1 91.38 80 ALA B CA 1
ATOM 2591 C C . ALA B 1 80 ? 2.273 -23.625 -18.734 1 91.38 80 ALA B C 1
ATOM 2593 O O . ALA B 1 80 ? 1.497 -22.875 -18.141 1 91.38 80 ALA B O 1
ATOM 2594 N N . GLY B 1 81 ? 2.988 -23.219 -19.719 1 92.12 81 GLY B N 1
ATOM 2595 C CA . GLY B 1 81 ? 2.928 -21.875 -20.25 1 92.12 81 GLY B CA 1
ATOM 2596 C C . GLY B 1 81 ? 1.54 -21.469 -20.719 1 92.12 81 GLY B C 1
ATOM 2597 O O . GLY B 1 81 ? 1.185 -20.297 -20.719 1 92.12 81 GLY B O 1
ATOM 2598 N N . HIS B 1 82 ? 0.757 -22.531 -21.016 1 93.06 82 HIS B N 1
ATOM 2599 C CA . HIS B 1 82 ? -0.58 -22.297 -21.547 1 93.06 82 HIS B CA 1
ATOM 2600 C C . HIS B 1 82 ? -1.528 -21.812 -20.453 1 93.06 82 HIS B C 1
ATOM 2602 O O . HIS B 1 82 ? -2.619 -21.312 -20.734 1 93.06 82 HIS B O 1
ATOM 2608 N N . LEU B 1 83 ? -1.143 -21.875 -19.203 1 94.44 83 LEU B N 1
ATOM 2609 C CA . LEU B 1 83 ? -2.002 -21.516 -18.078 1 94.44 83 LEU B CA 1
ATOM 2610 C C . LEU B 1 83 ? -1.656 -20.125 -17.562 1 94.44 83 LEU B C 1
ATOM 2612 O O . LEU B 1 83 ? -2.316 -19.625 -16.656 1 94.44 83 LEU B O 1
ATOM 2616 N N . VAL B 1 84 ? -0.69 -19.484 -18.141 1 95.25 84 VAL B N 1
ATOM 2617 C CA . VAL B 1 84 ? -0.122 -18.25 -17.609 1 95.25 84 VAL B CA 1
ATOM 2618 C C . VAL B 1 84 ? -1.212 -17.188 -17.5 1 95.25 84 VAL B C 1
ATOM 2620 O O . VAL B 1 84 ? -1.361 -16.547 -16.453 1 95.25 84 VAL B O 1
ATOM 2623 N N . GLY B 1 85 ? -2.021 -17.016 -18.562 1 96.62 85 GLY B N 1
ATOM 2624 C CA . GLY B 1 85 ? -3.074 -16.016 -18.531 1 96.62 85 GLY B CA 1
ATOM 2625 C C . GLY B 1 85 ? -4.121 -16.266 -17.469 1 96.62 85 GLY B C 1
ATOM 2626 O O . GLY B 1 85 ? -4.508 -15.344 -16.75 1 96.62 85 GLY B O 1
ATOM 2627 N N . GLY B 1 86 ? -4.527 -17.5 -17.344 1 95.88 86 GLY B N 1
ATOM 2628 C CA . GLY B 1 86 ? -5.539 -17.875 -16.375 1 95.88 86 GLY B CA 1
ATOM 2629 C C . GLY B 1 86 ? -5.07 -17.719 -14.938 1 95.88 86 GLY B C 1
ATOM 2630 O O . GLY B 1 86 ? -5.809 -17.203 -14.094 1 95.88 86 GLY B O 1
ATOM 2631 N N . ILE B 1 87 ? -3.879 -18.125 -14.719 1 93.81 87 ILE B N 1
ATOM 2632 C CA . ILE B 1 87 ? -3.334 -18.062 -13.367 1 93.81 87 ILE B CA 1
ATOM 2633 C C . ILE B 1 87 ? -3.148 -16.594 -12.969 1 93.81 87 ILE B C 1
ATOM 2635 O O . ILE B 1 87 ? -3.396 -16.234 -11.82 1 93.81 87 ILE B O 1
ATOM 2639 N N . LEU B 1 88 ? -2.695 -15.797 -13.883 1 95.94 88 LEU B N 1
ATOM 2640 C CA . LEU B 1 88 ? -2.574 -14.359 -13.625 1 95.94 88 LEU B CA 1
ATOM 2641 C C . LEU B 1 88 ? -3.932 -13.75 -13.297 1 95.94 88 LEU B C 1
ATOM 2643 O O . LEU B 1 88 ? -4.055 -12.992 -12.336 1 95.94 88 LEU B O 1
ATOM 2647 N N . ALA B 1 89 ? -4.895 -14.094 -14.055 1 97.31 89 ALA B N 1
ATOM 2648 C CA . ALA B 1 89 ? -6.238 -13.555 -13.867 1 97.31 89 ALA B CA 1
ATOM 2649 C C . ALA B 1 89 ? -6.793 -13.945 -12.5 1 97.31 89 ALA B C 1
ATOM 2651 O O . ALA B 1 89 ? -7.422 -13.125 -11.82 1 97.31 89 ALA B O 1
ATOM 2652 N N . LEU B 1 90 ? -6.551 -15.117 -12.102 1 94.44 90 LEU B N 1
ATOM 2653 C CA . LEU B 1 90 ? -7.008 -15.586 -10.797 1 94.44 90 LEU B CA 1
ATOM 2654 C C . LEU B 1 90 ? -6.305 -14.844 -9.672 1 94.44 90 LEU B C 1
ATOM 2656 O O . LEU B 1 90 ? -6.945 -14.391 -8.719 1 94.44 90 LEU B O 1
ATOM 2660 N N . SER B 1 91 ? -5.016 -14.734 -9.812 1 94.06 91 SER B N 1
ATOM 2661 C CA . SER B 1 91 ? -4.23 -14.055 -8.781 1 94.06 91 SER B CA 1
ATOM 2662 C C . SER B 1 91 ? -4.641 -12.594 -8.641 1 94.06 91 SER B C 1
ATOM 2664 O O . SER B 1 91 ? -4.781 -12.094 -7.527 1 94.06 91 SER B O 1
ATOM 2666 N N . LEU B 1 92 ? -4.844 -11.938 -9.766 1 96.5 92 LEU B N 1
ATOM 2667 C CA . LEU B 1 92 ? 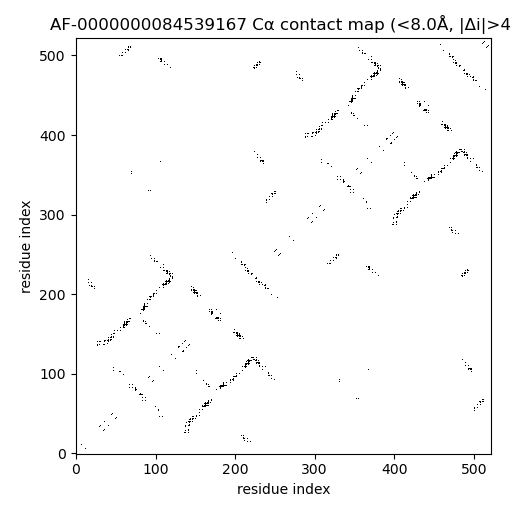-5.219 -10.531 -9.758 1 96.5 92 LEU B CA 1
ATOM 2668 C C . LEU B 1 92 ? -6.629 -10.344 -9.203 1 96.5 92 LEU B C 1
ATOM 2670 O O . LEU B 1 92 ? -6.848 -9.508 -8.328 1 96.5 92 LEU B O 1
ATOM 2674 N N . SER B 1 93 ? -7.516 -11.109 -9.648 1 95.94 93 SER B N 1
ATOM 2675 C CA . SER B 1 93 ? -8.922 -10.891 -9.305 1 95.94 93 SER B CA 1
ATOM 2676 C C . SER B 1 93 ? -9.195 -11.281 -7.855 1 95.94 93 SER B C 1
ATOM 2678 O O . SER B 1 93 ? -9.906 -10.57 -7.145 1 95.94 93 SER B O 1
ATOM 2680 N N . ARG B 1 94 ? -8.586 -12.328 -7.387 1 93.12 94 ARG B N 1
ATOM 2681 C CA . ARG B 1 94 ? -8.938 -12.852 -6.07 1 93.12 94 ARG B CA 1
ATOM 2682 C C . ARG B 1 94 ? -8.211 -12.086 -4.969 1 93.12 94 ARG B C 1
ATOM 2684 O O . ARG B 1 94 ? -8.719 -11.961 -3.854 1 93.12 94 ARG B O 1
ATOM 2691 N N . GLU B 1 95 ? -7.055 -11.547 -5.312 1 93 95 GLU B N 1
ATOM 2692 C CA . GLU B 1 95 ? -6.285 -11.023 -4.188 1 93 95 GLU B CA 1
ATOM 2693 C C . GLU B 1 95 ? -5.613 -9.703 -4.547 1 93 95 GLU B C 1
ATOM 2695 O O . GLU B 1 95 ? -5.863 -8.68 -3.908 1 93 95 GLU B O 1
ATOM 2700 N N . LEU B 1 96 ? -4.871 -9.664 -5.613 1 95.56 96 LEU B N 1
ATOM 2701 C CA . LEU B 1 96 ? -3.916 -8.586 -5.832 1 95.56 96 LEU B CA 1
ATOM 2702 C C . LEU B 1 96 ? -4.633 -7.285 -6.191 1 95.56 96 LEU B C 1
ATOM 2704 O O . LEU B 1 96 ? -4.352 -6.234 -5.613 1 95.56 96 LEU B O 1
ATOM 2708 N N . THR B 1 97 ? -5.547 -7.375 -7.098 1 97.69 97 THR B N 1
ATOM 2709 C CA . THR B 1 97 ? -6.148 -6.145 -7.602 1 97.69 97 THR B CA 1
ATOM 2710 C C . THR B 1 97 ? -6.973 -5.457 -6.512 1 97.69 97 THR B C 1
ATOM 2712 O O . THR B 1 97 ? -6.805 -4.262 -6.262 1 97.69 97 THR B O 1
ATOM 2715 N N . PRO B 1 98 ? -7.879 -6.211 -5.828 1 97.56 98 PRO B N 1
ATOM 2716 C CA . PRO B 1 98 ? -8.648 -5.52 -4.785 1 97.56 98 PRO B CA 1
ATOM 2717 C C . PRO B 1 98 ? -7.758 -4.957 -3.678 1 97.56 98 PRO B C 1
ATOM 2719 O O . PRO B 1 98 ? -8.016 -3.865 -3.168 1 97.56 98 PRO B O 1
ATOM 2722 N N . VAL B 1 99 ? -6.758 -5.652 -3.34 1 97.31 99 VAL B N 1
ATOM 2723 C CA . VAL B 1 99 ? -5.883 -5.23 -2.252 1 97.31 99 VAL B CA 1
ATOM 2724 C C . VAL B 1 99 ? -5.043 -4.035 -2.695 1 97.31 99 VAL B C 1
ATOM 2726 O O . VAL B 1 99 ? -4.973 -3.021 -1.997 1 97.31 99 VAL B O 1
ATOM 2729 N N . LEU B 1 100 ? -4.477 -4.129 -3.857 1 96.5 100 LEU B N 1
ATOM 2730 C CA . LEU B 1 100 ? -3.582 -3.066 -4.309 1 96.5 100 LEU B CA 1
ATOM 2731 C C . LEU B 1 100 ? -4.359 -1.785 -4.594 1 96.5 100 LEU B C 1
ATOM 2733 O O . LEU B 1 100 ? -3.869 -0.686 -4.324 1 96.5 100 LEU B O 1
ATOM 2737 N N . THR B 1 101 ? -5.492 -1.915 -5.172 1 97.75 101 THR B N 1
ATOM 2738 C CA . THR B 1 101 ? -6.328 -0.742 -5.395 1 97.75 101 THR B CA 1
ATOM 2739 C C . THR B 1 101 ? -6.695 -0.078 -4.07 1 97.75 101 THR B C 1
ATOM 2741 O O . THR B 1 101 ? -6.668 1.149 -3.957 1 97.75 101 THR B O 1
ATOM 2744 N N . SER B 1 102 ? -7.004 -0.88 -3.125 1 98.19 102 SER B N 1
ATOM 2745 C CA . SER B 1 102 ? -7.355 -0.361 -1.809 1 98.19 102 SER B CA 1
ATOM 2746 C C . SER B 1 102 ? -6.16 0.305 -1.138 1 98.19 102 SER B C 1
ATOM 2748 O O . SER B 1 102 ? -6.316 1.296 -0.421 1 98.19 102 SER B O 1
ATOM 2750 N N . VAL B 1 103 ? -5.035 -0.239 -1.36 1 96.94 103 VAL B N 1
ATOM 2751 C CA . VAL B 1 103 ? -3.814 0.32 -0.788 1 96.94 103 VAL B CA 1
ATOM 2752 C C . VAL B 1 103 ? -3.559 1.708 -1.37 1 96.94 103 VAL B C 1
ATOM 2754 O O . VAL B 1 103 ? -3.207 2.639 -0.641 1 96.94 103 VAL B O 1
ATOM 2757 N N . ILE B 1 104 ? -3.744 1.821 -2.598 1 96.62 104 ILE B N 1
ATOM 2758 C CA . ILE B 1 104 ? -3.568 3.109 -3.26 1 96.62 104 ILE B CA 1
ATOM 2759 C C . ILE B 1 104 ? -4.59 4.109 -2.723 1 96.62 104 ILE B C 1
ATOM 2761 O O . ILE B 1 104 ? -4.25 5.254 -2.426 1 96.62 104 ILE B O 1
ATOM 2765 N N . ILE B 1 105 ? -5.777 3.658 -2.551 1 97.31 105 ILE B N 1
ATOM 2766 C CA . ILE B 1 105 ? -6.852 4.52 -2.068 1 97.31 105 ILE B CA 1
ATOM 2767 C C . ILE B 1 105 ? -6.617 4.859 -0.599 1 97.31 105 ILE B C 1
ATOM 2769 O O . ILE B 1 105 ? -6.93 5.969 -0.155 1 97.31 105 ILE B O 1
ATOM 2773 N N . ALA B 1 106 ? -6.109 3.928 0.134 1 97.44 106 ALA B N 1
ATOM 2774 C CA . ALA B 1 106 ? -5.746 4.211 1.521 1 97.44 106 ALA B CA 1
ATOM 2775 C C . ALA B 1 106 ? -4.68 5.301 1.597 1 97.44 106 ALA B C 1
ATOM 2777 O O . ALA B 1 106 ? -4.754 6.191 2.447 1 97.44 106 ALA B O 1
ATOM 2778 N N . GLY B 1 107 ? -3.746 5.25 0.696 1 94.94 107 GLY B N 1
ATOM 2779 C CA . GLY B 1 107 ? -2.684 6.242 0.672 1 94.94 107 GLY B CA 1
ATOM 2780 C C . GLY B 1 107 ? -3.154 7.609 0.218 1 94.94 107 GLY B C 1
ATOM 2781 O O . GLY B 1 107 ? -2.668 8.633 0.706 1 94.94 107 GLY B O 1
ATOM 2782 N N . ARG B 1 108 ? -4.078 7.586 -0.578 1 94.75 108 ARG B N 1
ATOM 2783 C CA . ARG B 1 108 ? -4.48 8.852 -1.174 1 94.75 108 ARG B CA 1
ATOM 2784 C C . ARG B 1 108 ? -5.723 9.414 -0.486 1 94.75 108 ARG B C 1
ATOM 2786 O O . ARG B 1 108 ? -5.703 10.531 0.033 1 94.75 108 ARG B O 1
ATOM 2793 N N . VAL B 1 109 ? -6.719 8.617 -0.395 1 96.75 109 VAL B N 1
ATOM 2794 C CA . VAL B 1 109 ? -8.039 9.094 -0.001 1 96.75 109 VAL B CA 1
ATOM 2795 C C . VAL B 1 109 ? -8.164 9.07 1.521 1 96.75 109 VAL B C 1
ATOM 2797 O O . VAL B 1 109 ? -8.648 10.031 2.127 1 96.75 109 VAL B O 1
ATOM 2800 N N . CYS B 1 110 ? -7.738 7.961 2.1 1 97.12 110 CYS B N 1
ATOM 2801 C CA . CYS B 1 110 ? -7.785 7.895 3.557 1 97.12 110 CYS B CA 1
ATOM 2802 C C . CYS B 1 110 ? -6.973 9.023 4.18 1 97.12 110 CYS B C 1
ATOM 2804 O O . CYS B 1 110 ? -7.43 9.672 5.121 1 97.12 110 CYS B O 1
ATOM 2806 N N . SER B 1 111 ? -5.84 9.219 3.609 1 95.38 111 SER B N 1
ATOM 2807 C CA . SER B 1 111 ? -4.965 10.289 4.086 1 95.38 111 SER B CA 1
ATOM 2808 C C . SER B 1 111 ? -5.609 11.656 3.895 1 95.38 111 SER B C 1
ATOM 2810 O O . SER B 1 111 ? -5.523 12.516 4.773 1 95.38 111 SER B O 1
ATOM 2812 N N . ALA B 1 112 ? -6.23 11.852 2.824 1 94.75 112 ALA B N 1
ATOM 2813 C CA . ALA B 1 112 ? -6.883 13.117 2.516 1 94.75 112 ALA B CA 1
ATOM 2814 C C . ALA B 1 112 ? -8.055 13.383 3.463 1 94.75 112 ALA B C 1
ATOM 2816 O O . ALA B 1 112 ? -8.25 14.508 3.92 1 94.75 112 ALA B O 1
ATOM 2817 N N . PHE B 1 113 ? -8.82 12.352 3.709 1 97.06 113 PHE B N 1
ATOM 2818 C CA . PHE B 1 113 ? -9.938 12.477 4.637 1 97.06 113 PHE B CA 1
ATOM 2819 C C . PHE B 1 113 ? -9.453 12.867 6.027 1 97.06 113 PHE B C 1
ATOM 2821 O O . PHE B 1 113 ? -9.992 13.781 6.648 1 97.06 113 PHE B O 1
ATOM 2828 N N . ALA B 1 114 ? -8.414 12.211 6.445 1 96.75 114 ALA B N 1
ATOM 2829 C CA . ALA B 1 114 ? -7.863 12.484 7.77 1 96.75 114 ALA B CA 1
ATOM 2830 C C . ALA B 1 114 ? -7.281 13.891 7.84 1 96.75 114 ALA B C 1
ATOM 2832 O O . ALA B 1 114 ? -7.473 14.594 8.836 1 96.75 114 ALA B O 1
ATOM 2833 N N . ALA B 1 115 ? -6.629 14.297 6.816 1 94.75 115 ALA B N 1
ATOM 2834 C CA . ALA B 1 115 ? -6 15.617 6.781 1 94.75 115 ALA B CA 1
ATOM 2835 C C . ALA B 1 115 ? -7.051 16.719 6.77 1 94.75 115 ALA B C 1
ATOM 2837 O O . ALA B 1 115 ? -6.926 17.719 7.488 1 94.75 115 ALA B O 1
ATOM 2838 N N . GLU B 1 116 ? -8.023 16.594 5.965 1 95 116 GLU B N 1
ATOM 2839 C CA . GLU B 1 116 ? -9.062 17.594 5.832 1 95 116 GLU B CA 1
ATOM 2840 C C . GLU B 1 116 ? -9.875 17.734 7.117 1 95 116 GLU B C 1
ATOM 2842 O O . GLU B 1 116 ? -10.07 18.828 7.625 1 95 116 GLU B O 1
ATOM 2847 N N . LEU B 1 117 ? -10.367 16.625 7.602 1 96.19 117 LEU B N 1
ATOM 2848 C CA . LEU B 1 117 ? -11.172 16.656 8.812 1 96.19 117 LEU B CA 1
ATOM 2849 C C . LEU B 1 117 ? -10.328 17.031 10.023 1 96.19 117 LEU B C 1
ATOM 2851 O O . LEU B 1 117 ? -10.812 17.688 10.945 1 96.19 117 LEU B O 1
ATOM 2855 N N . GLY B 1 118 ? -9.078 16.562 9.992 1 95.19 118 GLY B N 1
ATOM 2856 C CA . GLY B 1 118 ? -8.172 16.984 11.047 1 95.19 118 GLY B CA 1
ATOM 2857 C C . GLY B 1 118 ? -7.938 18.484 11.078 1 95.19 118 GLY B C 1
ATOM 2858 O O . GLY B 1 118 ? -7.926 19.094 12.141 1 95.19 118 GLY B O 1
ATOM 2859 N N . THR B 1 119 ? -7.73 19.078 9.922 1 93.56 119 THR B N 1
ATOM 2860 C CA . THR B 1 119 ? -7.57 20.531 9.812 1 93.56 119 THR B CA 1
ATOM 2861 C C . THR B 1 119 ? -8.82 21.25 10.297 1 93.56 119 THR B C 1
ATOM 2863 O O . THR B 1 119 ? -8.734 22.234 11.031 1 93.56 119 THR B O 1
ATOM 2866 N N . MET B 1 120 ? -9.984 20.734 9.914 1 94.06 120 MET B N 1
ATOM 2867 C CA . MET B 1 120 ? -11.25 21.328 10.344 1 94.06 120 MET B CA 1
ATOM 2868 C C . MET B 1 120 ? -11.414 21.234 11.859 1 94.06 120 MET B C 1
ATOM 2870 O O . MET B 1 120 ? -11.992 22.125 12.484 1 94.06 120 MET B O 1
ATOM 2874 N N . ARG B 1 121 ? -10.898 20.172 12.367 1 94.19 121 ARG B N 1
ATOM 2875 C CA . ARG B 1 121 ? -11.008 19.969 13.805 1 94.19 121 ARG B CA 1
ATOM 2876 C C . ARG B 1 121 ? -10.109 20.938 14.57 1 94.19 121 ARG B C 1
ATOM 2878 O O . ARG B 1 121 ? -10.539 21.547 15.547 1 94.19 121 ARG B O 1
ATOM 2885 N N . VAL B 1 122 ? -8.875 21.125 14.109 1 91.38 122 VAL B N 1
ATOM 2886 C CA . VAL B 1 122 ? -7.91 21.938 14.844 1 91.38 122 VAL B CA 1
ATOM 2887 C C . VAL B 1 122 ? -8.219 23.422 14.641 1 91.38 122 VAL B C 1
ATOM 2889 O O . VAL B 1 122 ? -7.812 24.266 15.453 1 91.38 122 VAL B O 1
ATOM 2892 N N . THR B 1 123 ? -8.953 23.766 13.578 1 90.81 123 THR B N 1
ATOM 2893 C CA . THR B 1 123 ? -9.352 25.156 13.344 1 90.81 123 THR B CA 1
ATOM 2894 C C . THR B 1 123 ? -10.75 25.406 13.898 1 90.81 123 THR B C 1
ATOM 2896 O O . THR B 1 123 ? -11.344 26.453 13.633 1 90.81 123 THR B O 1
ATOM 2899 N N . GLU B 1 124 ? -11.422 24.438 14.5 1 90.12 124 GLU B N 1
ATOM 2900 C CA . GLU B 1 124 ? -12.688 24.531 15.219 1 90.12 124 GLU B CA 1
ATOM 2901 C C . GLU B 1 124 ? -13.867 24.656 14.266 1 90.12 124 GLU B C 1
ATOM 2903 O O . GLU B 1 124 ? -14.922 25.156 14.641 1 90.12 124 GLU B O 1
ATOM 2908 N N . GLN B 1 125 ? -13.656 24.203 13.117 1 88.38 125 GLN B N 1
ATOM 2909 C CA . GLN B 1 125 ? -14.734 24.25 12.133 1 88.38 125 GLN B CA 1
ATOM 2910 C C . GLN B 1 125 ? -15.781 23.172 12.414 1 88.38 125 GLN B C 1
ATOM 2912 O O . GLN B 1 125 ? -16.953 23.359 12.102 1 88.38 125 GLN B O 1
ATOM 2917 N N . ILE B 1 126 ? -15.359 22.109 12.984 1 89.06 126 ILE B N 1
ATOM 2918 C CA . ILE B 1 126 ? -16.297 21.031 13.312 1 89.06 126 ILE B CA 1
ATOM 2919 C C . ILE B 1 126 ? -17.219 21.469 14.445 1 89.06 126 ILE B C 1
ATOM 2921 O O . ILE B 1 126 ? -18.406 21.172 14.422 1 89.06 126 ILE B O 1
ATOM 2925 N N . ASP B 1 127 ? -16.688 22.172 15.375 1 87.06 127 ASP B N 1
ATOM 2926 C CA . ASP B 1 127 ? -17.5 22.719 16.469 1 87.06 127 ASP B CA 1
ATOM 2927 C C . ASP B 1 127 ? -18.516 23.734 15.938 1 87.06 127 ASP B C 1
ATOM 2929 O O . ASP B 1 127 ? -19.625 23.828 16.469 1 87.06 127 ASP B O 1
ATOM 2933 N N . ALA B 1 128 ? -18.141 24.375 14.906 1 86.12 128 ALA B N 1
ATOM 2934 C CA . ALA B 1 128 ? -19.047 25.344 14.273 1 86.12 128 ALA B CA 1
ATOM 2935 C C . ALA B 1 128 ? -20.234 24.625 13.633 1 86.12 128 ALA B C 1
ATOM 2937 O O . ALA B 1 128 ? -21.344 25.156 13.633 1 86.12 128 ALA B O 1
ATOM 2938 N N . LEU B 1 129 ? -20.016 23.391 13.156 1 84.75 129 LEU B N 1
ATOM 2939 C CA . LEU B 1 129 ? -21.109 22.609 12.586 1 84.75 129 LEU B CA 1
ATOM 2940 C C . LEU B 1 129 ? -22.109 22.203 13.664 1 84.75 129 LEU B C 1
ATOM 2942 O O . LEU B 1 129 ? -23.312 22.25 13.445 1 84.75 129 LEU B O 1
ATOM 2946 N N . TYR B 1 130 ? -21.609 21.906 14.742 1 82.5 130 TYR B N 1
ATOM 2947 C CA . TYR B 1 130 ? -22.484 21.562 15.852 1 82.5 130 TYR B CA 1
ATOM 2948 C C . TYR B 1 130 ? -23.312 22.75 16.297 1 82.5 130 TYR B C 1
ATOM 2950 O O . TYR B 1 130 ? -24.5 22.609 16.594 1 82.5 130 TYR B O 1
ATOM 2958 N N . MET B 1 131 ? -22.719 23.828 16.203 1 86 131 MET B N 1
ATOM 2959 C CA . MET B 1 131 ? -23.406 25.047 16.609 1 86 131 MET B CA 1
ATOM 2960 C C . MET B 1 131 ? -24.516 25.406 15.625 1 86 131 MET B C 1
ATOM 2962 O O . MET B 1 131 ? -25.547 25.969 16 1 86 131 MET B O 1
ATOM 2966 N N . MET B 1 132 ? -24.312 24.984 14.438 1 86.38 132 MET B N 1
ATOM 2967 C CA . MET B 1 132 ? -25.297 25.234 13.391 1 86.38 132 MET B CA 1
ATOM 2968 C C . MET B 1 132 ? -26.328 24.109 13.328 1 86.38 132 MET B C 1
ATOM 2970 O O . MET B 1 132 ? -27.109 24.031 12.383 1 86.38 132 MET B O 1
ATOM 2974 N N . LYS B 1 133 ? -26.203 23.156 14.258 1 84.19 133 LYS B N 1
ATOM 2975 C CA . LYS B 1 133 ? -27.141 22.047 14.406 1 84.19 133 LYS B CA 1
ATOM 2976 C C . LYS B 1 133 ? -27.062 21.109 13.203 1 84.19 133 LYS B C 1
ATOM 2978 O O . LYS B 1 133 ? -28.078 20.594 12.75 1 84.19 133 LYS B O 1
ATOM 2983 N N . THR B 1 134 ? -25.938 21.172 12.656 1 82.88 134 THR B N 1
ATOM 2984 C CA . THR B 1 134 ? -25.672 20.203 11.594 1 82.88 134 THR B CA 1
ATOM 2985 C C . THR B 1 134 ? -24.828 19.047 12.117 1 82.88 134 THR B C 1
ATOM 2987 O O . THR B 1 134 ? -23.797 19.266 12.75 1 82.88 134 THR B O 1
ATOM 2990 N N . ASP B 1 135 ? -25.266 17.859 11.945 1 87.19 135 ASP B N 1
ATOM 2991 C CA . ASP B 1 135 ? -24.531 16.688 12.406 1 87.19 135 ASP B CA 1
ATOM 2992 C C . ASP B 1 135 ? -23.312 16.422 11.523 1 87.19 135 ASP B C 1
ATOM 2994 O O . ASP B 1 135 ? -23.453 16.047 10.352 1 87.19 135 ASP B O 1
ATOM 2998 N N . PRO B 1 136 ? -22.188 16.516 12.141 1 88.31 136 PRO B N 1
ATOM 2999 C CA . PRO B 1 136 ? -20.969 16.344 11.344 1 88.31 136 PRO B CA 1
ATOM 3000 C C . PRO B 1 136 ? -20.844 14.945 10.75 1 88.31 136 PRO B C 1
ATOM 3002 O O . PRO B 1 136 ? -20.219 14.766 9.703 1 88.31 136 PRO B O 1
ATOM 3005 N N . VAL B 1 137 ? -21.375 14.016 11.367 1 89.12 137 VAL B N 1
ATOM 3006 C CA . VAL B 1 137 ? -21.312 12.648 10.867 1 89.12 137 VAL B CA 1
ATOM 3007 C C . VAL B 1 137 ? -22.109 12.539 9.57 1 89.12 137 VAL B C 1
ATOM 3009 O O . VAL B 1 137 ? -21.641 11.945 8.594 1 89.12 137 VAL B O 1
ATOM 3012 N N . ASP B 1 138 ? -23.234 13.164 9.508 1 89.5 138 ASP B N 1
ATOM 3013 C CA . ASP B 1 138 ? -24.094 13.102 8.328 1 89.5 138 ASP B CA 1
ATOM 3014 C C . ASP B 1 138 ? -23.516 13.906 7.172 1 89.5 138 ASP B C 1
ATOM 3016 O O . ASP B 1 138 ? -23.594 13.484 6.016 1 89.5 138 ASP B O 1
ATOM 3020 N N . TYR B 1 139 ? -22.875 14.938 7.582 1 90.06 139 TYR B N 1
ATOM 3021 C CA . TYR B 1 139 ? -22.438 15.883 6.562 1 90.06 139 TYR B CA 1
ATOM 3022 C C . TYR B 1 139 ? -21.047 15.539 6.055 1 90.06 139 TYR B C 1
ATOM 3024 O O . TYR B 1 139 ? -20.734 15.75 4.879 1 90.06 139 TYR B O 1
ATOM 3032 N N . LEU B 1 140 ? -20.25 15.016 6.926 1 92.81 140 LEU B N 1
ATOM 3033 C CA . LEU B 1 140 ? -18.844 14.867 6.562 1 92.81 140 LEU B CA 1
ATOM 3034 C C . LEU B 1 140 ? -18.484 13.391 6.395 1 92.81 140 LEU B C 1
ATOM 3036 O O . LEU B 1 140 ? -17.734 13.031 5.48 1 92.81 140 LEU B O 1
ATOM 3040 N N . VAL B 1 141 ? -19.031 12.523 7.172 1 95.25 141 VAL B N 1
ATOM 3041 C CA . VAL B 1 141 ? -18.547 11.141 7.246 1 95.25 141 VAL B CA 1
ATOM 3042 C C . VAL B 1 141 ? -19.328 10.273 6.266 1 95.25 141 VAL B C 1
ATOM 3044 O O . VAL B 1 141 ? -18.734 9.562 5.449 1 95.25 141 VAL B O 1
ATOM 3047 N N . ILE B 1 142 ? -20.625 10.367 6.234 1 95.38 142 ILE B N 1
ATOM 3048 C CA . ILE B 1 142 ? -21.484 9.477 5.465 1 95.38 142 ILE B CA 1
ATOM 3049 C C . ILE B 1 142 ? -21.188 9.641 3.973 1 95.38 142 ILE B C 1
ATOM 3051 O O . ILE B 1 142 ? -21 8.656 3.258 1 95.38 142 ILE B O 1
ATOM 3055 N N . PRO B 1 143 ? -21.078 10.852 3.502 1 95.5 143 PRO B N 1
ATOM 3056 C CA . PRO B 1 143 ? -20.781 11 2.078 1 95.5 143 PRO B CA 1
ATOM 3057 C C . PRO B 1 143 ? -19.453 10.359 1.692 1 95.5 143 PRO B C 1
ATOM 3059 O O . PRO B 1 143 ? -19.328 9.781 0.612 1 95.5 143 PRO B O 1
ATOM 3062 N N . ARG B 1 144 ? -18.5 10.469 2.531 1 96.88 144 ARG B N 1
ATOM 3063 C CA . ARG B 1 144 ? -17.172 9.922 2.27 1 96.88 144 ARG B CA 1
ATOM 3064 C C . ARG B 1 144 ? -17.203 8.391 2.297 1 96.88 144 ARG B C 1
ATOM 3066 O O . ARG B 1 144 ? -16.562 7.742 1.464 1 96.88 144 ARG B O 1
ATOM 3073 N N . VAL B 1 145 ? -17.953 7.844 3.199 1 97.12 145 VAL B N 1
ATOM 3074 C CA . VAL B 1 145 ? -18.047 6.395 3.334 1 97.12 145 VAL B CA 1
ATOM 3075 C C . VAL B 1 145 ? -18.766 5.812 2.123 1 97.12 145 VAL B C 1
ATOM 3077 O O . VAL B 1 145 ? -18.328 4.812 1.55 1 97.12 145 VAL B O 1
ATOM 3080 N N . LEU B 1 146 ? -19.766 6.445 1.68 1 96.5 146 LEU B N 1
ATOM 3081 C CA . LEU B 1 146 ? -20.531 5.988 0.517 1 96.5 146 LEU B CA 1
ATOM 3082 C C . LEU B 1 146 ? -19.688 6.125 -0.756 1 96.5 146 LEU B C 1
ATOM 3084 O O . LEU B 1 146 ? -19.703 5.23 -1.605 1 96.5 146 LEU B O 1
ATOM 3088 N N . ALA B 1 147 ? -19.031 7.215 -0.812 1 97.19 147 ALA B N 1
ATOM 3089 C CA . ALA B 1 147 ? -18.203 7.449 -1.986 1 97.19 147 ALA B CA 1
ATOM 3090 C C . ALA B 1 147 ? -17.125 6.379 -2.117 1 97.19 147 ALA B C 1
ATOM 3092 O O . ALA B 1 147 ? -16.906 5.828 -3.201 1 97.19 147 ALA B O 1
ATOM 3093 N N . CYS B 1 148 ? -16.5 6.055 -1.044 1 97.56 148 CYS B N 1
ATOM 3094 C CA . CYS B 1 148 ? -15.422 5.07 -1.07 1 97.56 148 CYS B CA 1
ATOM 3095 C C . CYS B 1 148 ? -15.969 3.672 -1.334 1 97.56 148 CYS B C 1
ATOM 3097 O O . CYS B 1 148 ? -15.375 2.9 -2.088 1 97.56 148 CYS B O 1
ATOM 3099 N N . SER B 1 149 ? -17.094 3.342 -0.712 1 97.25 149 SER B N 1
ATOM 3100 C CA . SER B 1 149 ? -17.672 2.014 -0.849 1 97.25 149 SER B CA 1
ATOM 3101 C C . SER B 1 149 ? -18.188 1.777 -2.268 1 97.25 149 SER B C 1
ATOM 3103 O O . SER B 1 149 ? -18.203 0.641 -2.746 1 97.25 149 SER B O 1
ATOM 3105 N N . LEU B 1 150 ? -18.5 2.803 -2.943 1 96.94 150 LEU B N 1
ATOM 3106 C CA . LEU B 1 150 ? -19.062 2.67 -4.285 1 96.94 150 LEU B CA 1
ATOM 3107 C C . LEU B 1 150 ? -17.969 2.791 -5.34 1 96.94 150 LEU B C 1
ATOM 3109 O O . LEU B 1 150 ? -17.984 2.074 -6.344 1 96.94 150 LEU B O 1
ATOM 3113 N N . MET B 1 151 ? -17.062 3.627 -5.109 1 98.06 151 MET B N 1
ATOM 3114 C CA . MET B 1 151 ? -16.062 3.926 -6.141 1 98.06 151 MET B CA 1
ATOM 3115 C C . MET B 1 151 ? -14.945 2.896 -6.133 1 98.06 151 MET B C 1
ATOM 3117 O O . MET B 1 151 ? -14.344 2.619 -7.172 1 98.06 151 MET B O 1
ATOM 3121 N N . LEU B 1 152 ? -14.656 2.334 -4.992 1 98.25 152 LEU B N 1
ATOM 3122 C CA . LEU B 1 152 ? -13.539 1.399 -4.926 1 98.25 152 LEU B CA 1
ATOM 3123 C C . LEU B 1 152 ? -13.82 0.154 -5.762 1 98.25 152 LEU B C 1
ATOM 3125 O O . LEU B 1 152 ? -12.93 -0.349 -6.449 1 98.25 152 LEU B O 1
ATOM 3129 N N . PRO B 1 153 ? -15.062 -0.396 -5.715 1 98.12 153 PRO B N 1
ATOM 3130 C CA . PRO B 1 153 ? -15.359 -1.528 -6.594 1 98.12 153 PRO B CA 1
ATOM 3131 C C . PRO B 1 153 ? -15.234 -1.176 -8.078 1 98.12 153 PRO B C 1
ATOM 3133 O O . PRO B 1 153 ? -14.75 -1.99 -8.867 1 98.12 153 PRO B O 1
ATOM 3136 N N . LEU B 1 154 ? -15.633 -0.046 -8.406 1 98.12 154 LEU B N 1
ATOM 3137 C CA . LEU B 1 154 ? -15.508 0.396 -9.789 1 98.12 154 LEU B CA 1
ATOM 3138 C C . LEU B 1 154 ? -14.039 0.51 -10.195 1 98.12 154 LEU B C 1
ATOM 3140 O O . LEU B 1 154 ? -13.648 0.063 -11.273 1 98.12 154 LEU B O 1
ATOM 3144 N N . LEU B 1 155 ? -13.281 1.105 -9.367 1 98.19 155 LEU B N 1
ATOM 3145 C CA . LEU B 1 155 ? -11.852 1.224 -9.625 1 98.19 155 LEU B CA 1
ATOM 3146 C C . LEU B 1 155 ? -11.203 -0.152 -9.703 1 98.19 155 LEU B C 1
ATOM 3148 O O . LEU B 1 155 ? -10.281 -0.363 -10.5 1 98.19 155 LEU B O 1
ATOM 3152 N N . THR B 1 156 ? -11.664 -1.029 -8.883 1 98.44 156 THR B N 1
ATOM 3153 C CA . THR B 1 156 ? -11.094 -2.371 -8.844 1 9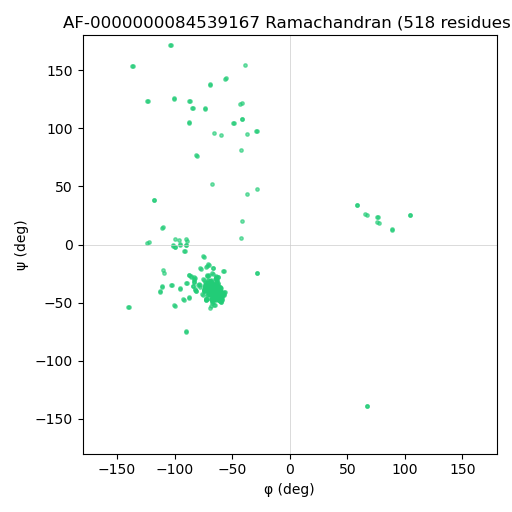8.44 156 THR B CA 1
ATOM 3154 C C . THR B 1 156 ? -11.312 -3.096 -10.164 1 98.44 156 THR B C 1
ATOM 3156 O O . THR B 1 156 ? -10.406 -3.758 -10.672 1 98.44 156 THR B O 1
ATOM 3159 N N . ILE B 1 157 ? -12.477 -2.947 -10.711 1 98.06 157 ILE B N 1
ATOM 3160 C CA . ILE B 1 157 ? -12.773 -3.582 -11.984 1 98.06 157 ILE B CA 1
ATOM 3161 C C . ILE B 1 157 ? -11.883 -2.992 -13.078 1 98.06 157 ILE B C 1
ATOM 3163 O O . ILE B 1 157 ? -11.312 -3.729 -13.883 1 98.06 157 ILE B O 1
ATOM 3167 N N . ILE B 1 158 ? -11.773 -1.766 -13.086 1 98.31 158 ILE B N 1
ATOM 3168 C CA . ILE B 1 158 ? -10.969 -1.082 -14.094 1 98.31 158 ILE B CA 1
ATOM 3169 C C . ILE B 1 158 ? -9.5 -1.467 -13.93 1 98.31 158 ILE B C 1
ATOM 3171 O O . ILE B 1 158 ? -8.805 -1.696 -14.914 1 98.31 158 ILE B O 1
ATOM 3175 N N . CYS B 1 159 ? -9.07 -1.554 -12.719 1 98.44 159 CYS B N 1
ATOM 3176 C CA . CYS B 1 159 ? -7.684 -1.923 -12.445 1 98.44 159 CYS B CA 1
ATOM 3177 C C . CYS B 1 159 ? -7.418 -3.373 -12.836 1 98.44 159 CYS B C 1
ATOM 3179 O O . CYS B 1 159 ? -6.316 -3.711 -13.273 1 98.44 159 CYS B O 1
ATOM 3181 N N . LEU B 1 160 ? -8.438 -4.215 -12.656 1 98.38 160 LEU B N 1
ATOM 3182 C CA . LEU B 1 160 ? -8.281 -5.605 -13.062 1 98.38 160 LEU B CA 1
ATOM 3183 C C . LEU B 1 160 ? -8.078 -5.707 -14.57 1 98.38 160 LEU B C 1
ATOM 3185 O O . LEU B 1 160 ? -7.18 -6.41 -15.031 1 98.38 160 LEU B O 1
ATOM 3189 N N . ILE B 1 161 ? -8.875 -5.012 -15.25 1 98.25 161 ILE B N 1
ATOM 3190 C CA . ILE B 1 161 ? -8.789 -5.023 -16.703 1 98.25 161 ILE B CA 1
ATOM 3191 C C . ILE B 1 161 ? -7.445 -4.461 -17.156 1 98.25 161 ILE B C 1
ATOM 3193 O O . ILE B 1 161 ? -6.789 -5.027 -18.031 1 98.25 161 ILE B O 1
ATOM 3197 N N . THR B 1 162 ? -7.055 -3.432 -16.578 1 98.5 162 THR B N 1
ATOM 3198 C CA . THR B 1 162 ? -5.789 -2.791 -16.922 1 98.5 162 THR B CA 1
ATOM 3199 C C . THR B 1 162 ? -4.609 -3.699 -16.562 1 98.5 162 THR B C 1
ATOM 3201 O O . THR B 1 162 ? -3.639 -3.779 -17.328 1 98.5 162 THR B O 1
ATOM 3204 N N . GLY B 1 163 ? -4.688 -4.289 -15.414 1 98.25 163 GLY B N 1
ATOM 3205 C CA . GLY B 1 163 ? -3.648 -5.227 -15.023 1 98.25 163 GLY B CA 1
ATOM 3206 C C . GLY B 1 163 ? -3.514 -6.398 -15.977 1 98.25 163 GLY B C 1
ATOM 3207 O O . GLY B 1 163 ? -2.4 -6.793 -16.328 1 98.25 163 GLY B O 1
ATOM 3208 N N . LEU B 1 164 ? -4.621 -6.93 -16.406 1 98.31 164 LEU B N 1
ATOM 3209 C CA . LEU B 1 164 ? -4.609 -8.039 -17.344 1 98.31 164 LEU B CA 1
ATOM 3210 C C . LEU B 1 164 ? -4.066 -7.598 -18.703 1 98.31 164 LEU B C 1
ATOM 3212 O O . LEU B 1 164 ? -3.365 -8.359 -19.375 1 98.31 164 LEU B O 1
ATOM 3216 N N . ALA B 1 165 ? -4.43 -6.402 -19.062 1 98.25 165 ALA B N 1
ATOM 3217 C CA . ALA B 1 165 ? -3.895 -5.852 -20.312 1 98.25 165 ALA B CA 1
ATOM 3218 C C . ALA B 1 165 ? -2.375 -5.727 -20.25 1 98.25 165 ALA B C 1
ATOM 3220 O O . ALA B 1 165 ? -1.679 -6.016 -21.219 1 98.25 165 ALA B O 1
ATOM 3221 N N . GLY B 1 166 ? -1.91 -5.25 -19.156 1 97.56 166 GLY B N 1
ATOM 3222 C CA . GLY B 1 166 ? -0.469 -5.207 -18.953 1 97.56 166 GLY B CA 1
ATOM 3223 C C . GLY B 1 166 ? 0.177 -6.578 -18.984 1 97.56 166 GLY B C 1
ATOM 3224 O O . GLY B 1 166 ? 1.27 -6.742 -19.531 1 97.56 166 GLY B O 1
ATOM 3225 N N . GLY B 1 167 ? -0.49 -7.512 -18.406 1 97.5 167 GLY B N 1
ATOM 3226 C CA . GLY B 1 167 ? 0.005 -8.883 -18.438 1 97.5 167 GLY B CA 1
ATOM 3227 C C . GLY B 1 167 ? 0.051 -9.461 -19.844 1 97.5 167 GLY B C 1
ATOM 3228 O O . GLY B 1 167 ? 1.016 -10.133 -20.203 1 97.5 167 GLY B O 1
ATOM 3229 N N . LEU B 1 168 ? -0.958 -9.172 -20.578 1 97.62 168 LEU B N 1
ATOM 3230 C CA . LEU B 1 168 ? -1.013 -9.633 -21.969 1 97.62 168 LEU B CA 1
ATOM 3231 C C . LEU B 1 168 ? 0.142 -9.055 -22.781 1 97.62 168 LEU B C 1
ATOM 3233 O O . LEU B 1 168 ? 0.757 -9.766 -23.578 1 97.62 168 LEU B O 1
ATOM 3237 N N . LEU B 1 169 ? 0.38 -7.852 -22.562 1 97.19 169 LEU B N 1
ATOM 3238 C CA . LEU B 1 169 ? 1.465 -7.176 -23.266 1 97.19 169 LEU B CA 1
ATOM 3239 C C . LEU B 1 169 ? 2.801 -7.855 -22.984 1 97.19 169 LEU B C 1
ATOM 3241 O O . LEU B 1 169 ? 3.568 -8.133 -23.906 1 97.19 169 LEU B O 1
ATOM 3245 N N . ILE B 1 170 ? 3.078 -8.148 -21.766 1 96.12 170 ILE B N 1
ATOM 3246 C CA . ILE B 1 170 ? 4.344 -8.758 -21.375 1 96.12 170 ILE B CA 1
ATOM 3247 C C . ILE B 1 170 ? 4.387 -10.203 -21.859 1 96.12 170 ILE B C 1
ATOM 3249 O O . ILE B 1 170 ? 5.418 -10.672 -22.344 1 96.12 170 ILE B O 1
ATOM 3253 N N . ALA B 1 171 ? 3.287 -10.914 -21.734 1 96.56 171 ALA B N 1
ATOM 3254 C CA . ALA B 1 171 ? 3.229 -12.32 -22.125 1 96.56 171 ALA B CA 1
ATOM 3255 C C . ALA B 1 171 ? 3.518 -12.484 -23.609 1 96.56 171 ALA B C 1
ATOM 3257 O O . ALA B 1 171 ? 4.242 -13.398 -24.016 1 96.56 171 ALA B O 1
ATOM 3258 N N . THR B 1 172 ? 3 -11.594 -24.406 1 95.94 172 THR B N 1
ATOM 3259 C CA . THR B 1 172 ? 3.16 -11.703 -25.844 1 95.94 172 THR B CA 1
ATOM 3260 C C . THR B 1 172 ? 4.516 -11.148 -26.281 1 95.94 172 THR B C 1
ATOM 3262 O O . THR B 1 172 ? 5.188 -11.734 -27.141 1 95.94 172 THR B O 1
ATOM 3265 N N . SER B 1 173 ? 4.934 -10.094 -25.688 1 94 173 SER B N 1
ATOM 3266 C CA . SER B 1 173 ? 6.125 -9.391 -26.156 1 94 173 SER B CA 1
ATOM 3267 C C . SER B 1 173 ? 7.395 -10.031 -25.609 1 94 173 SER B C 1
ATOM 3269 O O . SER B 1 173 ? 8.406 -10.117 -26.297 1 94 173 SER B O 1
ATOM 3271 N N . PHE B 1 174 ? 7.305 -10.578 -24.422 1 91.56 174 PHE B N 1
ATOM 3272 C CA . PHE B 1 174 ? 8.539 -11.031 -23.797 1 91.56 174 PHE B CA 1
ATOM 3273 C C . PHE B 1 174 ? 8.594 -12.555 -23.75 1 91.56 174 PHE B C 1
ATOM 3275 O O . PHE B 1 174 ? 9.68 -13.141 -23.734 1 91.56 174 PHE B O 1
ATOM 3282 N N . TYR B 1 175 ? 7.477 -13.203 -23.781 1 92.94 175 TYR B N 1
ATOM 3283 C CA . TYR B 1 175 ? 7.496 -14.648 -23.578 1 92.94 175 TYR B CA 1
ATOM 3284 C C . TYR B 1 175 ? 6.883 -15.383 -24.75 1 92.94 175 TYR B C 1
ATOM 3286 O O . TYR B 1 175 ? 6.707 -16.609 -24.719 1 92.94 175 TYR B O 1
ATOM 3294 N N . ASN B 1 176 ? 6.465 -14.641 -25.781 1 93.75 176 ASN B N 1
ATOM 3295 C CA . ASN B 1 176 ? 5.961 -15.195 -27.031 1 93.75 176 ASN B CA 1
ATOM 3296 C C . ASN B 1 176 ? 4.754 -16.109 -26.797 1 93.75 176 ASN B C 1
ATOM 3298 O O . ASN B 1 176 ? 4.629 -17.156 -27.422 1 93.75 176 ASN B O 1
ATOM 3302 N N . ILE B 1 177 ? 3.992 -15.789 -25.859 1 95.5 177 ILE B N 1
ATOM 3303 C CA . ILE B 1 177 ? 2.721 -16.469 -25.641 1 95.5 177 ILE B CA 1
ATOM 3304 C C . ILE B 1 177 ? 1.642 -15.844 -26.516 1 95.5 177 ILE B C 1
ATOM 3306 O O . ILE B 1 177 ? 1.37 -14.641 -26.422 1 95.5 177 ILE B O 1
ATOM 3310 N N . PRO B 1 178 ? 1.104 -16.625 -27.391 1 97 178 PRO B N 1
ATOM 3311 C CA . PRO B 1 178 ? 0.06 -16.062 -28.25 1 97 178 PRO B CA 1
ATOM 3312 C C . PRO B 1 178 ? -1.093 -15.445 -27.453 1 97 178 PRO B C 1
ATOM 3314 O O . PRO B 1 178 ? -1.496 -15.984 -26.422 1 97 178 PRO B O 1
ATOM 3317 N N . SER B 1 179 ? -1.64 -14.359 -27.922 1 97 179 SER B N 1
ATOM 3318 C CA . SER B 1 179 ? -2.715 -13.641 -27.25 1 97 179 SER B CA 1
ATOM 3319 C C . SER B 1 179 ? -3.947 -14.523 -27.078 1 97 179 SER B C 1
ATOM 3321 O O . SER B 1 179 ? -4.633 -14.445 -26.062 1 97 179 SER B O 1
ATOM 3323 N N . VAL B 1 180 ? -4.215 -15.352 -28.047 1 97.06 180 VAL B N 1
ATOM 3324 C CA . VAL B 1 180 ? -5.387 -16.219 -28.016 1 97.06 180 VAL B CA 1
ATOM 3325 C C . VAL B 1 180 ? -5.258 -17.219 -26.875 1 97.06 180 VAL B C 1
ATOM 3327 O O . VAL B 1 180 ? -6.219 -17.469 -26.141 1 97.06 180 VAL B O 1
ATOM 3330 N N . LEU B 1 181 ? -4.078 -17.766 -26.719 1 96.62 181 LEU B N 1
ATOM 3331 C CA . LEU B 1 181 ? -3.824 -18.719 -25.656 1 96.62 181 LEU B CA 1
ATOM 3332 C C . LEU B 1 181 ? -3.951 -18.062 -24.281 1 96.62 181 LEU B C 1
ATOM 3334 O O . LEU B 1 181 ? -4.496 -18.641 -23.344 1 96.62 181 LEU B O 1
ATOM 3338 N N . PHE B 1 182 ? -3.438 -16.891 -24.25 1 97.75 182 PHE B N 1
ATOM 3339 C CA . PHE B 1 182 ? -3.504 -16.109 -23.031 1 97.75 182 PHE B CA 1
ATOM 3340 C C . PHE B 1 182 ? -4.953 -15.828 -22.641 1 97.75 182 PHE B C 1
ATOM 3342 O O . PHE B 1 182 ? -5.355 -16.078 -21.5 1 97.75 182 PHE B O 1
ATOM 3349 N N . LEU B 1 183 ? -5.734 -15.398 -23.547 1 97.5 183 LEU B N 1
ATOM 3350 C CA . LEU B 1 183 ? -7.121 -15.023 -23.297 1 97.5 183 LEU B CA 1
ATOM 3351 C C . LEU B 1 183 ? -7.988 -16.25 -23.062 1 97.5 183 LEU B C 1
ATOM 3353 O O . LEU B 1 183 ? -8.914 -16.234 -22.25 1 97.5 183 LEU B O 1
ATOM 3357 N N . ASP B 1 184 ? -7.688 -17.344 -23.719 1 97.38 184 ASP B N 1
ATOM 3358 C CA . ASP B 1 184 ? -8.422 -18.594 -23.531 1 97.38 184 ASP B CA 1
ATOM 3359 C C . ASP B 1 184 ? -8.203 -19.156 -22.125 1 97.38 184 ASP B C 1
ATOM 3361 O O . ASP B 1 184 ? -9.125 -19.688 -21.5 1 97.38 184 ASP B O 1
ATOM 3365 N N . SER B 1 185 ? -6.996 -19.031 -21.688 1 96.56 185 SER B N 1
ATOM 3366 C CA . SER B 1 185 ? -6.695 -19.516 -20.344 1 96.56 185 SER B CA 1
ATOM 3367 C C . SER B 1 185 ? -7.449 -18.703 -19.281 1 96.56 185 SER B C 1
ATOM 3369 O O . SER B 1 185 ? -7.844 -19.25 -18.25 1 96.56 185 SER B O 1
ATOM 3371 N N . ILE B 1 186 ? -7.613 -17.453 -19.516 1 97.12 186 ILE B N 1
ATOM 3372 C CA . ILE B 1 186 ? -8.375 -16.609 -18.609 1 97.12 186 ILE B CA 1
ATOM 3373 C C . ILE B 1 186 ? -9.836 -17.078 -18.578 1 97.12 186 ILE B C 1
ATOM 3375 O O . ILE B 1 186 ? -10.422 -17.234 -17.5 1 97.12 186 ILE B O 1
ATOM 3379 N N . ARG B 1 187 ? -10.359 -17.281 -19.734 1 95.94 187 ARG B N 1
ATOM 3380 C CA . ARG B 1 187 ? -11.75 -17.703 -19.844 1 95.94 187 ARG B CA 1
ATOM 3381 C C . ARG B 1 187 ? -11.961 -19.062 -19.188 1 95.94 187 ARG B C 1
ATOM 3383 O O . ARG B 1 187 ? -13.008 -19.312 -18.578 1 95.94 187 ARG B O 1
ATOM 3390 N N . ASP B 1 188 ? -11.016 -19.906 -19.219 1 94.44 188 ASP B N 1
ATOM 3391 C CA . ASP B 1 188 ? -11.125 -21.266 -18.719 1 94.44 188 ASP B CA 1
ATOM 3392 C C . ASP B 1 188 ? -10.984 -21.297 -17.203 1 94.44 188 ASP B C 1
ATOM 3394 O O . ASP B 1 188 ? -11.641 -22.094 -16.531 1 94.44 188 ASP B O 1
ATOM 3398 N N . LEU B 1 189 ? -10.211 -20.484 -16.688 1 92.88 189 LEU B N 1
ATOM 3399 C CA . LEU B 1 189 ? -9.844 -20.625 -15.289 1 92.88 189 LEU B CA 1
ATOM 3400 C C . LEU B 1 189 ? -10.609 -19.625 -14.422 1 92.88 189 LEU B C 1
ATOM 3402 O O . LEU B 1 189 ? -10.922 -19.922 -13.266 1 92.88 189 LEU B O 1
ATOM 3406 N N . MET B 1 190 ? -10.844 -18.453 -14.969 1 93.19 190 MET B N 1
ATOM 3407 C CA . MET B 1 190 ? -11.469 -17.406 -14.164 1 93.19 190 MET B CA 1
ATOM 3408 C C . MET B 1 190 ? -12.992 -17.531 -14.219 1 93.19 190 MET B C 1
ATOM 3410 O O . MET B 1 190 ? -13.578 -17.531 -15.305 1 93.19 190 MET B O 1
ATOM 3414 N N . GLY B 1 191 ? -13.633 -17.656 -13.07 1 91.75 191 GLY B N 1
ATOM 3415 C CA . GLY B 1 191 ? -15.086 -17.719 -12.992 1 91.75 191 GLY B CA 1
ATOM 3416 C C . GLY B 1 191 ? -15.711 -16.422 -12.516 1 91.75 191 GLY B C 1
ATOM 3417 O O . GLY B 1 191 ? -15.008 -15.508 -12.062 1 91.75 191 GLY B O 1
ATOM 3418 N N . LEU B 1 192 ? -17 -16.328 -12.57 1 92.5 192 LEU B N 1
ATOM 3419 C CA . LEU B 1 192 ? -17.75 -15.148 -12.148 1 92.5 192 LEU B CA 1
ATOM 3420 C C . LEU B 1 192 ? -17.594 -14.906 -10.648 1 92.5 192 LEU B C 1
ATOM 3422 O O . LEU B 1 192 ? -17.609 -13.758 -10.195 1 92.5 192 LEU B O 1
ATOM 3426 N N . TRP B 1 193 ? -17.406 -15.93 -9.961 1 92.81 193 TRP B N 1
ATOM 3427 C CA . TRP B 1 193 ? -17.266 -15.82 -8.516 1 92.81 193 TRP B CA 1
ATOM 3428 C C . TRP B 1 193 ? -15.984 -15.094 -8.141 1 92.81 193 TRP B C 1
ATOM 3430 O O . TRP B 1 193 ? -15.93 -14.391 -7.125 1 92.81 193 TRP B O 1
ATOM 3440 N N . ASP B 1 194 ? -14.961 -15.281 -8.953 1 93.62 194 ASP B N 1
ATOM 3441 C CA . ASP B 1 194 ? -13.703 -14.578 -8.703 1 93.62 194 ASP B CA 1
ATOM 3442 C C . ASP B 1 194 ? -13.883 -13.07 -8.805 1 93.62 194 ASP B C 1
ATOM 3444 O O . ASP B 1 194 ? -13.312 -12.312 -8.016 1 93.62 194 ASP B O 1
ATOM 3448 N N . LEU B 1 195 ? -14.727 -12.664 -9.68 1 94.62 195 LEU B N 1
ATOM 3449 C CA . LEU B 1 195 ? -15.008 -11.242 -9.867 1 94.62 195 LEU B CA 1
ATOM 3450 C C . LEU B 1 195 ? -15.891 -10.711 -8.742 1 94.62 195 LEU B C 1
ATOM 3452 O O . LEU B 1 195 ? -15.641 -9.625 -8.219 1 94.62 195 LEU B O 1
ATOM 3456 N N . ILE B 1 196 ? -16.875 -11.445 -8.383 1 95.88 196 ILE B N 1
ATOM 3457 C CA . ILE B 1 196 ? -17.812 -11.031 -7.352 1 95.88 196 ILE B CA 1
ATOM 3458 C C . ILE B 1 196 ? -17.094 -10.93 -6.008 1 95.88 196 ILE B C 1
ATOM 3460 O O . ILE B 1 196 ? -17.344 -10 -5.234 1 95.88 196 ILE B O 1
ATOM 3464 N N . SER B 1 197 ? -16.266 -11.906 -5.758 1 95.19 197 SER B N 1
ATOM 3465 C CA . SER B 1 197 ? -15.508 -11.883 -4.512 1 95.19 197 SER B CA 1
ATOM 3466 C C . SER B 1 197 ? -14.609 -10.648 -4.43 1 95.19 197 SER B C 1
ATOM 3468 O O . SER B 1 197 ? -14.461 -10.055 -3.359 1 95.19 197 SER B O 1
ATOM 3470 N N . ALA B 1 198 ? -14.039 -10.273 -5.566 1 96.56 198 ALA B N 1
ATOM 3471 C CA . ALA B 1 198 ? -13.195 -9.086 -5.617 1 96.56 198 ALA B CA 1
ATOM 3472 C C . ALA B 1 198 ? -14.008 -7.828 -5.301 1 96.56 198 ALA B C 1
ATOM 3474 O O . ALA B 1 198 ? -13.531 -6.926 -4.613 1 96.56 198 ALA B O 1
ATOM 3475 N N . GLU B 1 199 ? -15.188 -7.805 -5.785 1 97.56 199 GLU B N 1
ATOM 3476 C CA . GLU B 1 199 ? -16.047 -6.652 -5.574 1 97.56 199 GLU B CA 1
ATOM 3477 C C . GLU B 1 199 ? -16.516 -6.566 -4.121 1 97.56 199 GLU B C 1
ATOM 3479 O O . GLU B 1 199 ? -16.609 -5.477 -3.555 1 97.56 199 GLU B O 1
ATOM 3484 N N . ILE B 1 200 ? -16.812 -7.66 -3.57 1 97.75 200 ILE B N 1
ATOM 3485 C CA . ILE B 1 200 ? -17.203 -7.688 -2.168 1 97.75 200 ILE B CA 1
ATOM 3486 C C . ILE B 1 200 ? -16.062 -7.18 -1.291 1 97.75 200 ILE B C 1
ATOM 3488 O O . ILE B 1 200 ? -16.281 -6.352 -0.401 1 97.75 200 ILE B O 1
ATOM 3492 N N . LYS B 1 201 ? -14.906 -7.691 -1.563 1 97.94 201 LYS B N 1
ATOM 3493 C CA . LYS B 1 201 ? -13.742 -7.234 -0.818 1 97.94 201 LYS B CA 1
ATOM 3494 C C . LYS B 1 201 ? -13.555 -5.723 -0.953 1 97.94 201 LYS B C 1
ATOM 3496 O O . LYS B 1 201 ? -13.297 -5.035 0.034 1 97.94 201 LYS B O 1
ATOM 3501 N N . SER B 1 202 ? -13.734 -5.27 -2.162 1 98.38 202 SER B N 1
ATOM 3502 C CA . SER B 1 202 ? -13.5 -3.854 -2.428 1 98.38 202 SER B CA 1
ATOM 3503 C C . SER B 1 202 ? -14.508 -2.975 -1.691 1 98.38 202 SER B C 1
ATOM 3505 O O . SER B 1 202 ? -14.164 -1.882 -1.234 1 98.38 202 SER B O 1
ATOM 3507 N N . VAL B 1 203 ? -15.734 -3.373 -1.593 1 98.25 203 VAL B N 1
ATOM 3508 C CA . VAL B 1 203 ? -16.75 -2.621 -0.868 1 98.25 203 VAL B CA 1
ATOM 3509 C C . VAL B 1 203 ? -16.375 -2.539 0.611 1 98.25 203 VAL B C 1
ATOM 3511 O O . VAL B 1 203 ? -16.438 -1.465 1.214 1 98.25 203 VAL B O 1
ATOM 3514 N N . VAL B 1 204 ? -16 -3.648 1.135 1 98.25 204 VAL B N 1
ATOM 3515 C CA . VAL B 1 204 ? -15.648 -3.721 2.551 1 98.25 204 VAL B CA 1
ATOM 3516 C C . VAL B 1 204 ? -14.406 -2.881 2.82 1 98.25 204 VAL B C 1
ATOM 3518 O O . VAL B 1 204 ? -14.344 -2.148 3.809 1 98.25 204 VAL B O 1
ATOM 3521 N N . PHE B 1 205 ? -13.398 -3.006 1.941 1 98.62 205 PHE B N 1
ATOM 3522 C CA . PHE B 1 205 ? -12.18 -2.219 2.09 1 98.62 205 PHE B CA 1
ATOM 3523 C C . PHE B 1 205 ? -12.484 -0.729 1.997 1 98.62 205 PHE B C 1
ATOM 3525 O O . PHE B 1 205 ? -11.953 0.067 2.773 1 98.62 205 PHE B O 1
ATOM 3532 N N . GLY B 1 206 ? -13.352 -0.395 1.033 1 98.38 206 GLY B N 1
ATOM 3533 C CA . GLY B 1 206 ? -13.727 1.003 0.898 1 98.38 206 GLY B CA 1
ATOM 3534 C C . GLY B 1 206 ? -14.406 1.561 2.137 1 98.38 206 GLY B C 1
ATOM 3535 O O . GLY B 1 206 ? -14.117 2.684 2.555 1 98.38 206 GLY B O 1
ATOM 3536 N N . TRP B 1 207 ? -15.25 0.787 2.693 1 98.06 207 TRP B N 1
ATOM 3537 C CA . TRP B 1 207 ? -15.922 1.163 3.934 1 98.06 207 TRP B CA 1
ATOM 3538 C C . TRP B 1 207 ? -14.914 1.376 5.055 1 98.06 207 TRP B C 1
ATOM 3540 O O . TRP B 1 207 ? -14.961 2.387 5.762 1 98.06 207 TRP B O 1
ATOM 3550 N N . ALA B 1 208 ? -14.023 0.486 5.191 1 98.12 208 ALA B N 1
ATOM 3551 C CA . ALA B 1 208 ? -13.023 0.542 6.258 1 98.12 208 ALA B CA 1
ATOM 3552 C C . ALA B 1 208 ? -12.109 1.752 6.094 1 98.12 208 ALA B C 1
ATOM 3554 O O . ALA B 1 208 ? -11.828 2.461 7.062 1 98.12 208 ALA B O 1
ATOM 3555 N N . ILE B 1 209 ? -11.68 1.994 4.895 1 98.31 209 ILE B N 1
ATOM 3556 C CA . ILE B 1 209 ? -10.766 3.088 4.582 1 98.31 209 ILE B CA 1
ATOM 3557 C C . ILE B 1 209 ? -11.406 4.422 4.957 1 98.31 209 ILE B C 1
ATOM 3559 O O . ILE B 1 209 ? -10.789 5.25 5.625 1 98.31 209 ILE B O 1
ATOM 3563 N N . ALA B 1 210 ? -12.664 4.594 4.582 1 98.12 210 ALA B N 1
ATOM 3564 C CA . ALA B 1 210 ? -13.352 5.859 4.824 1 98.12 210 ALA B CA 1
ATOM 3565 C C . ALA B 1 210 ? -13.625 6.059 6.312 1 98.12 210 ALA B C 1
ATOM 3567 O O . ALA B 1 210 ? -13.422 7.152 6.844 1 98.12 210 ALA B O 1
ATOM 3568 N N . VAL B 1 211 ? -14.031 5.02 6.969 1 97.88 211 VAL B N 1
ATOM 3569 C CA . VAL B 1 211 ? -14.359 5.109 8.383 1 97.88 211 VAL B CA 1
ATOM 3570 C C . VAL B 1 211 ? -13.102 5.422 9.195 1 97.88 211 VAL B C 1
ATOM 3572 O O . VAL B 1 211 ? -13.125 6.277 10.078 1 97.88 211 VAL B O 1
ATOM 3575 N N . ILE B 1 212 ? -12.039 4.797 8.875 1 97.88 212 ILE B N 1
ATOM 3576 C CA . ILE B 1 212 ? -10.789 5.012 9.594 1 97.88 212 ILE B CA 1
ATOM 3577 C C . ILE B 1 212 ? -10.273 6.422 9.32 1 97.88 212 ILE B C 1
ATOM 3579 O O . ILE B 1 212 ? -9.922 7.152 10.25 1 97.88 212 ILE B O 1
ATOM 3583 N N . GLY B 1 213 ? -10.281 6.785 8.078 1 97.62 213 GLY B N 1
ATOM 3584 C CA . GLY B 1 213 ? -9.797 8.109 7.719 1 97.62 213 GLY B CA 1
ATOM 3585 C C . GLY B 1 213 ? -10.578 9.227 8.391 1 97.62 213 GLY B C 1
ATOM 3586 O O . GLY B 1 213 ? -9.992 10.172 8.922 1 97.62 213 GLY B O 1
ATOM 3587 N N . THR B 1 214 ? -11.859 9.141 8.414 1 97.38 214 THR B N 1
ATOM 3588 C CA . THR B 1 214 ? -12.695 10.188 8.992 1 97.38 214 THR B CA 1
ATOM 3589 C C . THR B 1 214 ? -12.609 10.164 10.516 1 97.38 214 THR B C 1
ATOM 3591 O O . THR B 1 214 ? -12.609 11.219 11.156 1 97.38 214 THR B O 1
ATOM 3594 N N . SER B 1 215 ? -12.523 8.969 11.07 1 97 215 SER B N 1
ATOM 3595 C CA . SER B 1 215 ? -12.445 8.859 12.523 1 97 215 SER B CA 1
ATOM 3596 C C . SER B 1 215 ? -11.164 9.492 13.055 1 97 215 SER B C 1
ATOM 3598 O O . SER B 1 215 ? -11.188 10.242 14.031 1 97 215 SER B O 1
ATOM 3600 N N . TRP B 1 216 ? -10.078 9.234 12.43 1 96.75 216 TRP B N 1
ATOM 3601 C CA . TRP B 1 216 ? -8.812 9.812 12.867 1 96.75 216 TRP B CA 1
ATOM 3602 C C . TRP B 1 216 ? -8.805 11.32 12.648 1 96.75 216 TRP B C 1
ATOM 3604 O O . TRP B 1 216 ? -8.211 12.07 13.43 1 96.75 216 TRP B O 1
ATOM 3614 N N . GLY B 1 217 ? -9.43 11.68 11.578 1 95.69 217 GLY B N 1
ATOM 3615 C CA . GLY B 1 217 ? -9.547 13.109 11.344 1 95.69 217 GLY B CA 1
ATOM 3616 C C . GLY B 1 217 ? -10.367 13.82 12.398 1 95.69 217 GLY B C 1
ATOM 3617 O O . GLY B 1 217 ? -9.93 14.828 12.961 1 95.69 217 GLY B O 1
ATOM 3618 N N . LEU B 1 218 ? -11.469 13.297 12.766 1 94.44 218 LEU B N 1
ATOM 3619 C CA . LEU B 1 218 ? -12.414 13.922 13.688 1 94.44 218 LEU B CA 1
ATOM 3620 C C . LEU B 1 218 ? -11.852 13.945 15.102 1 94.44 218 LEU B C 1
ATOM 3622 O O . LEU B 1 218 ? -12.328 14.703 15.953 1 94.44 218 LEU B O 1
ATOM 3626 N N . THR B 1 219 ? -10.859 13.141 15.359 1 93.38 219 THR B N 1
ATOM 3627 C CA . THR B 1 219 ? -10.328 13.055 16.719 1 93.38 219 THR B CA 1
ATOM 3628 C C . THR B 1 219 ? -8.93 13.672 16.781 1 93.38 219 THR B C 1
ATOM 3630 O O . THR B 1 219 ? -8.188 13.43 17.734 1 93.38 219 THR B O 1
ATOM 3633 N N . THR B 1 220 ? -8.578 14.398 15.789 1 93.75 220 THR B N 1
ATOM 3634 C CA . THR B 1 220 ? -7.258 15 15.719 1 93.75 220 THR B CA 1
ATOM 3635 C C . THR B 1 220 ? -7.113 16.109 16.766 1 93.75 220 THR B C 1
ATOM 3637 O O . THR B 1 220 ? -8.055 16.875 17 1 93.75 220 THR B O 1
ATOM 3640 N N . THR B 1 221 ? -5.891 16.094 17.406 1 91 221 THR B N 1
ATOM 3641 C CA . THR B 1 221 ? -5.535 17.188 18.312 1 91 221 THR B CA 1
ATOM 3642 C C . THR B 1 221 ? -4.094 17.625 18.094 1 91 221 THR B C 1
ATOM 3644 O O . THR B 1 221 ? -3.311 16.922 17.453 1 91 221 THR B O 1
ATOM 3647 N N . GLY B 1 222 ? -3.717 18.875 18.391 1 90.12 222 GLY B N 1
ATOM 3648 C CA . GLY B 1 222 ? -2.311 19.25 18.422 1 90.12 222 GLY B CA 1
ATOM 3649 C C . GLY B 1 222 ? -1.879 20.062 17.203 1 90.12 222 GLY B C 1
ATOM 3650 O O . GLY B 1 222 ? -0.719 20 16.797 1 90.12 222 GLY B O 1
ATOM 3651 N N . GLY B 1 223 ? -2.721 20.75 16.562 1 89.06 223 GLY B N 1
ATOM 3652 C CA . GLY B 1 223 ? -2.377 21.672 15.484 1 89.06 223 GLY B CA 1
ATOM 3653 C C . GLY B 1 223 ? -1.84 20.953 14.258 1 89.06 223 GLY B C 1
ATOM 3654 O O . GLY B 1 223 ? -2.324 19.875 13.891 1 89.06 223 GLY B O 1
ATOM 3655 N N . ALA B 1 224 ? -0.761 21.594 13.656 1 87.5 224 ALA B N 1
ATOM 3656 C CA . ALA B 1 224 ? -0.199 21.062 12.414 1 87.5 224 ALA B CA 1
ATOM 3657 C C . ALA B 1 224 ? 0.47 19.703 12.648 1 87.5 224 ALA B C 1
ATOM 3659 O O . ALA B 1 224 ? 0.324 18.781 11.844 1 87.5 224 ALA B O 1
ATOM 3660 N N . LYS B 1 225 ? 1.157 19.625 13.695 1 91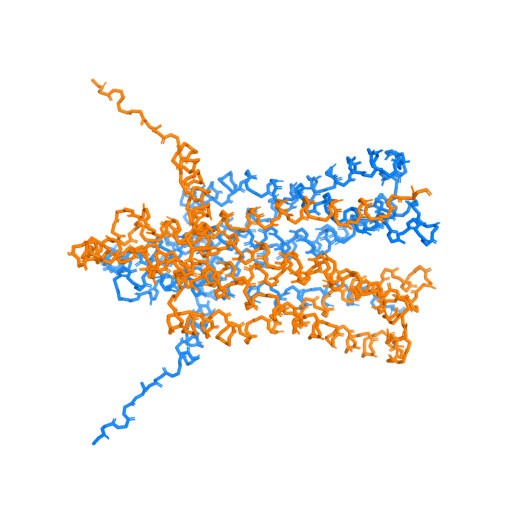.19 225 LYS B N 1
ATOM 3661 C CA . LYS B 1 225 ? 1.798 18.359 14.055 1 91.19 225 LYS B CA 1
ATOM 3662 C C . LYS B 1 225 ? 0.762 17.266 14.273 1 91.19 225 LYS B C 1
ATOM 3664 O O . LYS B 1 225 ? 0.951 16.125 13.828 1 91.19 225 LYS B O 1
ATOM 3669 N N . GLY B 1 226 ? -0.291 17.562 14.883 1 92.5 226 GLY B N 1
ATOM 3670 C CA . GLY B 1 226 ? -1.372 16.625 15.117 1 92.5 226 GLY B CA 1
ATOM 3671 C C . GLY B 1 226 ? -2.027 16.141 13.844 1 92.5 226 GLY B C 1
ATOM 3672 O O . GLY B 1 226 ? -2.35 14.953 13.711 1 92.5 226 GLY B O 1
ATOM 3673 N N . VAL B 1 227 ? -2.236 17.078 12.93 1 93.5 227 VAL B N 1
ATOM 3674 C CA . VAL B 1 227 ? -2.838 16.734 11.641 1 93.5 227 VAL B CA 1
ATOM 3675 C C . VAL B 1 227 ? -1.932 15.75 10.898 1 93.5 227 VAL B C 1
ATOM 3677 O O . VAL B 1 227 ? -2.4 14.742 10.367 1 93.5 227 VAL B O 1
ATOM 3680 N N . GLY B 1 228 ? -0.668 16 10.914 1 92.12 228 GLY B N 1
ATOM 3681 C CA . GLY B 1 228 ? 0.287 15.094 10.281 1 92.12 228 GLY B CA 1
ATOM 3682 C C . GLY B 1 228 ? 0.306 13.719 10.914 1 92.12 228 GLY B C 1
ATOM 3683 O O . GLY B 1 228 ? 0.318 12.711 10.203 1 92.12 228 GLY B O 1
ATOM 3684 N N . GLN B 1 229 ? 0.25 13.672 12.141 1 93.12 229 GLN B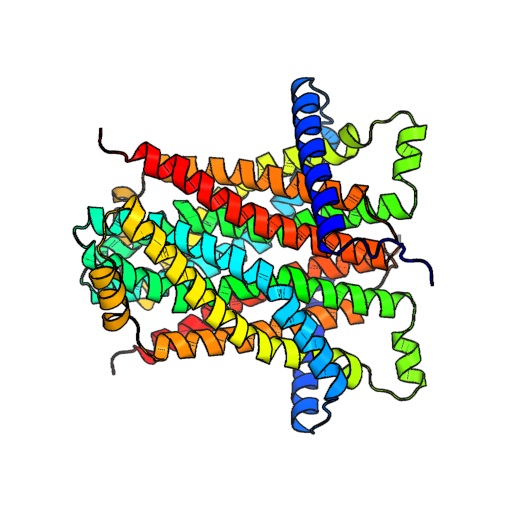 N 1
ATOM 3685 C CA . GLN B 1 229 ? 0.279 12.398 12.859 1 93.12 229 GLN B CA 1
ATOM 3686 C C . GLN B 1 229 ? -1.004 11.609 12.625 1 93.12 229 GLN B C 1
ATOM 3688 O O . GLN B 1 229 ? -0.965 10.391 12.461 1 93.12 229 GLN B O 1
ATOM 3693 N N . SER B 1 230 ? -2.102 12.281 12.68 1 94.31 230 SER B N 1
ATOM 3694 C CA . SER B 1 230 ? -3.381 11.617 12.445 1 94.31 230 SER B CA 1
ATOM 3695 C C . SER B 1 230 ? -3.453 11.039 11.031 1 94.31 230 SER B C 1
ATOM 3697 O O . SER B 1 230 ? -3.994 9.945 10.836 1 94.31 230 SER B O 1
ATOM 3699 N N . THR B 1 231 ? -2.939 11.797 10.07 1 94.81 231 THR B N 1
ATOM 3700 C CA . THR B 1 231 ? -2.912 11.32 8.695 1 94.81 231 THR B CA 1
ATOM 3701 C C . THR B 1 231 ? -2.064 10.055 8.57 1 94.81 231 THR B C 1
ATOM 3703 O O . THR B 1 231 ? -2.479 9.078 7.945 1 94.81 231 THR B O 1
ATOM 3706 N N . THR B 1 232 ? -0.933 10.016 9.219 1 93.75 232 THR B N 1
ATOM 3707 C CA . THR B 1 232 ? -0.026 8.875 9.188 1 93.75 232 THR B CA 1
ATOM 3708 C C . THR B 1 232 ? -0.669 7.656 9.844 1 93.75 232 THR B C 1
ATOM 3710 O O . THR B 1 232 ? -0.674 6.566 9.273 1 93.75 232 THR B O 1
ATOM 3713 N N . THR B 1 233 ? -1.23 7.887 10.961 1 95.19 233 THR B N 1
ATOM 3714 C CA . THR B 1 233 ? -1.799 6.773 11.719 1 95.19 233 THR B CA 1
ATOM 3715 C C . THR B 1 233 ? -3.041 6.227 11.023 1 95.19 233 THR B C 1
ATOM 3717 O O . THR B 1 233 ? -3.303 5.02 11.07 1 95.19 233 THR B O 1
ATOM 3720 N N . ALA B 1 234 ? -3.762 7.137 10.422 1 96.56 234 ALA B N 1
ATOM 3721 C CA . ALA B 1 234 ? -4.934 6.691 9.672 1 96.56 234 ALA B CA 1
ATOM 3722 C C . ALA B 1 234 ? -4.535 5.762 8.523 1 96.56 234 ALA B C 1
ATOM 3724 O O . ALA B 1 234 ? -5.16 4.723 8.32 1 96.56 234 ALA B O 1
ATOM 3725 N N . VAL B 1 235 ? -3.523 6.121 7.805 1 96.56 235 VAL B N 1
ATOM 3726 C CA . VAL B 1 235 ? -3.068 5.332 6.668 1 96.56 235 VAL B CA 1
ATOM 3727 C C . VAL B 1 235 ? -2.562 3.975 7.152 1 96.56 235 VAL B C 1
ATOM 3729 O O . VAL B 1 235 ? -2.949 2.934 6.617 1 96.56 235 VAL B O 1
ATOM 3732 N N . VAL B 1 236 ? -1.766 3.971 8.18 1 95.75 236 VAL B N 1
ATOM 3733 C CA . VAL B 1 236 ? -1.19 2.742 8.719 1 95.75 236 VAL B CA 1
ATOM 3734 C C . VAL B 1 236 ? -2.307 1.816 9.203 1 95.75 236 VAL B C 1
ATOM 3736 O O . VAL B 1 236 ? -2.287 0.615 8.922 1 95.75 236 VAL B O 1
ATOM 3739 N N . THR B 1 237 ? -3.234 2.369 9.836 1 96.44 237 THR B N 1
ATOM 3740 C CA . THR B 1 237 ? -4.352 1.594 10.367 1 96.44 237 THR B CA 1
ATOM 3741 C C . THR B 1 237 ? -5.203 1.033 9.227 1 96.44 237 THR B C 1
ATOM 3743 O O . THR B 1 237 ? -5.668 -0.108 9.297 1 96.44 237 THR B O 1
ATOM 3746 N N . SER B 1 238 ? -5.406 1.848 8.234 1 97.69 238 SER B N 1
ATOM 3747 C CA . SER B 1 238 ? -6.188 1.391 7.09 1 97.69 238 SER B CA 1
ATOM 3748 C C . SER B 1 238 ? -5.477 0.258 6.355 1 97.69 238 SER B C 1
ATOM 3750 O O . SER B 1 238 ? -6.117 -0.698 5.914 1 97.69 238 SER B O 1
ATOM 3752 N N . LEU B 1 239 ? -4.164 0.344 6.18 1 96.56 239 LEU B N 1
ATOM 3753 C CA . LEU B 1 239 ? -3.4 -0.717 5.535 1 96.56 239 LEU B CA 1
ATOM 3754 C C . LEU B 1 239 ? -3.502 -2.018 6.324 1 96.56 239 LEU B C 1
ATOM 3756 O O . LEU B 1 239 ? -3.738 -3.082 5.746 1 96.56 239 LEU B O 1
ATOM 3760 N N . LEU B 1 240 ? -3.391 -1.867 7.57 1 96 240 LEU B N 1
ATOM 3761 C CA . LEU B 1 240 ? -3.51 -3.041 8.43 1 96 240 LEU B CA 1
ATOM 3762 C C . LEU B 1 240 ? -4.898 -3.66 8.32 1 96 240 LEU B C 1
ATOM 3764 O O . LEU B 1 240 ? -5.031 -4.883 8.211 1 96 240 LEU B O 1
ATOM 3768 N N . ALA B 1 241 ? -5.855 -2.832 8.367 1 97.25 241 ALA B N 1
ATOM 3769 C CA . ALA B 1 241 ? -7.234 -3.303 8.281 1 97.25 241 ALA B CA 1
ATOM 3770 C C . ALA B 1 241 ? -7.488 -4.02 6.957 1 97.25 241 ALA B C 1
ATOM 3772 O O . ALA B 1 241 ? -8.172 -5.047 6.922 1 97.25 241 ALA B O 1
ATOM 3773 N N . ILE B 1 242 ? -6.938 -3.5 5.902 1 97.75 242 ILE B N 1
ATOM 3774 C CA . ILE B 1 242 ? -7.125 -4.082 4.578 1 97.75 242 ILE B CA 1
ATOM 3775 C C . ILE B 1 242 ? -6.562 -5.5 4.555 1 97.75 242 ILE B C 1
ATOM 3777 O O . ILE B 1 242 ? -7.23 -6.434 4.102 1 97.75 242 ILE B O 1
ATOM 3781 N N . PHE B 1 243 ? -5.41 -5.723 5.078 1 96.81 243 PHE B N 1
ATOM 3782 C CA . PHE B 1 243 ? -4.77 -7.031 5.012 1 96.81 243 PHE B CA 1
ATOM 3783 C C . PHE B 1 243 ? -5.449 -8.016 5.957 1 96.81 243 PHE B C 1
ATOM 3785 O O . PHE B 1 243 ? -5.59 -9.195 5.637 1 96.81 243 PHE B O 1
ATOM 3792 N N . ILE B 1 244 ? -5.863 -7.516 7.078 1 96.69 244 ILE B N 1
ATOM 3793 C CA . ILE B 1 244 ? -6.566 -8.375 8.023 1 96.69 244 ILE B CA 1
ATOM 3794 C C . ILE B 1 244 ? -7.918 -8.789 7.438 1 96.69 244 ILE B C 1
ATOM 3796 O O . ILE B 1 244 ? -8.273 -9.969 7.438 1 96.69 244 ILE B O 1
ATOM 3800 N N . LEU B 1 245 ? -8.656 -7.848 6.941 1 97.75 245 LEU B N 1
ATOM 3801 C CA . LEU B 1 245 ? -9.961 -8.117 6.359 1 97.75 245 LEU B CA 1
ATOM 3802 C C . LEU B 1 245 ? -9.836 -9 5.125 1 97.75 245 LEU B C 1
ATOM 3804 O O . LEU B 1 245 ? -10.711 -9.828 4.855 1 97.75 245 LEU B O 1
ATOM 3808 N N . ASP B 1 246 ? -8.773 -8.773 4.398 1 97.12 246 ASP B N 1
ATOM 3809 C CA . ASP B 1 246 ? -8.555 -9.586 3.211 1 97.12 246 ASP B CA 1
ATOM 3810 C C . ASP B 1 246 ? -8.438 -11.062 3.574 1 97.12 246 ASP B C 1
ATOM 3812 O O . ASP B 1 246 ? -8.984 -11.93 2.883 1 97.12 246 ASP B O 1
ATOM 3816 N N . PHE B 1 247 ? -7.723 -11.328 4.578 1 96.38 247 PHE B N 1
ATOM 3817 C CA . PHE B 1 247 ? -7.559 -12.711 5.004 1 96.38 247 PHE B CA 1
ATOM 3818 C C . PHE B 1 247 ? -8.906 -13.328 5.375 1 96.38 247 PHE B C 1
ATOM 3820 O O . PHE B 1 247 ? -9.25 -14.414 4.902 1 96.38 247 PHE B O 1
ATOM 3827 N N . PHE B 1 248 ? -9.664 -12.648 6.156 1 96.06 248 PHE B N 1
ATOM 3828 C CA . PHE B 1 248 ? -10.93 -13.195 6.637 1 96.06 248 PHE B CA 1
ATOM 3829 C C . PHE B 1 248 ? -11.938 -13.312 5.496 1 96.06 248 PHE B C 1
ATOM 3831 O O . PHE B 1 248 ? -12.695 -14.281 5.43 1 96.06 248 PHE B O 1
ATOM 3838 N N . LEU B 1 249 ? -11.938 -12.359 4.648 1 96.38 249 LEU B N 1
ATOM 3839 C CA . LEU B 1 249 ? -12.852 -12.43 3.514 1 96.38 249 LEU B CA 1
ATOM 3840 C C . LEU B 1 249 ? -12.445 -13.531 2.549 1 96.38 249 LEU B C 1
ATOM 3842 O O . LEU B 1 249 ? -13.305 -14.219 1.988 1 96.38 249 LEU B O 1
ATOM 3846 N N . SER B 1 250 ? -11.117 -13.656 2.35 1 93.75 250 SER B N 1
ATOM 3847 C CA . SER B 1 250 ? -10.648 -14.742 1.492 1 93.75 250 SER B CA 1
ATOM 3848 C C . SER B 1 250 ? -10.992 -16.109 2.086 1 93.75 250 SER B C 1
ATOM 3850 O O . SER B 1 250 ? -11.414 -17.016 1.365 1 93.75 250 SER B O 1
ATOM 3852 N N . TRP B 1 251 ? -10.844 -16.219 3.332 1 91 251 TRP B N 1
ATOM 3853 C CA . TRP B 1 251 ? -11.188 -17.453 4.031 1 91 251 TRP B CA 1
ATOM 3854 C C . TRP B 1 251 ? -12.68 -17.75 3.914 1 91 251 TRP B C 1
ATOM 3856 O O . TRP B 1 251 ? -13.07 -18.875 3.645 1 91 251 TRP B O 1
ATOM 3866 N N . LEU B 1 252 ? -13.5 -16.734 4.035 1 91.12 252 LEU B N 1
ATOM 3867 C CA . LEU B 1 252 ? -14.953 -16.891 4.012 1 91.12 252 LEU B CA 1
ATOM 3868 C C . LEU B 1 252 ? -15.445 -17.156 2.594 1 91.12 252 LEU B C 1
ATOM 3870 O O . LEU B 1 252 ? -16.328 -18 2.385 1 91.12 252 LEU B O 1
ATOM 3874 N N . LEU B 1 253 ? -14.852 -16.484 1.664 1 88.75 253 LEU B N 1
ATOM 3875 C CA . LEU B 1 253 ? -15.375 -16.516 0.301 1 88.75 253 LEU B CA 1
ATOM 3876 C C . LEU B 1 253 ? -14.812 -17.719 -0.463 1 88.75 253 LEU B C 1
ATOM 3878 O O . LEU B 1 253 ? -15.461 -18.219 -1.38 1 88.75 253 LEU B O 1
ATOM 3882 N N . PHE B 1 254 ? -13.68 -18.234 -0.187 1 80.56 254 PHE B N 1
ATOM 3883 C CA . PHE B 1 254 ? -13.086 -19.312 -0.974 1 80.56 254 PHE B CA 1
ATOM 3884 C C . PHE B 1 254 ? -13.023 -20.594 -0.167 1 80.56 254 PHE B C 1
ATOM 3886 O O . PHE B 1 254 ? -12.977 -21.688 -0.736 1 80.56 254 PHE B O 1
ATOM 3893 N N . LYS B 1 255 ? -12.758 -20.641 0.905 1 66.31 255 LYS B N 1
ATOM 3894 C CA . LYS B 1 255 ? -12.805 -21.891 1.64 1 66.31 255 LYS B CA 1
ATOM 3895 C C . LYS B 1 255 ? -14.25 -22.359 1.831 1 66.31 255 LYS B C 1
ATOM 3897 O O . LYS B 1 255 ? -14.555 -23.531 1.611 1 66.31 255 LYS B O 1
ATOM 3902 N N . VAL B 1 256 ? -14.977 -21.484 2.365 1 51.97 256 VAL B N 1
ATOM 3903 C CA . VAL B 1 256 ? -16.328 -21.953 2.605 1 51.97 256 VAL B CA 1
ATOM 3904 C C . VAL B 1 256 ? -17.016 -22.25 1.275 1 51.97 256 VAL B C 1
ATOM 3906 O O . VAL B 1 256 ? -17.797 -23.203 1.166 1 51.97 256 VAL B O 1
ATOM 3909 N N . ALA B 1 257 ? -16.609 -21.578 0.307 1 45.72 257 ALA B N 1
ATOM 3910 C CA . ALA B 1 257 ? -17.281 -21.828 -0.967 1 45.72 257 ALA B CA 1
ATOM 3911 C C . ALA B 1 257 ? -16.781 -23.109 -1.613 1 45.72 257 ALA B C 1
ATOM 3913 O O . ALA B 1 257 ? -17.531 -23.781 -2.336 1 45.72 257 ALA B O 1
ATOM 3914 N N . PHE B 1 258 ? -15.508 -23.453 -1.476 1 49.22 258 PHE B N 1
ATOM 3915 C CA . PHE B 1 258 ? -15.039 -24.656 -2.139 1 49.22 258 PHE B CA 1
ATOM 3916 C C . PHE B 1 258 ? -14.977 -25.828 -1.16 1 49.22 258 PHE B C 1
ATOM 3918 O O . PHE B 1 258 ? -14.195 -26.766 -1.347 1 49.22 258 PHE B O 1
ATOM 3925 N N . SER B 1 259 ? -15.406 -25.672 0.057 1 42.19 259 SER B N 1
ATOM 3926 C CA . SER B 1 259 ? -15.57 -26.922 0.798 1 42.19 259 SER B CA 1
ATOM 3927 C C . SER B 1 259 ? -16.344 -27.953 -0.013 1 42.19 259 SER B C 1
ATOM 3929 O O . SER B 1 259 ? -17.438 -27.656 -0.505 1 42.19 259 SER B O 1
ATOM 3931 N N . PRO B 1 260 ? -15.594 -28.922 -0.53 1 35.72 260 PRO B N 1
ATOM 3932 C CA . PRO B 1 260 ? -16.375 -30.031 -1.071 1 35.72 260 PRO B CA 1
ATOM 3933 C C . PRO B 1 260 ? -17.562 -30.406 -0.178 1 35.72 260 PRO B C 1
ATOM 3935 O O . PRO B 1 260 ? -17.406 -30.531 1.04 1 35.72 260 PRO B O 1
ATOM 3938 N N . VAL B 1 261 ? -18.734 -30.109 -0.599 1 29 261 VAL B N 1
ATOM 3939 C CA . VAL B 1 261 ? -19.781 -30.969 -0.036 1 29 261 VAL B CA 1
ATOM 3940 C C . VAL B 1 261 ? -19.469 -32.438 -0.349 1 29 261 VAL B C 1
ATOM 3942 O O . VAL B 1 261 ? -19.016 -32.75 -1.45 1 29 261 VAL B O 1
#

InterPro domains:
  IPR003453 ABC transport permease subunit MlaE, proteobacteria [TIGR00056] (6-255)
  IPR030802 ABC transporter permease MalE [PF02405] (42-251)
  IPR030802 ABC transporter permease MalE [PTHR30188] (6-257)

Radius of gyration: 23.11 Å; Cα contacts (8 Å, |Δi|>4): 852; chains: 2; bounding box: 64×71×69 Å

Solvent-accessible surface area (backbone atoms only — not comparable to full-atom values): 24416 Å² total; per-residue (Å²): 133,84,84,73,78,75,68,47,76,61,52,56,50,51,51,53,47,51,50,19,54,51,49,44,52,49,44,53,53,39,52,75,70,62,57,68,49,63,69,57,20,52,54,34,29,45,54,54,32,66,69,37,41,64,64,44,43,53,44,24,25,34,49,21,29,42,51,34,57,53,44,42,57,55,26,42,76,70,72,39,55,64,43,35,35,11,53,49,48,43,48,35,36,63,46,48,31,35,48,51,48,46,49,52,41,24,32,41,47,16,15,45,41,5,19,52,38,9,42,33,37,60,69,46,49,53,59,50,32,52,73,67,72,38,58,59,56,47,66,58,40,40,20,39,27,52,16,27,28,54,32,37,30,54,50,27,52,53,25,42,53,39,12,50,51,27,20,48,50,43,37,39,72,73,64,68,39,54,66,67,50,31,53,48,21,25,62,72,62,45,54,71,62,41,53,51,53,22,37,52,51,16,28,54,42,17,36,49,25,30,33,34,5,38,40,34,3,66,66,30,58,68,52,44,59,19,20,23,50,27,18,21,51,23,22,41,50,30,52,48,48,43,40,53,49,46,30,54,48,48,48,55,60,49,48,63,62,62,50,78,124,133,81,82,74,72,78,71,47,74,61,53,57,50,50,52,52,48,52,49,18,53,51,50,42,50,49,44,52,53,40,54,75,69,62,57,68,48,62,69,55,21,54,55,35,28,44,54,54,31,66,70,37,41,64,63,44,44,54,45,23,27,33,49,20,29,41,50,34,55,54,45,41,56,54,27,43,75,70,70,40,55,65,43,36,35,12,53,50,48,42,48,33,35,63,46,47,30,35,50,52,47,46,48,53,41,24,33,40,48,17,15,44,38,6,17,52,39,8,42,33,38,59,70,46,49,53,60,50,34,52,73,68,72,40,59,58,56,48,68,57,42,40,21,40,26,52,16,27,28,56,31,37,30,53,51,28,54,53,24,42,54,39,12,50,50,29,22,49,51,43,37,38,73,75,64,68,39,54,65,65,49,32,53,48,20,26,63,71,61,46,54,70,63,40,53,52,52,22,39,52,50,16,28,53,43,18,37,48,26,29,31,34,5,39,40,34,3,67,66,29,57,69,54,43,60,20,19,23,50,27,19,23,51,24,22,41,50,32,52,50,48,43,40,52,49,46,29,55,47,49,48,55,60,50,47,63,63,61,50,79,126